Protein AF-0000000070402547 (afdb_homodimer)

Foldseek 3Di:
DDPQVVVLVCLVVPDDQLDADPQQAGPLLVCLLVLVQSNNLSSVVSPYDQLRAGPQRHGSLLNNLLVLNQNSNVSSVVSPYDLCGAGPQQAGSLLSNLLNLNQNNNVSSVVSPYDQLRAGNQNQGSLLSNLLNLNQNNNLVSLVSPYDLCRAGPQQAGSLLNNLLNLNQNNNLSSVVSPYDLLRAGNQQDGSLQNNLLNLNQNNNLVSVVSPYDLLRAGNQRHGSLLNNLLVLNLNNNLVSVVSPYDLLRAGPQSQGSLLSNLLNPNVNNNVSSVVSPYDQLRAGNVRHGSVNSNVVNPPPPPPPPPPPD/DDPLVVLLVCLVVPDDQLDADPQQAGPLLVCLLVLVLSSNLSSVVSPYDQLRAGPQRHGSLLNNLLVLNQNSNVSSVVSPHDLCRAGNQQHGSLLSNLLNLNQNNNVVSVVSPYDQLRAGNQSQGSLLNNLLNLNQNNNLVSLVSPYDLCRAGNQQQGSLLNNLLNLNQSNNLSSVVSPYDQLRATNQQDGSLLNNLLNLNQNNNLVSVVSPYDLLRAGPQRHGSLLNNLLVQNQNNNLVSVVSPYDLLGAGPQSQGSLLSNLLNVNQNNNVSSVVSPYDQLRATNVRHGSVNNNVVNDDPPDDPPSVVD

Secondary structure (DSSP, 8-state):
--HHHHHHHHHHTT--TT---TT---HHHHHHHHT-HHHHHHHHHTT--TT---TTS--HHHHHHHTT-HHHHHHHHHTT--TT---TT---HHHHHHHTT-HHHHHHHHHTT--TT---TT---HHHHHHHTT-HHHHHHHHHTT--TT---TT---HHHHHHHHT-HHHHHHHHHTT--TT---TTS--HHHHHHHTT-HHHHHHHHHTT--TT---TTS--HHHHHHHTT-HHHHHHHHHTT--TT---TT---HHHHHHHTT-HHHHHHHHHTT--TT---TT---HHHHHHHSTTGGGS------/--HHHHHHHHHHTT--TT---TT---HHHHHHHHT-HHHHHHHHHTT--TT---TTS--HHHHHHHTT-HHHHHHHHHTT--TT---TT---HHHHHHHTT-HHHHHHHHHTT--TT---TT---HHHHHHHTT-HHHHHHHHHTT--TT---TT---HHHHHHHHT-HHHHHHHHHTT--TT---TTS--HHHHHHHTT-HHHHHHHHHTT--TT---TTS--HHHHHHHTT-HHHHHHHHHTT--TT---TT---HHHHHHHTT-HHHHHHHHHTT--TT---TT---HHHHHHHHS-TT---GGG--

Radius of gyration: 40.58 Å; Cα contacts (8 Å, |Δi|>4): 1324; chains: 2; bounding box: 76×100×87 Å

Solvent-accessible surface area (backbone atoms only — not comparable to full-atom values): 30117 Å² total; per-residue (Å²): 129,55,79,51,50,56,51,50,56,46,51,77,67,70,52,70,62,68,57,50,51,96,61,30,45,24,56,50,29,53,23,18,48,71,47,39,45,71,48,33,50,51,41,47,76,70,64,36,65,51,72,56,36,24,79,62,35,50,25,20,47,34,32,3,21,47,64,45,24,44,68,36,30,49,55,33,48,76,65,67,32,64,58,72,45,50,25,77,60,33,47,30,26,51,34,35,4,22,49,63,45,23,42,69,33,32,50,54,41,46,75,64,67,31,65,57,68,59,38,26,77,62,35,47,27,25,51,35,40,6,26,52,63,51,24,46,69,33,32,51,53,40,48,76,64,68,32,64,57,72,49,46,26,77,61,32,48,29,26,51,34,42,7,25,49,67,50,27,41,68,41,33,50,54,40,48,75,65,66,31,63,58,67,56,43,27,76,57,39,42,28,24,53,35,41,8,26,48,66,49,27,48,68,38,36,50,52,41,47,75,68,64,32,65,56,68,60,35,24,80,62,34,51,27,23,55,35,34,6,20,45,66,45,26,46,71,40,36,50,54,40,47,77,66,66,32,62,56,71,46,48,24,78,59,35,49,30,26,51,36,34,4,26,54,61,22,22,40,67,34,34,49,55,42,49,78,65,66,33,64,61,69,59,39,27,78,61,29,48,29,27,51,33,39,8,39,58,57,48,65,55,82,73,56,67,77,75,71,84,117,123,46,18,53,59,30,35,50,54,43,52,77,65,67,33,67,60,68,57,39,27,75,64,31,44,28,25,49,30,42,10,18,49,70,46,36,46,70,50,34,50,53,40,48,76,70,65,34,63,49,71,56,37,23,76,61,36,49,25,20,45,35,33,4,20,46,64,45,24,44,68,37,29,50,55,32,47,77,66,66,30,64,57,71,45,50,24,75,62,33,48,30,25,50,37,36,5,23,50,64,45,23,42,70,32,33,49,54,39,48,77,64,67,32,61,57,67,59,38,25,76,61,34,48,27,24,51,36,39,6,26,53,63,52,24,48,69,35,34,51,54,38,48,77,65,67,30,63,57,72,49,45,25,75,62,32,49,29,26,50,33,40,7,25,49,66,49,29,43,71,42,32,49,53,40,48,77,64,67,30,61,59,64,55,43,26,76,59,37,42,28,24,51,34,40,8,24,48,64,49,28,48,70,41,36,51,52,40,48,77,68,64,32,63,55,67,58,37,24,78,63,34,51,26,22,53,35,32,6,20,44,66,44,25,46,71,40,37,50,53,40,49,76,64,66,30,61,56,69,45,50,23,76,59,34,48,29,26,50,34,35,4,26,49,61,66,20,59,68,35,32,48,55,40,48,76,64,67,31,62,74,75,58,37,25,77,87,62,51,29,25,63,54,38,24,58,70,66,46,64,94,86,70,83,68,68,72,75,75,108

Organism: Crassostrea virginica (NCBI:txid6565)

Nearest PDB structures (foldseek):
  6mol-assembly1_A  TM=9.614E-01  e=6.276E-23  synthetic construct
  8csl-assembly1_A  TM=9.834E-01  e=1.592E-21  Homo sapiens
  7uzu-assembly1_A  TM=6.373E-01  e=1.419E-20  Homo sapiens
  5y4d-assembly1_A  TM=5.945E-01  e=4.121E-21  Mus musculus
  4rlv-assembly1_A  TM=5.929E-01  e=1.800E-20  Mus musculus

Sequence (620 aa):
MGHESTARLLLDNGTNVNLCTNDGSSPLWTACFDGHDSTAQLLLNKGADVNLCDNDGDGPLHMACQNGHESTAQHSLKNGAGVNSVNKDGVSPLYRACRNGHESTAKLLLDNGADVNLCDDDGISPLWTACFNGHDSTAQLLLKNGAGVNSVNKDGVSPLYTACRKGHENTAKLLLDNGADVNLCDDEGRIPLWTACFNGHDSTSQLLLNKGADVNLCDKDGDGPLHMACQNGHESTAQLLLKNGAGVNSVNKDEVSPLYRACCNGHENTAKILLDNGADVNLCTNDGISPLWTACFNGHERDMPILYRFMGHESTARLLLDNGTNVNLCTNDGSSPLWTACFDGHDSTAQLLLNKGADVNLCDNDGDGPLHMACQNGHESTAQHSLKNGAGVNSVNKDGVSPLYRACRNGHESTAKLLLDNGADVNLCDDDGISPLWTACFNGHDSTAQLLLKNGAGVNSVNKDGVSPLYTACRKGHENTAKLLLDNGADVNLCDDEGRIPLWTACFNGHDSTSQLLLNKGADVNLCDKDGDGPLHMACQNGHESTAQLLLKNGAGVNSVNKDEVSPLYRACCNGHENTAKILLDNGADVNLCTNDGISPLWTACFNGHERDMPILYRF

Structure (mmCIF, N/CA/C/O backbone):
data_AF-0000000070402547-model_v1
#
loop_
_entity.id
_entity.type
_entity.pdbx_description
1 polymer 'Ankyrin repeat, PH and SEC7 domain containing protein secG-like'
#
loop_
_atom_site.group_PDB
_atom_site.id
_atom_site.type_symbol
_atom_site.label_atom_id
_atom_site.label_alt_id
_atom_site.label_comp_id
_atom_site.label_asym_id
_atom_site.label_entity_id
_atom_site.label_seq_id
_atom_site.pdbx_PDB_ins_code
_atom_site.Cartn_x
_atom_site.Cartn_y
_atom_site.Cartn_z
_atom_site.occupancy
_atom_site.B_iso_or_equiv
_atom_site.auth_seq_id
_atom_site.auth_comp_id
_atom_site.auth_asym_id
_atom_site.auth_atom_id
_atom_site.pdbx_PDB_model_num
ATOM 1 N N . MET A 1 1 ? 31.291 40.276 43.192 1 42.56 1 MET A N 1
ATOM 2 C CA . MET A 1 1 ? 32.189 40.702 42.123 1 42.56 1 MET A CA 1
ATOM 3 C C . MET A 1 1 ? 32.143 39.725 40.952 1 42.56 1 MET A C 1
ATOM 5 O O . MET A 1 1 ? 32.839 38.709 40.958 1 42.56 1 MET A O 1
ATOM 9 N N . GLY A 1 2 ? 31.096 39.331 40.413 1 62.28 2 GLY A N 1
ATOM 10 C CA . GLY A 1 2 ? 30.607 38.21 39.625 1 62.28 2 GLY A CA 1
ATOM 11 C C . GLY A 1 2 ? 31.035 38.271 38.171 1 62.28 2 GLY A C 1
ATOM 12 O O . GLY A 1 2 ? 32.078 38.844 37.849 1 62.28 2 GLY A O 1
ATOM 13 N N . HIS A 1 3 ? 30.44 37.59 37.198 1 77.33 3 HIS A N 1
ATOM 14 C CA . HIS A 1 3 ? 30.739 37.468 35.776 1 77.33 3 HIS A CA 1
ATOM 15 C C . HIS A 1 3 ? 30.897 38.839 35.126 1 77.33 3 HIS A C 1
ATOM 17 O O . HIS A 1 3 ? 31.759 39.027 34.265 1 77.33 3 HIS A O 1
ATOM 23 N N . GLU A 1 4 ? 30.353 39.857 35.63 1 85.48 4 GLU A N 1
ATOM 24 C CA . GLU A 1 4 ? 30.473 41.207 35.086 1 85.48 4 GLU A CA 1
ATOM 25 C C . GLU A 1 4 ? 31.828 41.821 35.426 1 85.48 4 GLU A C 1
ATOM 27 O O . GLU A 1 4 ? 32.449 42.473 34.584 1 85.48 4 GLU A O 1
ATOM 32 N N . SER A 1 5 ? 32.232 41.655 36.645 1 87.35 5 SER A N 1
ATOM 33 C CA . SER A 1 5 ? 33.505 42.215 37.09 1 87.35 5 SER A CA 1
ATOM 34 C C . SER A 1 5 ? 34.671 41.63 36.301 1 87.35 5 SER A C 1
ATOM 36 O O . SER A 1 5 ? 35.612 42.346 35.952 1 87.35 5 SER A O 1
ATOM 38 N N . THR A 1 6 ? 34.603 40.415 36.057 1 88.13 6 THR A N 1
ATOM 39 C CA . THR A 1 6 ? 35.641 39.756 35.272 1 88.13 6 THR A CA 1
ATOM 40 C C . THR A 1 6 ? 35.652 40.284 33.84 1 88.13 6 THR A C 1
ATOM 42 O O . THR A 1 6 ? 36.718 40.529 33.272 1 88.13 6 THR A O 1
ATOM 45 N N . ALA A 1 7 ? 34.516 40.518 33.274 1 88.47 7 ALA A N 1
ATOM 46 C CA . ALA A 1 7 ? 34.416 41.081 31.93 1 88.47 7 ALA A CA 1
ATOM 47 C C . ALA A 1 7 ? 35.016 42.483 31.877 1 88.47 7 ALA A C 1
ATOM 49 O O . ALA A 1 7 ? 35.751 42.816 30.944 1 88.47 7 ALA A O 1
ATOM 50 N N . ARG A 1 8 ? 34.709 43.249 32.965 1 89.76 8 ARG A N 1
ATOM 51 C CA . ARG A 1 8 ? 35.232 44.61 33.029 1 89.76 8 ARG A CA 1
ATOM 52 C C . ARG A 1 8 ? 36.757 44.61 33.065 1 89.76 8 ARG A C 1
ATOM 54 O O . ARG A 1 8 ? 37.399 45.421 32.395 1 89.76 8 ARG A O 1
ATOM 61 N N . LEU A 1 9 ? 37.255 43.754 33.831 1 88.51 9 LEU A N 1
ATOM 62 C CA . LEU A 1 9 ? 38.705 43.629 33.939 1 88.51 9 LEU A CA 1
ATOM 63 C C . LEU A 1 9 ? 39.328 43.336 32.579 1 88.51 9 LEU A C 1
ATOM 65 O O . LEU A 1 9 ? 40.336 43.943 32.209 1 88.51 9 LEU A O 1
ATOM 69 N N . LEU A 1 10 ? 38.753 42.442 31.842 1 90.23 10 LEU A N 1
ATOM 70 C CA . LEU A 1 10 ? 39.26 42.053 30.531 1 90.23 10 LEU A CA 1
ATOM 71 C C . LEU A 1 10 ? 39.164 43.213 29.545 1 90.23 10 LEU A C 1
ATOM 73 O O . LEU A 1 10 ? 40.108 43.476 28.796 1 90.23 10 LEU A O 1
ATOM 77 N N . LEU A 1 11 ? 38.166 43.983 29.586 1 89.74 11 LEU A N 1
ATOM 78 C CA . LEU A 1 11 ? 37.936 45.092 28.666 1 89.74 11 LEU A CA 1
ATOM 79 C C . LEU A 1 11 ? 38.889 46.247 28.958 1 89.74 11 LEU A C 1
ATOM 81 O O . LEU A 1 11 ? 39.392 46.89 28.034 1 89.74 11 LEU A O 1
ATOM 85 N N . ASP A 1 12 ? 39.107 46.458 30.276 1 89.44 12 ASP A N 1
ATOM 86 C CA . ASP A 1 12 ? 40.02 47.527 30.669 1 89.44 12 ASP A CA 1
ATOM 87 C C . ASP A 1 12 ? 41.456 47.197 30.269 1 89.44 12 ASP A C 1
ATOM 89 O O . ASP A 1 12 ? 42.31 48.084 30.216 1 89.44 12 ASP A O 1
ATOM 93 N N . ASN A 1 13 ? 41.651 46.015 29.929 1 91.66 13 ASN A N 1
ATOM 94 C CA . ASN A 1 13 ? 42.997 45.6 29.547 1 91.66 13 ASN A CA 1
ATOM 95 C C . ASN A 1 13 ? 43.118 45.411 28.038 1 91.66 13 ASN A C 1
ATOM 97 O O . ASN A 1 13 ? 44.001 44.691 27.567 1 91.66 13 ASN A O 1
ATOM 101 N N . GLY A 1 14 ? 42.283 45.877 27.177 1 89.75 14 GLY A N 1
ATOM 102 C CA . GLY A 1 14 ? 42.443 46.044 25.742 1 89.75 14 GLY A CA 1
ATOM 103 C C . GLY A 1 14 ? 41.902 44.874 24.941 1 89.75 14 GLY A C 1
ATOM 104 O O . GLY A 1 14 ? 42.252 44.701 23.772 1 89.75 14 GLY A O 1
ATOM 105 N N . THR A 1 15 ? 41.079 44.006 25.615 1 91.88 15 THR A N 1
ATOM 106 C CA . THR A 1 15 ? 40.496 42.896 24.868 1 91.88 15 THR A CA 1
ATOM 107 C C . THR A 1 15 ? 39.608 43.412 23.739 1 91.88 15 THR A C 1
ATOM 109 O O . THR A 1 15 ? 38.951 44.445 23.882 1 91.88 15 THR A O 1
ATOM 112 N N . ASN A 1 16 ? 39.587 42.655 22.567 1 93.73 16 ASN A N 1
ATOM 113 C CA . ASN A 1 16 ? 38.674 42.955 21.469 1 93.73 16 ASN A CA 1
ATOM 114 C C . ASN A 1 16 ? 37.229 42.636 21.838 1 93.73 16 ASN A C 1
ATOM 116 O O . ASN A 1 16 ? 36.854 41.467 21.944 1 93.73 16 ASN A O 1
ATOM 120 N N . VAL A 1 17 ? 36.426 43.59 21.984 1 94.51 17 VAL A N 1
ATOM 121 C CA . VAL A 1 17 ? 35.063 43.48 22.494 1 94.51 17 VAL A CA 1
ATOM 122 C C . VAL A 1 17 ? 34.179 42.782 21.462 1 94.51 17 VAL A C 1
ATOM 124 O O . VAL A 1 17 ? 33.136 42.221 21.806 1 94.51 17 VAL A O 1
ATOM 127 N N . ASN A 1 18 ? 34.569 42.684 20.165 1 95.93 18 ASN A N 1
ATOM 128 C CA . ASN A 1 18 ? 33.755 42.143 19.081 1 95.93 18 ASN A CA 1
ATOM 129 C C . ASN A 1 18 ? 34.3 40.807 18.585 1 95.93 18 ASN A C 1
ATOM 131 O O . ASN A 1 18 ? 33.98 40.374 17.476 1 95.93 18 ASN A O 1
ATOM 135 N N . LEU A 1 19 ? 35.158 40.162 19.432 1 94.19 19 LEU A N 1
ATOM 136 C CA . LEU A 1 19 ? 35.7 38.869 19.029 1 94.19 19 LEU A CA 1
ATOM 137 C C . LEU A 1 19 ? 34.626 37.789 19.085 1 94.19 19 LEU A C 1
ATOM 139 O O . LEU A 1 19 ? 34.014 37.568 20.133 1 94.19 19 LEU A O 1
ATOM 143 N N . CYS A 1 20 ? 34.425 37.1 17.979 1 93.46 20 CYS A N 1
ATOM 144 C CA . CYS A 1 20 ? 33.32 36.153 17.875 1 93.46 20 CYS A CA 1
ATOM 145 C C . CYS A 1 20 ? 33.822 34.717 17.96 1 93.46 20 CYS A C 1
ATOM 147 O O . CYS A 1 20 ? 34.998 34.45 17.704 1 93.46 20 CYS A O 1
ATOM 149 N N . THR A 1 21 ? 32.912 33.853 18.344 1 95.02 21 THR A N 1
ATOM 150 C CA . THR A 1 21 ? 33.158 32.419 18.239 1 95.02 21 THR A CA 1
ATOM 151 C C . THR A 1 21 ? 33.149 31.975 16.779 1 95.02 21 THR A C 1
ATOM 153 O O . THR A 1 21 ? 32.952 32.792 15.877 1 95.02 21 THR A O 1
ATOM 156 N N . ASN A 1 22 ? 33.374 30.724 16.595 1 95.08 22 ASN A N 1
ATOM 157 C CA . ASN A 1 22 ? 33.372 30.172 15.245 1 95.08 22 ASN A CA 1
ATOM 158 C C . ASN A 1 22 ? 31.992 30.272 14.601 1 95.08 22 ASN A C 1
ATOM 160 O O . ASN A 1 22 ? 31.877 30.339 13.376 1 95.08 22 ASN A O 1
ATOM 164 N N . ASP A 1 23 ? 30.978 30.334 15.451 1 93.54 23 ASP A N 1
ATOM 165 C CA . ASP A 1 23 ? 29.624 30.419 14.911 1 93.54 23 ASP A CA 1
ATOM 166 C C . ASP A 1 23 ? 29.212 31.873 14.689 1 93.54 23 ASP A C 1
ATOM 168 O O . ASP A 1 23 ? 28.094 32.146 14.249 1 93.54 23 ASP A O 1
ATOM 172 N N . GLY A 1 24 ? 30.163 32.778 15.123 1 93.82 24 GLY A N 1
ATOM 173 C CA . GLY A 1 24 ? 29.951 34.19 14.849 1 93.82 24 GLY A CA 1
ATOM 174 C C . GLY A 1 24 ? 29.337 34.939 16.017 1 93.82 24 GLY A C 1
ATOM 175 O O . GLY A 1 24 ? 29.055 36.135 15.915 1 93.82 24 GLY A O 1
ATOM 176 N N . SER A 1 25 ? 29.169 34.286 17.083 1 95.83 25 SER A N 1
ATOM 177 C CA . SER A 1 25 ? 28.557 34.921 18.245 1 95.83 25 SER A CA 1
ATOM 178 C C . SER A 1 25 ? 29.551 35.821 18.971 1 95.83 25 SER A C 1
ATOM 180 O O . SER A 1 25 ? 30.683 35.412 19.242 1 95.83 25 SER A O 1
ATOM 182 N N . SER A 1 26 ? 29.158 37.01 19.175 1 96.62 26 SER A N 1
ATOM 183 C CA . SER A 1 26 ? 29.968 37.972 19.914 1 96.62 26 SER A CA 1
ATOM 184 C C . SER A 1 26 ? 29.63 37.953 21.401 1 96.62 26 SER A C 1
ATOM 186 O O . SER A 1 26 ? 28.613 37.384 21.804 1 96.62 26 SER A O 1
ATOM 188 N N . PRO A 1 27 ? 30.478 38.505 22.236 1 95.94 27 PRO A N 1
ATOM 189 C CA . PRO A 1 27 ? 30.152 38.608 23.661 1 95.94 27 PRO A CA 1
ATOM 190 C C . PRO A 1 27 ? 28.817 39.304 23.912 1 95.94 27 PRO A C 1
ATOM 192 O O . PRO A 1 27 ? 28.043 38.873 24.771 1 95.94 27 PRO A O 1
ATOM 195 N N . LEU A 1 28 ? 28.523 40.32 23.101 1 97.35 28 LEU A N 1
ATOM 196 C CA . LEU A 1 28 ? 27.245 41.009 23.25 1 97.35 28 LEU A CA 1
ATOM 197 C C . LEU A 1 28 ? 26.086 40.091 22.875 1 97.35 28 LEU A C 1
ATOM 199 O O . LEU A 1 28 ? 25.055 40.079 23.551 1 97.35 28 LEU A O 1
ATOM 203 N N . TRP A 1 29 ? 26.281 39.353 21.771 1 97.53 29 TRP A N 1
ATOM 204 C CA . TRP A 1 29 ? 25.299 38.359 21.349 1 97.53 29 TRP A CA 1
ATOM 205 C C . TRP A 1 29 ? 24.953 37.415 22.495 1 97.53 29 TRP A C 1
ATOM 207 O O . TRP A 1 29 ? 23.779 37.229 22.823 1 97.53 29 TRP A O 1
ATOM 217 N N . THR A 1 30 ? 25.921 36.853 23.189 1 96.95 30 THR A N 1
ATOM 218 C CA . THR A 1 30 ? 25.745 35.907 24.285 1 96.95 30 THR A CA 1
ATOM 219 C C . 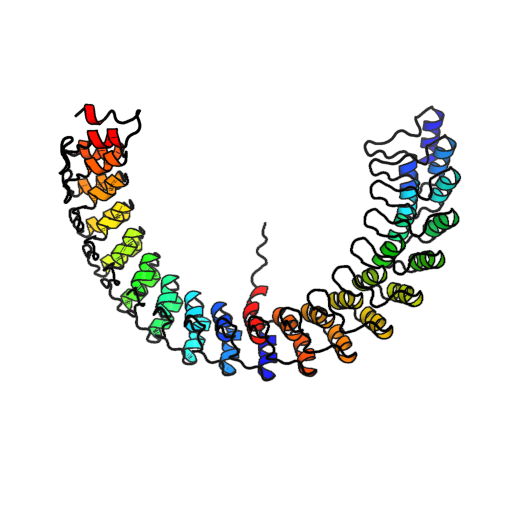THR A 1 30 ? 25.076 36.581 25.48 1 96.95 30 THR A C 1
ATOM 221 O O . THR A 1 30 ? 24.22 35.985 26.137 1 96.95 30 THR A O 1
ATOM 224 N N . ALA A 1 31 ? 25.477 37.74 25.76 1 96.64 31 ALA A N 1
ATOM 225 C CA . ALA A 1 31 ? 24.879 38.476 26.871 1 96.64 31 ALA A CA 1
ATOM 226 C C . ALA A 1 31 ? 23.39 38.712 26.634 1 96.64 31 ALA A C 1
ATOM 228 O O . ALA A 1 31 ? 22.581 38.586 27.556 1 96.64 31 ALA A O 1
ATOM 229 N N . CYS A 1 32 ? 23.058 39.076 25.447 1 97.34 32 CYS A N 1
ATOM 230 C CA . CYS A 1 32 ? 21.662 39.308 25.092 1 97.34 32 CYS A CA 1
ATOM 231 C C . CYS A 1 32 ? 20.873 38.004 25.102 1 97.34 32 CYS A C 1
ATOM 233 O O . CYS A 1 32 ? 19.715 37.978 25.522 1 97.34 32 CYS A O 1
ATOM 235 N N . PHE A 1 33 ? 21.477 36.916 24.658 1 96.78 33 PHE A N 1
ATOM 236 C CA . PHE A 1 33 ? 20.853 35.598 24.661 1 96.78 33 PHE A CA 1
ATOM 237 C C . PHE A 1 33 ? 20.485 35.177 26.078 1 96.78 33 PHE A C 1
ATOM 239 O O . PHE A 1 33 ? 19.395 34.65 26.311 1 96.78 33 PHE A O 1
ATOM 246 N N . ASP A 1 34 ? 21.373 35.506 26.984 1 96.68 34 ASP A N 1
ATOM 247 C CA . ASP A 1 34 ? 21.211 35.041 28.358 1 96.68 34 ASP A CA 1
ATOM 248 C C . ASP A 1 34 ? 20.491 36.084 29.209 1 96.68 34 ASP A C 1
ATOM 250 O O . ASP A 1 34 ? 20.113 35.809 30.35 1 96.68 34 ASP A O 1
ATOM 254 N N . GLY A 1 35 ? 20.318 37.235 28.731 1 96.73 35 GLY A N 1
ATOM 255 C CA . GLY A 1 35 ? 19.612 38.278 29.457 1 96.73 35 GLY A CA 1
ATOM 256 C C . GLY A 1 35 ? 20.456 38.932 30.535 1 96.73 35 GLY A C 1
ATOM 257 O O . GLY A 1 35 ? 19.944 39.301 31.593 1 96.73 35 GLY A O 1
ATOM 258 N N . HIS A 1 36 ? 21.733 38.97 30.347 1 95.75 36 HIS A N 1
ATOM 259 C CA . HIS A 1 36 ? 22.632 39.625 31.29 1 95.75 36 HIS A CA 1
ATOM 260 C C . HIS A 1 36 ? 22.7 41.127 31.034 1 95.75 36 HIS A C 1
ATOM 262 O O . HIS A 1 36 ? 23.609 41.605 30.352 1 95.75 36 HIS A O 1
ATOM 268 N N . ASP A 1 37 ? 21.891 41.797 31.636 1 95.51 37 ASP A N 1
ATOM 269 C CA . ASP A 1 37 ? 21.668 43.216 31.379 1 95.51 37 ASP A CA 1
ATOM 270 C C . ASP A 1 37 ? 22.929 44.03 31.664 1 95.51 37 ASP A C 1
ATOM 272 O O . ASP A 1 37 ? 23.368 44.818 30.823 1 95.51 37 ASP A O 1
ATOM 276 N N . SER A 1 38 ? 23.455 43.874 32.814 1 95.33 38 SER A N 1
ATOM 277 C CA . SER A 1 38 ? 24.619 44.653 33.223 1 95.33 38 SER A CA 1
ATOM 278 C C . SER A 1 38 ? 25.81 44.389 32.309 1 95.33 38 SER A C 1
ATOM 280 O O . SER A 1 38 ? 26.536 45.315 31.942 1 95.33 38 SER A O 1
ATOM 282 N N . THR A 1 39 ? 25.998 43.18 31.996 1 95.58 39 THR A N 1
ATOM 283 C CA . THR A 1 39 ? 27.088 42.807 31.102 1 95.58 39 THR A CA 1
ATOM 284 C C . THR A 1 39 ? 26.872 43.393 29.71 1 95.58 39 THR A C 1
ATOM 286 O O . THR A 1 39 ? 27.815 43.879 29.082 1 95.58 39 THR A O 1
ATOM 289 N N . ALA A 1 40 ? 25.692 43.329 29.225 1 96.84 40 ALA A N 1
ATOM 290 C CA . ALA A 1 40 ? 25.366 43.904 27.922 1 96.84 40 ALA A CA 1
ATOM 291 C C . ALA A 1 40 ? 25.664 45.4 27.892 1 96.84 40 ALA A C 1
ATOM 293 O O . ALA A 1 40 ? 26.285 45.897 26.951 1 96.84 40 ALA A O 1
ATOM 294 N N . GLN A 1 41 ? 25.215 46.051 28.97 1 95.72 41 GLN A N 1
ATOM 295 C CA . GLN A 1 41 ? 25.457 47.488 29.057 1 95.72 41 GLN A CA 1
ATOM 296 C C . GLN A 1 41 ? 26.952 47.794 29.074 1 95.72 41 GLN A C 1
ATOM 298 O O . GLN A 1 41 ? 27.404 48.74 28.426 1 95.72 41 GLN A O 1
ATOM 303 N N . LEU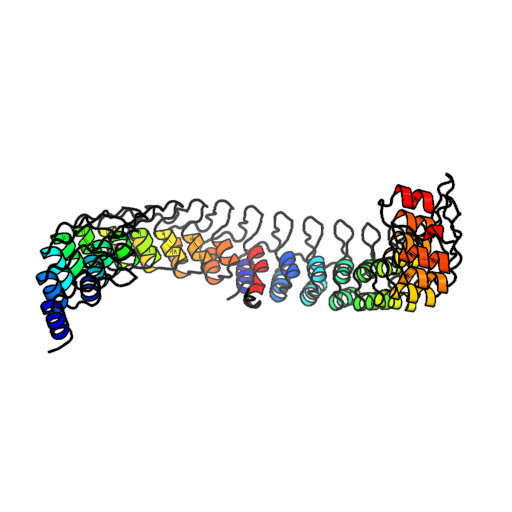 A 1 42 ? 27.668 47.069 29.832 1 94.82 42 LEU A N 1
ATOM 304 C CA . LEU A 1 42 ? 29.116 47.23 29.902 1 94.82 42 LEU A CA 1
ATOM 305 C C . LEU A 1 42 ? 29.747 47.088 28.521 1 94.82 42 LEU A C 1
ATOM 307 O O . LEU A 1 42 ? 30.574 47.912 28.123 1 94.82 42 LEU A O 1
ATOM 311 N N . LEU A 1 43 ? 29.418 46.07 27.814 1 96.96 43 LEU A N 1
ATOM 312 C CA . LEU A 1 43 ? 29.965 45.801 26.489 1 96.96 43 LEU A CA 1
ATOM 313 C C . LEU A 1 43 ? 29.634 46.935 25.524 1 96.96 43 LEU A C 1
ATOM 315 O O . LEU A 1 43 ? 30.497 47.382 24.765 1 96.96 43 LEU A O 1
ATOM 319 N N . LEU A 1 44 ? 28.435 47.431 25.574 1 97.08 44 LEU A N 1
ATOM 320 C CA . LEU A 1 44 ? 28.016 48.524 24.703 1 97.08 44 LEU A CA 1
ATOM 321 C C . LEU A 1 44 ? 28.786 49.801 25.023 1 97.08 44 LEU A C 1
ATOM 323 O O . LEU A 1 44 ? 29.222 50.513 24.116 1 97.08 44 LEU A O 1
ATOM 327 N N . ASN A 1 45 ? 28.927 50.081 26.336 1 94.97 45 ASN A N 1
ATOM 328 C CA . ASN A 1 45 ? 29.691 51.252 26.753 1 94.97 45 ASN A CA 1
ATOM 329 C C . ASN A 1 45 ? 31.137 51.178 26.271 1 94.97 45 ASN A C 1
ATOM 331 O O . ASN A 1 45 ? 31.779 52.209 26.064 1 94.97 45 ASN A O 1
ATOM 335 N N . LYS A 1 46 ? 31.617 49.981 26.071 1 95.22 46 LYS A N 1
ATOM 336 C CA . LYS A 1 46 ? 33.006 49.773 25.671 1 95.22 46 LYS A CA 1
ATOM 337 C C . LYS A 1 46 ? 33.132 49.67 24.153 1 95.22 46 LYS A C 1
ATOM 339 O O . LYS A 1 46 ? 34.181 49.279 23.637 1 95.22 46 LYS A O 1
ATOM 344 N N . GLY A 1 47 ? 32.053 49.911 23.399 1 95.06 47 GLY A N 1
ATOM 345 C CA . GLY A 1 47 ? 32.125 50.057 21.954 1 95.06 47 GLY A CA 1
ATOM 346 C C . GLY A 1 47 ? 31.755 48.789 21.207 1 95.06 47 GLY A C 1
ATOM 347 O O . GLY A 1 47 ? 32.109 48.625 20.037 1 95.06 47 GLY A O 1
ATOM 348 N N . ALA A 1 48 ? 31.082 47.91 21.885 1 97.28 48 ALA A N 1
ATOM 349 C CA . ALA A 1 48 ? 30.635 46.706 21.19 1 97.28 48 ALA A CA 1
ATOM 350 C C . ALA A 1 48 ? 29.714 47.056 20.024 1 97.28 48 ALA A C 1
ATOM 352 O O . ALA A 1 48 ? 28.873 47.95 20.137 1 97.28 48 ALA A O 1
ATOM 353 N N . ASP A 1 49 ? 29.874 46.33 18.916 1 97.46 49 ASP A N 1
ATOM 354 C CA . ASP A 1 49 ? 29.002 46.505 17.759 1 97.46 49 ASP A CA 1
ATOM 355 C C . ASP A 1 49 ? 27.646 45.84 17.987 1 97.46 49 ASP A C 1
ATOM 357 O O . ASP A 1 49 ? 27.546 44.612 18.002 1 97.46 49 ASP A O 1
ATOM 361 N N . VAL A 1 50 ? 26.604 46.596 18.093 1 97.77 50 VAL A N 1
ATOM 362 C CA . VAL A 1 50 ? 25.279 46.117 18.472 1 97.77 50 VAL A CA 1
ATOM 363 C C . VAL A 1 50 ? 24.637 45.386 17.295 1 97.77 50 VAL A C 1
ATOM 365 O O . VAL A 1 50 ? 23.669 44.642 17.471 1 97.77 50 VAL A O 1
ATOM 368 N N . ASN A 1 51 ? 25.172 45.502 16.074 1 97.5 51 ASN A N 1
ATOM 369 C CA . ASN A 1 51 ? 24.584 44.922 14.872 1 97.5 51 ASN A CA 1
ATOM 370 C C . ASN A 1 51 ? 25.403 43.74 14.361 1 97.5 51 ASN A C 1
ATOM 372 O O . ASN A 1 51 ? 25.162 43.241 13.261 1 97.5 51 ASN A O 1
ATOM 376 N N . LEU A 1 52 ? 26.373 43.315 15.179 1 96.96 52 LEU A N 1
ATOM 377 C CA . LEU A 1 52 ? 27.177 42.156 14.809 1 96.96 52 LEU A CA 1
ATOM 378 C C . LEU A 1 52 ? 26.367 40.87 14.932 1 96.96 52 LEU A C 1
ATOM 380 O O . LEU A 1 52 ? 25.917 40.518 16.025 1 96.96 52 LEU A O 1
ATOM 384 N N . CYS A 1 53 ? 26.169 40.148 13.802 1 97.28 53 CYS A N 1
ATOM 385 C CA . CYS A 1 53 ? 25.309 38.972 13.752 1 97.28 53 CYS A CA 1
ATOM 386 C C . CYS A 1 53 ? 26.136 37.693 13.696 1 97.28 53 CYS A C 1
ATOM 388 O O . CYS A 1 53 ? 27.304 37.721 13.305 1 97.28 53 CYS A O 1
ATOM 390 N N . ASP A 1 54 ? 25.586 36.652 14.101 1 97.11 54 ASP A N 1
ATOM 391 C CA . ASP A 1 54 ? 26.223 35.347 13.954 1 97.11 54 ASP A CA 1
ATOM 392 C C . ASP A 1 54 ? 26.117 34.844 12.516 1 97.11 54 ASP A C 1
ATOM 394 O O . ASP A 1 54 ? 25.704 35.585 11.622 1 97.11 54 ASP A O 1
ATOM 398 N N . ASN A 1 55 ? 26.524 33.625 12.289 1 96.81 55 ASN A N 1
ATOM 399 C CA . ASN A 1 55 ? 26.609 33.09 10.934 1 96.81 55 ASN A CA 1
ATOM 400 C C . ASN A 1 55 ? 25.228 32.947 10.301 1 96.81 55 ASN A C 1
ATOM 402 O O . ASN A 1 55 ? 25.108 32.848 9.079 1 96.81 55 ASN A O 1
ATOM 406 N N . ASP A 1 56 ? 24.166 32.931 11.09 1 96.62 56 ASP A N 1
ATOM 407 C CA . ASP A 1 56 ? 22.808 32.805 10.569 1 96.62 56 ASP A CA 1
ATOM 408 C C . ASP A 1 56 ? 22.169 34.177 10.364 1 96.62 56 ASP A C 1
ATOM 410 O O . ASP A 1 56 ? 21.038 34.275 9.883 1 96.62 56 ASP A O 1
ATOM 414 N N . GLY A 1 57 ? 22.91 35.173 10.796 1 97.42 57 GLY A N 1
ATOM 415 C CA . GLY A 1 57 ? 22.412 36.529 10.627 1 97.42 57 GLY A CA 1
ATOM 416 C C . GLY A 1 57 ? 21.651 37.041 11.835 1 97.42 57 GLY A C 1
ATOM 417 O O . GLY A 1 57 ? 21.019 38.098 11.775 1 97.42 57 GLY A O 1
ATOM 418 N N . ASP A 1 58 ? 21.698 36.288 12.865 1 97.81 58 ASP A N 1
ATOM 419 C CA . ASP A 1 58 ? 21.043 36.727 14.094 1 97.81 58 ASP A CA 1
ATOM 420 C C . ASP A 1 58 ? 21.935 37.685 14.88 1 97.81 58 ASP A C 1
ATOM 422 O O . ASP A 1 58 ? 23.064 37.341 15.235 1 97.81 58 ASP A O 1
ATOM 426 N N . GLY A 1 59 ? 21.378 38.84 15.195 1 97.72 59 GLY A N 1
ATOM 427 C CA . GLY A 1 59 ? 22.084 39.806 16.021 1 97.72 59 GLY A CA 1
ATOM 428 C C . GLY A 1 59 ? 21.676 39.755 17.481 1 97.72 59 GLY A C 1
ATOM 429 O O . GLY A 1 59 ? 20.797 38.977 17.858 1 97.72 59 GLY A O 1
ATOM 430 N N . PRO A 1 60 ? 22.319 40.528 18.289 1 97.89 60 PRO A N 1
ATOM 431 C CA . PRO A 1 60 ? 21.997 40.586 19.717 1 97.89 60 PRO A CA 1
ATOM 432 C C . PRO A 1 60 ? 20.522 40.881 19.977 1 97.89 60 PRO A C 1
ATOM 434 O O . PRO A 1 60 ? 19.916 40.278 20.867 1 97.89 60 PRO A O 1
ATOM 437 N N . LEU A 1 61 ? 19.96 41.73 19.156 1 98.56 61 LEU A N 1
ATOM 438 C CA . LEU A 1 61 ? 18.556 42.077 19.346 1 98.56 61 LEU A CA 1
ATOM 439 C C . LEU A 1 61 ? 17.659 40.869 19.096 1 98.56 61 LEU A C 1
ATOM 441 O O . LEU A 1 61 ? 16.706 40.633 19.843 1 98.56 61 LEU A O 1
ATOM 445 N N . HIS A 1 62 ? 17.933 40.077 18.075 1 98.34 62 HIS A N 1
ATOM 446 C CA . HIS A 1 62 ? 17.182 38.854 17.811 1 98.34 62 HIS A CA 1
ATOM 447 C C . HIS A 1 62 ? 17.153 37.949 19.037 1 98.34 62 HIS A C 1
ATOM 449 O O . HIS A 1 62 ? 16.099 37.423 19.401 1 98.34 62 HIS A O 1
ATOM 455 N N . MET A 1 63 ? 18.309 37.782 19.624 1 97.97 63 MET A N 1
ATOM 456 C CA . MET A 1 63 ? 18.455 36.839 20.73 1 97.97 63 MET A CA 1
ATOM 457 C C . MET A 1 63 ? 17.725 37.339 21.972 1 97.97 63 MET A C 1
ATOM 459 O O . MET A 1 63 ? 17.052 36.566 22.655 1 97.97 63 MET A O 1
ATOM 463 N N . ALA A 1 64 ? 17.886 38.567 22.207 1 98.48 64 ALA A N 1
ATOM 464 C CA . ALA A 1 64 ? 17.163 39.147 23.335 1 98.48 64 ALA A CA 1
ATOM 465 C C . ALA A 1 64 ? 15.657 38.951 23.181 1 98.48 64 ALA A C 1
ATOM 467 O O . ALA A 1 64 ? 14.97 38.592 24.14 1 98.48 64 ALA A O 1
ATOM 468 N N . CYS A 1 65 ? 15.163 39.186 22.018 1 98.44 65 CYS A N 1
ATOM 469 C CA . CYS A 1 65 ? 13.734 39.104 21.738 1 98.44 65 CYS A CA 1
ATOM 470 C C . CYS A 1 65 ? 13.251 37.659 21.782 1 98.44 65 CYS A C 1
ATOM 472 O O . CYS A 1 65 ? 12.156 37.38 22.273 1 98.44 65 CYS A O 1
ATOM 474 N N . GLN A 1 66 ? 14.046 36.724 21.233 1 98.17 66 GLN A N 1
ATOM 475 C CA . GLN A 1 66 ? 13.712 35.303 21.243 1 98.17 66 GLN A CA 1
ATOM 476 C C . GLN A 1 66 ? 13.474 34.804 22.666 1 98.17 66 GLN A C 1
ATOM 478 O O . GLN A 1 66 ? 12.576 33.993 22.902 1 98.17 66 GLN A O 1
ATOM 483 N N . ASN A 1 67 ? 14.266 35.394 23.574 1 98.33 67 ASN A N 1
ATOM 484 C CA . ASN A 1 67 ? 14.211 34.891 24.942 1 98.33 67 ASN A CA 1
ATOM 485 C C . ASN A 1 67 ? 13.454 35.847 25.86 1 98.33 67 ASN A C 1
ATOM 487 O O . ASN A 1 67 ? 13.446 35.668 27.079 1 98.33 67 ASN A O 1
ATOM 491 N N . GLY A 1 68 ? 12.904 36.841 25.336 1 98.29 68 GLY A N 1
ATOM 492 C CA . GLY A 1 68 ? 12.022 37.732 26.073 1 98.29 68 GLY A CA 1
ATOM 493 C C . GLY A 1 68 ? 12.764 38.654 27.023 1 98.29 68 GLY A C 1
ATOM 494 O O . GLY A 1 68 ? 12.238 39.024 28.074 1 98.29 68 GLY A O 1
ATOM 495 N N . HIS A 1 69 ? 14.005 38.947 26.791 1 98.28 69 HIS A N 1
ATOM 496 C CA . HIS A 1 69 ? 14.798 39.839 27.631 1 98.28 69 HIS A CA 1
ATOM 497 C C . HIS A 1 69 ? 14.586 41.297 27.24 1 98.28 69 HIS A C 1
ATOM 499 O O . HIS A 1 69 ? 15.365 41.856 26.465 1 98.28 69 HIS A O 1
ATOM 505 N N . GLU A 1 70 ? 13.648 41.842 27.778 1 98.11 70 GLU A N 1
ATOM 506 C CA . GLU A 1 70 ? 13.199 43.185 27.425 1 98.11 70 GLU A CA 1
ATOM 507 C C . GLU A 1 70 ? 14.281 44.223 27.712 1 98.11 70 GLU A C 1
ATOM 509 O O . GLU A 1 70 ? 14.528 45.112 26.894 1 98.11 70 GLU A O 1
ATOM 514 N N . SER A 1 71 ? 14.881 44.084 28.833 1 97.81 71 SER A N 1
ATOM 515 C CA . SER A 1 71 ? 15.878 45.066 29.246 1 97.81 71 SER A CA 1
ATOM 516 C C . SER A 1 71 ? 17.067 45.081 28.291 1 97.81 71 SER A C 1
ATOM 518 O O . SER A 1 71 ? 17.497 46.146 27.842 1 97.81 71 SER A O 1
ATOM 520 N N . THR A 1 72 ? 17.59 43.974 27.992 1 97.68 72 THR A N 1
ATOM 521 C CA . THR A 1 72 ? 18.721 43.9 27.073 1 97.68 72 THR A CA 1
ATOM 522 C C . THR A 1 72 ? 18.314 44.367 25.678 1 97.68 72 THR A C 1
ATOM 524 O O . THR A 1 72 ? 19.108 44.991 24.971 1 97.68 72 THR A O 1
ATOM 527 N N . ALA A 1 73 ? 17.101 44.068 25.283 1 98.53 73 ALA A N 1
ATOM 528 C CA . ALA A 1 73 ? 16.591 44.554 24.004 1 98.53 73 ALA A CA 1
ATOM 529 C C . ALA A 1 73 ? 16.556 46.079 23.972 1 98.53 73 ALA A C 1
ATOM 531 O O . ALA A 1 73 ? 16.949 46.695 22.978 1 98.53 73 ALA A O 1
ATOM 532 N N . GLN A 1 74 ? 16.073 46.585 25.07 1 98.02 74 GLN A N 1
ATOM 533 C CA . GLN A 1 74 ? 16.01 48.039 25.169 1 98.02 74 GLN A CA 1
ATOM 534 C C . GLN A 1 74 ? 17.397 48.66 25.029 1 98.02 74 GLN A C 1
ATOM 536 O O . GLN A 1 74 ? 17.565 49.668 24.339 1 98.02 74 GLN A O 1
ATOM 541 N N . HIS A 1 75 ? 18.411 48.138 25.689 1 97.51 75 HIS A N 1
ATOM 542 C CA . HIS A 1 75 ? 19.783 48.618 25.571 1 97.51 75 HIS A CA 1
ATOM 543 C C . HIS A 1 75 ? 20.263 48.562 24.125 1 97.51 75 HIS A C 1
ATOM 545 O O . HIS A 1 75 ? 20.913 49.494 23.645 1 97.51 75 HIS A O 1
ATOM 551 N N . SER A 1 76 ? 19.954 47.502 23.487 1 98.23 76 SER A N 1
ATOM 552 C CA . SER A 1 76 ? 20.359 47.335 22.095 1 98.23 76 SER A CA 1
ATOM 553 C C . SER A 1 76 ? 19.743 48.412 21.207 1 98.23 76 SER A C 1
ATOM 555 O O . SER A 1 76 ? 20.438 49.024 20.393 1 98.23 76 SER A O 1
ATOM 557 N N . LEU A 1 77 ? 18.492 48.662 21.389 1 98.36 77 LEU A N 1
ATOM 558 C CA . LEU A 1 77 ? 17.788 49.648 20.577 1 98.36 77 LEU A CA 1
ATOM 559 C C . LEU A 1 77 ? 18.339 51.048 20.822 1 98.36 77 LEU A C 1
ATOM 561 O O . LEU A 1 77 ? 18.553 51.811 19.877 1 98.36 77 LEU A O 1
ATOM 565 N N . LYS A 1 78 ? 18.576 51.357 22.092 1 97.24 78 LYS A N 1
ATOM 566 C CA . LYS A 1 78 ? 19.11 52.665 22.458 1 97.24 78 LYS A CA 1
ATOM 567 C C . LYS A 1 78 ? 20.486 52.89 21.839 1 97.24 78 LYS A C 1
ATOM 569 O O . LYS A 1 78 ? 20.899 54.032 21.628 1 97.24 78 LYS A O 1
ATOM 574 N N . ASN A 1 79 ? 21.185 51.842 21.547 1 97.72 79 ASN A N 1
ATOM 575 C CA . ASN A 1 79 ? 22.544 51.938 21.023 1 97.72 79 ASN A CA 1
ATOM 576 C C . ASN A 1 79 ? 22.58 51.703 19.515 1 97.72 79 ASN A C 1
ATOM 578 O O . ASN A 1 79 ? 23.63 51.374 18.959 1 97.72 79 ASN A O 1
ATOM 582 N N . GLY A 1 80 ? 21.454 51.73 18.834 1 97.11 80 GLY A N 1
ATOM 583 C CA . GLY A 1 80 ? 21.438 51.82 17.383 1 97.11 80 GLY A CA 1
ATOM 584 C C . GLY A 1 80 ? 21.137 50.496 16.706 1 97.11 80 GLY A C 1
ATOM 585 O O . GLY A 1 80 ? 21.341 50.348 15.5 1 97.11 80 GLY A O 1
ATOM 586 N N . ALA A 1 81 ? 20.652 49.534 17.456 1 98.1 81 ALA A N 1
ATOM 587 C CA . ALA A 1 81 ? 20.268 48.277 16.82 1 98.1 81 ALA A CA 1
ATOM 588 C C . ALA A 1 81 ? 19.136 48.491 15.82 1 98.1 81 ALA A C 1
ATOM 590 O O . ALA A 1 81 ? 18.202 49.252 16.085 1 98.1 81 ALA A O 1
ATOM 591 N N . GLY A 1 82 ? 19.205 47.771 14.624 1 97.33 82 GLY A N 1
ATOM 592 C CA . GLY A 1 82 ? 18.132 47.851 13.646 1 97.33 82 GLY A CA 1
ATOM 593 C C . GLY A 1 82 ? 16.88 47.108 14.072 1 97.33 82 GLY A C 1
ATOM 594 O O . GLY A 1 82 ? 16.873 45.877 14.131 1 97.33 82 GLY A O 1
ATOM 595 N N . VAL A 1 83 ? 15.907 47.836 14.27 1 98.2 83 VAL A N 1
ATOM 596 C CA . VAL A 1 83 ? 14.678 47.269 14.813 1 98.2 83 VAL A CA 1
ATOM 597 C C . VAL A 1 83 ? 14.052 46.318 13.794 1 98.2 83 VAL A C 1
ATOM 599 O O . VAL A 1 83 ? 13.397 45.342 14.167 1 98.2 83 VAL A O 1
ATOM 602 N N . ASN A 1 84 ? 14.28 46.514 12.431 1 98.52 84 ASN A N 1
ATOM 603 C CA . ASN A 1 84 ? 13.708 45.705 11.36 1 98.52 84 ASN A CA 1
ATOM 604 C C . ASN A 1 84 ? 14.776 44.873 10.655 1 98.52 84 ASN A C 1
ATOM 606 O O . ASN A 1 84 ? 14.593 44.467 9.506 1 98.52 84 ASN A O 1
ATOM 610 N N . SER A 1 85 ? 15.903 44.68 11.399 1 97.74 85 SER A N 1
ATOM 611 C CA . SER A 1 85 ? 16.923 43.798 10.84 1 97.74 85 SER A CA 1
ATOM 612 C C . SER A 1 85 ? 16.416 42.363 10.738 1 97.74 85 SER A C 1
ATOM 614 O O . SER A 1 85 ? 15.648 41.909 11.588 1 97.74 85 SER A O 1
ATOM 616 N N . VAL A 1 86 ? 16.844 41.683 9.641 1 98.12 86 VAL A N 1
ATOM 617 C CA . VAL A 1 86 ? 16.397 40.305 9.474 1 98.12 86 VAL A CA 1
ATOM 618 C C . VAL A 1 86 ? 17.605 39.381 9.344 1 98.12 86 VAL A C 1
ATOM 620 O O . VAL A 1 86 ? 18.676 39.807 8.903 1 98.12 86 VAL A O 1
ATOM 623 N N . ASN A 1 87 ? 17.477 38.199 9.76 1 97.57 87 ASN A N 1
ATOM 624 C CA . ASN A 1 87 ? 18.532 37.21 9.569 1 97.57 87 ASN A CA 1
ATOM 625 C C . ASN A 1 87 ? 18.495 36.613 8.165 1 97.57 87 ASN A C 1
ATOM 627 O O . ASN A 1 87 ? 17.829 37.148 7.277 1 97.57 87 ASN A O 1
ATOM 631 N N . LYS A 1 88 ? 19.169 35.518 7.893 1 97.25 88 LYS A N 1
ATOM 632 C CA . LYS A 1 88 ? 19.33 34.954 6.556 1 97.25 88 LYS A CA 1
ATOM 633 C C . LYS A 1 88 ? 18.014 34.382 6.038 1 97.25 88 LYS A C 1
ATOM 635 O O . LYS A 1 88 ? 17.824 34.245 4.827 1 97.25 88 LYS A O 1
ATOM 640 N N . ASP A 1 89 ? 17.095 34.078 6.976 1 97.63 89 ASP A N 1
ATOM 641 C CA . ASP A 1 89 ? 15.804 33.511 6.6 1 97.63 89 ASP A CA 1
ATOM 642 C C . ASP A 1 89 ? 14.717 34.584 6.583 1 97.63 89 ASP A C 1
ATOM 644 O O . ASP A 1 89 ? 13.528 34.269 6.506 1 97.63 89 ASP A O 1
ATOM 648 N N . GLY A 1 90 ? 15.143 35.801 6.828 1 98.13 90 GLY A N 1
ATOM 649 C CA . GLY A 1 90 ? 14.201 36.909 6.806 1 98.13 90 GLY A CA 1
ATOM 650 C C . GLY A 1 90 ? 13.489 37.113 8.13 1 98.13 90 GLY A C 1
ATOM 651 O O . GLY A 1 90 ? 12.488 37.83 8.198 1 98.13 90 GLY A O 1
ATOM 652 N N . VAL A 1 91 ? 13.96 36.524 9.15 1 98.3 91 VAL A N 1
ATOM 653 C CA . VAL A 1 91 ? 13.303 36.567 10.452 1 98.3 91 VAL A CA 1
ATOM 654 C C . VAL A 1 91 ? 13.683 37.854 11.181 1 98.3 91 VAL A C 1
ATOM 656 O O . VAL A 1 91 ? 14.868 38.155 11.346 1 98.3 91 VAL A O 1
ATOM 659 N N . SER A 1 92 ? 12.716 38.601 11.598 1 98.53 92 SER A N 1
ATOM 660 C CA . SER A 1 92 ? 12.923 39.847 12.329 1 98.53 92 SER A CA 1
ATOM 661 C C . SER A 1 92 ? 12.901 39.614 13.836 1 98.53 92 SER A C 1
ATOM 663 O O . SER A 1 92 ? 12.429 38.575 14.302 1 98.53 92 SER A O 1
ATOM 665 N N . PRO A 1 93 ? 13.402 40.544 14.619 1 98.61 93 PRO A N 1
ATOM 666 C CA . PRO A 1 93 ? 13.293 40.436 16.075 1 98.61 93 PRO A CA 1
ATOM 667 C C . PRO A 1 93 ? 11.845 40.355 16.553 1 98.61 93 PRO A C 1
ATOM 669 O O . PRO A 1 93 ? 11.542 39.619 17.496 1 98.61 93 PRO A O 1
ATOM 672 N N . LEU A 1 94 ? 10.968 41.079 15.837 1 98.85 94 LEU A N 1
ATOM 673 C CA . LEU A 1 94 ? 9.559 41.034 16.213 1 98.85 94 LEU A CA 1
ATOM 674 C C . LEU A 1 94 ? 8.992 39.631 16.029 1 98.85 94 LEU A C 1
ATOM 676 O O . LEU A 1 94 ? 8.282 39.124 16.901 1 98.85 94 LEU A O 1
ATOM 680 N N . TYR A 1 95 ? 9.321 39.004 14.918 1 98.52 95 TYR A N 1
ATOM 681 C CA . TYR A 1 95 ? 8.92 37.625 14.666 1 98.52 95 TYR A CA 1
ATOM 682 C C . TYR A 1 95 ? 9.354 36.713 15.807 1 98.52 95 TYR A C 1
ATOM 684 O O . TYR A 1 95 ? 8.556 35.921 16.315 1 98.52 95 TYR A O 1
ATOM 692 N N . ARG A 1 96 ? 10.601 36.799 16.29 1 98.27 96 ARG A N 1
ATOM 693 C CA . ARG A 1 96 ? 11.138 35.955 17.353 1 98.27 96 ARG A CA 1
ATOM 694 C C . ARG A 1 96 ? 10.369 36.157 18.654 1 98.27 96 ARG A C 1
ATOM 696 O O . ARG A 1 96 ? 10.02 35.189 19.332 1 98.27 96 ARG A O 1
ATOM 703 N N . ALA A 1 97 ? 10.155 37.377 18.915 1 98.72 97 ALA A N 1
ATOM 704 C CA . ALA A 1 97 ? 9.427 37.69 20.142 1 98.72 97 ALA A CA 1
ATOM 705 C C . ALA A 1 97 ? 8.022 37.094 20.113 1 98.72 97 ALA A C 1
ATOM 707 O O . ALA A 1 97 ? 7.572 36.502 21.097 1 98.72 97 ALA A O 1
ATOM 708 N N . CYS A 1 98 ? 7.367 37.232 19.025 1 98.63 98 CYS A N 1
ATOM 709 C CA . CYS A 1 98 ? 5.978 36.808 18.893 1 98.63 98 CYS A CA 1
ATOM 710 C C . CYS A 1 98 ? 5.873 35.289 18.848 1 98.63 98 CYS A C 1
ATOM 712 O O . CYS A 1 98 ? 4.928 34.711 19.388 1 98.63 98 CYS A O 1
ATOM 714 N N . ARG A 1 99 ? 6.843 34.63 18.153 1 98.3 99 ARG A N 1
ATOM 715 C CA . ARG A 1 99 ? 6.875 33.173 18.085 1 98.3 99 ARG A CA 1
ATOM 716 C C . ARG A 1 99 ? 6.902 32.559 19.481 1 98.3 99 ARG A C 1
ATOM 718 O O . ARG A 1 99 ? 6.292 31.515 19.717 1 98.3 99 ARG A O 1
ATOM 725 N N . ASN A 1 100 ? 7.55 33.292 20.396 1 98.15 100 ASN A N 1
ATOM 726 C CA . ASN A 1 100 ? 7.728 32.758 21.741 1 98.15 100 ASN A CA 1
ATOM 727 C C . ASN A 1 100 ? 6.785 33.424 22.739 1 98.15 100 ASN A C 1
ATOM 729 O O . ASN A 1 100 ? 6.883 33.189 23.944 1 98.15 100 ASN A O 1
ATOM 733 N N . GLY A 1 101 ? 5.947 34.267 22.279 1 98.44 101 GLY A N 1
ATOM 734 C CA . GLY A 1 101 ? 4.884 34.832 23.096 1 98.44 101 GLY A CA 1
ATOM 735 C C . GLY A 1 101 ? 5.372 35.906 24.05 1 98.44 101 GLY A C 1
ATOM 736 O O . GLY A 1 101 ? 4.803 36.09 25.128 1 98.44 101 GLY A O 1
ATOM 737 N N . HIS A 1 102 ? 6.442 36.573 23.805 1 98.57 102 HIS A N 1
ATOM 738 C CA . HIS A 1 102 ? 6.983 37.63 24.652 1 98.57 102 HIS A CA 1
ATOM 739 C C . HIS A 1 102 ? 6.334 38.974 24.338 1 98.57 102 HIS A C 1
ATOM 741 O O . HIS A 1 102 ? 6.883 39.769 23.572 1 98.57 102 HIS A O 1
ATOM 747 N N . GLU A 1 103 ? 5.29 39.202 24.936 1 98.5 103 GLU A N 1
ATOM 748 C CA . GLU A 1 103 ? 4.443 40.358 24.655 1 98.5 103 GLU A CA 1
ATOM 749 C C . GLU A 1 103 ? 5.176 41.664 24.953 1 98.5 103 GLU A C 1
ATOM 751 O O . GLU A 1 103 ? 5.127 42.604 24.157 1 98.5 103 GLU A O 1
ATOM 756 N N . SER A 1 104 ? 5.802 41.729 26.104 1 98.4 104 SER A N 1
ATOM 757 C CA . SER A 1 104 ? 6.481 42.955 26.512 1 98.4 104 SER A CA 1
ATOM 758 C C . SER A 1 104 ? 7.589 43.325 25.533 1 98.4 104 SER A C 1
ATOM 760 O O . SER A 1 104 ? 7.734 44.492 25.163 1 98.4 104 SER A O 1
ATOM 762 N N . THR A 1 105 ? 8.33 42.376 25.175 1 98.62 105 THR A N 1
ATOM 763 C CA . THR A 1 105 ? 9.397 42.597 24.206 1 98.62 105 THR A CA 1
ATOM 764 C C . THR A 1 105 ? 8.823 43.012 22.854 1 98.62 105 THR A C 1
ATOM 766 O O . THR A 1 105 ? 9.374 43.885 22.181 1 98.62 105 THR A O 1
ATOM 769 N N . ALA A 1 106 ? 7.754 42.429 22.437 1 98.87 106 ALA A N 1
ATOM 770 C CA . ALA A 1 106 ? 7.084 42.8 21.193 1 98.87 106 ALA A CA 1
ATOM 771 C C . ALA A 1 106 ? 6.604 44.248 21.238 1 98.87 106 ALA A C 1
ATOM 773 O O . ALA A 1 106 ? 6.785 44.998 20.277 1 98.87 106 ALA A O 1
ATOM 774 N N . LYS A 1 107 ? 6.001 44.568 22.363 1 98.71 107 LYS A N 1
ATOM 775 C CA . LYS A 1 107 ? 5.536 45.941 22.532 1 98.71 107 LYS A CA 1
ATOM 776 C C . LYS A 1 107 ? 6.692 46.931 22.419 1 98.71 107 LYS A C 1
ATOM 778 O O . LYS A 1 107 ? 6.571 47.962 21.754 1 98.71 107 LYS A O 1
ATOM 783 N N . LEU A 1 108 ? 7.799 46.657 23.08 1 98.71 108 LEU A N 1
ATOM 784 C CA . LEU A 1 108 ? 8.996 47.489 23.009 1 98.71 108 LEU A CA 1
ATOM 785 C C . LEU A 1 108 ? 9.421 47.707 21.561 1 98.71 108 LEU A C 1
ATOM 787 O O . LEU A 1 108 ? 9.728 48.833 21.163 1 98.71 108 LEU A O 1
ATOM 791 N N . LEU A 1 109 ? 9.453 46.661 20.801 1 98.86 109 LEU A N 1
ATOM 792 C CA . LEU A 1 109 ? 9.863 46.735 19.403 1 98.86 109 LEU A CA 1
ATOM 793 C C . LEU A 1 109 ? 8.894 47.594 18.598 1 98.86 109 LEU A C 1
ATOM 795 O O . LEU A 1 109 ? 9.318 48.434 17.8 1 98.86 109 LEU A O 1
ATOM 799 N N . LEU A 1 110 ? 7.615 47.409 18.785 1 98.81 110 LEU A N 1
ATOM 800 C CA . LEU A 1 110 ? 6.605 48.179 18.067 1 98.81 110 LEU A CA 1
ATOM 801 C C . LEU A 1 110 ? 6.707 49.662 18.41 1 98.81 110 LEU A C 1
ATOM 803 O O . LEU A 1 110 ? 6.603 50.516 17.526 1 98.81 110 LEU A O 1
ATOM 807 N N . ASP A 1 111 ? 6.908 49.944 19.686 1 98.29 111 ASP A N 1
ATOM 808 C CA . ASP A 1 111 ? 7.074 51.325 20.127 1 98.29 111 ASP A CA 1
ATOM 809 C C . ASP A 1 111 ? 8.307 51.961 19.488 1 98.29 111 ASP A C 1
ATOM 811 O O . ASP A 1 111 ? 8.429 53.188 19.448 1 98.29 111 ASP A O 1
ATOM 815 N N . ASN A 1 112 ? 9.218 51.208 19.011 1 98.43 112 ASN A N 1
ATOM 816 C CA . ASN A 1 112 ? 10.443 51.708 18.396 1 98.43 112 ASN A CA 1
ATOM 817 C C . ASN A 1 112 ? 10.406 51.565 16.877 1 98.43 112 ASN A C 1
ATOM 819 O O . ASN A 1 112 ? 11.453 51.505 16.229 1 98.43 112 ASN A O 1
ATOM 823 N N . GLY A 1 113 ? 9.227 51.363 16.312 1 98.11 113 GLY A N 1
ATOM 824 C CA . GLY A 1 113 ? 9.04 51.491 14.876 1 98.11 113 GLY A CA 1
ATOM 825 C C . GLY A 1 113 ? 9.161 50.171 14.139 1 98.11 113 GLY A C 1
ATOM 826 O O . GLY A 1 113 ? 9.35 50.149 12.921 1 98.11 113 GLY A O 1
ATOM 827 N N . ALA A 1 114 ? 9.057 49.071 14.843 1 98.74 114 ALA A N 1
ATOM 828 C CA . ALA A 1 114 ? 9.092 47.776 14.169 1 98.74 114 ALA A CA 1
ATOM 829 C C . ALA A 1 114 ? 7.943 47.644 13.174 1 98.74 114 ALA A C 1
ATOM 831 O O . ALA A 1 114 ? 6.818 48.061 13.457 1 98.74 114 ALA A O 1
ATOM 832 N N . ASP A 1 115 ? 8.242 47.09 11.982 1 98.56 115 ASP A N 1
ATOM 833 C CA . ASP A 1 115 ? 7.213 46.788 10.991 1 98.56 115 ASP A CA 1
ATOM 834 C C . ASP A 1 115 ? 6.388 45.573 11.409 1 98.56 115 ASP A C 1
ATOM 836 O O . ASP A 1 115 ? 6.89 44.447 11.415 1 98.56 115 ASP A O 1
ATOM 840 N N . VAL A 1 116 ? 5.187 45.779 11.661 1 98.71 116 VAL A N 1
ATOM 841 C CA . VAL A 1 116 ? 4.306 44.775 12.249 1 98.71 116 VAL A CA 1
ATOM 842 C C . VAL A 1 116 ? 3.999 43.69 11.219 1 98.71 116 VAL A C 1
ATOM 844 O O . VAL A 1 116 ? 3.646 42.565 11.581 1 98.71 116 VAL A O 1
ATOM 847 N N . ASN A 1 117 ? 4.15 43.925 9.914 1 98.62 117 ASN A N 1
ATOM 848 C CA . ASN A 1 117 ? 3.759 43.006 8.851 1 98.62 117 ASN A CA 1
ATOM 849 C C . ASN A 1 117 ? 4.975 42.443 8.121 1 98.62 117 ASN A C 1
ATOM 851 O O . ASN A 1 117 ? 4.846 41.884 7.03 1 98.62 117 ASN A O 1
ATOM 855 N N . LEU A 1 118 ? 6.197 42.627 8.714 1 98.4 118 LEU A N 1
ATOM 856 C CA . LEU A 1 118 ? 7.408 42.089 8.104 1 98.4 118 LEU A CA 1
ATOM 857 C C . LEU A 1 118 ? 7.427 40.566 8.186 1 98.4 118 LEU A C 1
ATOM 859 O O . LEU A 1 118 ? 7.44 39.999 9.281 1 98.4 118 LEU A O 1
ATOM 863 N N . CYS A 1 119 ? 7.429 39.872 7.036 1 98.26 119 CYS A N 1
ATOM 864 C CA . CYS A 1 119 ? 7.359 38.416 6.97 1 98.26 119 CYS A CA 1
ATOM 865 C C . CYS A 1 119 ? 8.737 37.814 6.724 1 98.26 119 CYS A C 1
ATOM 867 O O . CYS A 1 119 ? 9.638 38.496 6.231 1 98.26 119 CYS A O 1
ATOM 869 N N . ASP A 1 120 ? 8.903 36.613 7.097 1 98.17 120 ASP A N 1
ATOM 870 C CA . ASP A 1 120 ? 10.125 35.895 6.749 1 98.17 120 ASP A CA 1
ATOM 871 C C . ASP A 1 120 ? 10.085 35.414 5.3 1 98.17 120 ASP A C 1
ATOM 873 O O . ASP A 1 120 ? 9.189 35.788 4.541 1 98.17 120 ASP A O 1
ATOM 877 N N . ASP A 1 121 ? 11.005 34.631 4.89 1 97.95 121 ASP A N 1
ATOM 878 C CA . ASP A 1 121 ? 11.16 34.239 3.492 1 97.95 121 ASP A CA 1
ATOM 879 C C . ASP A 1 121 ? 10.021 33.323 3.05 1 97.95 121 ASP A C 1
ATOM 881 O O . ASP A 1 121 ? 9.79 33.144 1.852 1 97.95 121 ASP A O 1
ATOM 885 N N . ASP A 1 122 ? 9.282 32.708 3.949 1 97.66 122 ASP A N 1
ATOM 886 C CA . ASP A 1 122 ? 8.158 31.834 3.625 1 97.66 122 ASP A CA 1
ATOM 887 C C . ASP A 1 122 ? 6.837 32.598 3.673 1 97.66 122 ASP A C 1
ATOM 889 O O . ASP A 1 122 ? 5.768 32.011 3.494 1 97.66 122 ASP A O 1
ATOM 893 N N . GLY A 1 123 ? 6.985 33.841 3.992 1 98.13 123 GLY A N 1
ATOM 894 C CA . GLY A 1 123 ? 5.796 34.675 4.05 1 98.13 123 GLY A CA 1
ATOM 895 C C . GLY A 1 123 ? 5.103 34.633 5.399 1 98.13 123 GLY A C 1
ATOM 896 O O . GLY A 1 123 ? 3.944 35.036 5.52 1 98.13 123 GLY A O 1
ATOM 897 N N . ILE A 1 124 ? 5.765 34.145 6.36 1 98.31 124 ILE A N 1
ATOM 898 C CA . ILE A 1 124 ? 5.175 34.025 7.689 1 98.31 124 ILE A CA 1
ATOM 899 C C . ILE A 1 124 ? 5.318 35.347 8.439 1 98.31 124 ILE A C 1
ATOM 901 O O . ILE A 1 124 ? 6.43 35.854 8.609 1 98.31 124 ILE A O 1
ATOM 905 N N . SER A 1 125 ? 4.242 35.912 8.873 1 98.48 125 SER A N 1
ATOM 906 C CA . SER A 1 125 ? 4.217 37.167 9.616 1 98.48 125 SER A CA 1
ATOM 907 C C . SER A 1 125 ? 4.317 36.922 11.118 1 98.48 125 SER A C 1
ATOM 909 O O . SER A 1 125 ? 4.117 35.798 11.584 1 98.48 125 SER A O 1
ATOM 911 N N . PRO A 1 126 ? 4.626 37.937 11.884 1 98.76 126 PRO A N 1
ATOM 912 C CA . PRO A 1 126 ? 4.599 37.813 13.343 1 98.76 126 PRO A CA 1
ATOM 913 C C . PRO A 1 126 ? 3.237 37.372 13.873 1 98.76 126 PRO A C 1
ATOM 915 O O . PRO A 1 126 ? 3.164 36.554 14.794 1 98.76 126 PRO A O 1
ATOM 918 N N . LEU A 1 127 ? 2.178 37.845 13.207 1 98.9 127 LEU A N 1
ATOM 919 C CA . LEU A 1 127 ? 0.844 37.438 13.636 1 98.9 127 LEU A CA 1
ATOM 920 C C . LEU A 1 127 ? 0.629 35.947 13.399 1 98.9 127 LEU A C 1
ATOM 922 O O . LEU A 1 127 ? 0.131 35.24 14.278 1 98.9 127 LEU A O 1
ATOM 926 N N . TRP A 1 128 ? 0.992 35.495 12.226 1 98.71 128 TRP A N 1
ATOM 927 C CA . TRP A 1 128 ? 0.852 34.086 11.87 1 98.71 128 TRP A CA 1
ATOM 928 C C . TRP A 1 128 ? 1.53 33.193 12.904 1 98.71 128 TRP A C 1
ATOM 930 O O . TRP A 1 128 ? 0.919 32.252 13.415 1 98.71 128 TRP A O 1
ATOM 940 N N . THR A 1 129 ? 2.816 33.48 13.258 1 98.55 129 THR A N 1
ATOM 941 C CA . THR A 1 129 ? 3.574 32.634 14.173 1 98.55 129 THR A CA 1
ATOM 942 C C . THR A 1 129 ? 2.992 32.705 15.582 1 98.55 129 THR A C 1
ATOM 944 O O . THR A 1 129 ? 2.975 31.705 16.303 1 98.55 129 THR A O 1
ATOM 947 N N . ALA A 1 130 ? 2.574 33.856 15.996 1 98.77 130 ALA A N 1
ATOM 948 C CA . ALA A 1 130 ? 1.922 33.989 17.296 1 98.77 130 ALA A CA 1
ATOM 949 C C . ALA A 1 130 ? 0.678 33.109 17.378 1 98.77 130 ALA A C 1
ATOM 951 O O . ALA A 1 130 ? 0.457 32.428 18.382 1 98.77 130 ALA A O 1
ATOM 952 N N . CYS A 1 131 ? -0.138 33.106 16.351 1 98.7 131 CYS A N 1
ATOM 953 C CA . CYS A 1 131 ? -1.373 32.331 16.303 1 98.7 131 CYS A CA 1
ATOM 954 C C . CYS A 1 131 ? -1.077 30.837 16.251 1 98.7 131 CYS A C 1
ATOM 956 O O . CYS A 1 131 ? -1.758 30.042 16.901 1 98.7 131 CYS A O 1
ATOM 958 N N . PHE A 1 132 ? -0.108 30.458 15.452 1 98.28 132 PHE A N 1
ATOM 959 C CA . PHE A 1 132 ? 0.324 29.067 15.381 1 98.28 132 PHE A CA 1
ATOM 960 C C . PHE A 1 132 ? 0.64 28.526 16.77 1 98.28 132 PHE A C 1
ATOM 962 O O . PHE A 1 132 ? 0.329 27.373 17.079 1 98.28 132 PHE A O 1
ATOM 969 N N . ASN A 1 133 ? 1.251 29.372 17.591 1 98.49 133 ASN A N 1
ATOM 970 C CA . ASN A 1 133 ? 1.713 28.941 18.906 1 98.49 133 ASN A CA 1
ATOM 971 C C . ASN A 1 133 ? 0.701 29.284 19.996 1 98.49 133 ASN A C 1
ATOM 973 O O . ASN A 1 133 ? 0.953 29.05 21.179 1 98.49 133 ASN A O 1
ATOM 977 N N . GLY A 1 134 ? -0.419 29.883 19.68 1 98.43 134 GLY A N 1
ATOM 978 C CA . GLY A 1 134 ? -1.512 30.122 20.609 1 98.43 134 GLY A CA 1
ATOM 979 C C . GLY A 1 134 ? -1.238 31.262 21.572 1 98.43 134 GLY A C 1
ATOM 980 O O . GLY A 1 134 ? -1.664 31.221 22.728 1 98.43 134 GLY A O 1
ATOM 981 N N . HIS A 1 135 ? -0.455 32.258 21.221 1 98.55 135 HIS A N 1
ATOM 982 C CA . HIS A 1 135 ? -0.133 33.409 22.056 1 98.55 135 HIS A CA 1
ATOM 983 C C . HIS A 1 135 ? -1.148 34.531 21.863 1 98.55 135 HIS A C 1
ATOM 985 O O . HIS A 1 135 ? -0.907 35.466 21.096 1 98.55 135 HIS A O 1
ATOM 991 N N . ASP A 1 136 ? -2.172 34.533 22.606 1 98.54 136 ASP A N 1
ATOM 992 C CA . ASP A 1 136 ? -3.319 35.422 22.441 1 98.54 136 ASP A CA 1
ATOM 993 C C . ASP A 1 136 ? -2.927 36.876 22.695 1 98.54 136 ASP A C 1
ATOM 995 O O . ASP A 1 136 ? -3.311 37.769 21.937 1 98.54 136 ASP A O 1
ATOM 999 N N . SER A 1 137 ? -2.243 37.029 23.769 1 98.43 137 SER A N 1
ATOM 1000 C CA . SER A 1 137 ? -1.883 38.391 24.151 1 98.43 137 SER A CA 1
ATOM 1001 C C . SER A 1 137 ? -1.007 39.05 23.091 1 98.43 137 SER A C 1
ATOM 1003 O O . SER A 1 137 ? -1.226 40.207 22.729 1 98.43 137 SER A O 1
ATOM 1005 N N . THR A 1 138 ? -0.065 38.33 22.638 1 98.65 138 THR A N 1
ATOM 1006 C CA . THR A 1 138 ? 0.816 38.836 21.591 1 98.65 138 THR A CA 1
ATOM 1007 C C . THR A 1 138 ? 0.038 39.082 20.302 1 98.65 138 THR A C 1
ATOM 1009 O O . THR A 1 138 ? 0.26 40.084 19.619 1 98.65 138 THR A O 1
ATOM 1012 N N . ALA A 1 139 ? -0.853 38.206 19.955 1 98.86 139 ALA A N 1
ATOM 1013 C CA . ALA A 1 139 ? -1.694 38.373 18.773 1 98.86 139 ALA A CA 1
ATOM 1014 C C . ALA A 1 139 ? -2.547 39.634 18.88 1 98.86 139 ALA A C 1
ATOM 1016 O O . ALA A 1 139 ? -2.647 40.406 17.923 1 98.86 139 ALA A O 1
ATOM 1017 N N . GLN A 1 140 ? -3.127 39.79 20.023 1 98.74 140 GLN A N 1
ATOM 1018 C CA . GLN A 1 140 ? -3.94 40.979 20.253 1 98.74 140 GLN A CA 1
ATOM 1019 C C . GLN A 1 140 ? -3.119 42.252 20.069 1 98.74 140 GLN A C 1
ATOM 1021 O O . GLN A 1 140 ? -3.579 43.209 19.443 1 98.74 140 GLN A O 1
ATOM 1026 N N . LEU A 1 141 ? -1.928 42.292 20.653 1 98.8 141 LEU A N 1
ATOM 1027 C CA . LEU A 1 141 ? -1.018 43.425 20.521 1 98.8 141 LEU A CA 1
ATOM 1028 C C . LEU A 1 141 ? -0.737 43.728 19.053 1 98.8 141 LEU A C 1
ATOM 1030 O O . LEU A 1 141 ? -0.777 44.887 18.635 1 98.8 141 LEU A O 1
ATOM 1034 N N . LEU A 1 142 ? -0.446 42.731 18.311 1 98.9 142 LEU A N 1
ATOM 1035 C CA . LEU A 1 142 ? -0.128 42.895 16.897 1 98.9 142 LEU A CA 1
ATOM 1036 C C . LEU A 1 142 ? -1.326 43.445 16.13 1 98.9 142 LEU A C 1
ATOM 1038 O O . LEU A 1 142 ? -1.178 44.348 15.303 1 98.9 142 LEU A O 1
ATOM 1042 N N . LEU A 1 143 ? -2.514 42.936 16.392 1 98.85 143 LEU A N 1
ATOM 1043 C CA . LEU A 1 143 ? -3.723 43.391 15.714 1 98.85 143 LEU A CA 1
ATOM 1044 C C . LEU A 1 143 ? -3.995 44.861 16.015 1 98.85 143 LEU A C 1
ATOM 1046 O O . LEU A 1 143 ? -4.355 45.626 15.117 1 98.85 143 LEU A O 1
ATOM 1050 N N . LYS A 1 144 ? -3.801 45.23 17.265 1 98.42 144 LYS A N 1
ATOM 1051 C CA . LYS A 1 144 ? -3.99 46.62 17.671 1 98.42 144 LYS A CA 1
ATOM 1052 C C . LYS A 1 144 ? -3.016 47.542 16.943 1 98.42 144 LYS A C 1
ATOM 1054 O O . LYS A 1 144 ? -3.261 48.744 16.826 1 98.42 144 LYS A O 1
ATOM 1059 N N . ASN A 1 145 ? -1.941 47.021 16.469 1 98.59 145 ASN A N 1
ATOM 1060 C CA . ASN A 1 145 ? -0.908 47.819 15.818 1 98.59 145 ASN A CA 1
ATOM 1061 C C . ASN A 1 145 ? -0.931 47.639 14.303 1 98.59 145 ASN A C 1
ATOM 1063 O O . ASN A 1 145 ? 0.068 47.894 13.627 1 98.59 145 ASN A O 1
ATOM 1067 N N . GLY A 1 146 ? -2 47.105 13.766 1 98.26 146 GLY A N 1
ATOM 1068 C CA . GLY A 1 146 ? -2.231 47.157 12.332 1 98.26 146 GLY A CA 1
ATOM 1069 C C . GLY A 1 146 ? -1.793 45.896 11.611 1 98.26 146 GLY A C 1
ATOM 1070 O O . GLY A 1 146 ? -1.626 45.899 10.39 1 98.26 146 GLY A O 1
ATOM 1071 N N . ALA A 1 147 ? -1.582 44.807 12.322 1 98.7 147 ALA A N 1
ATOM 1072 C CA . ALA A 1 147 ? -1.251 43.545 11.666 1 98.7 147 ALA A CA 1
ATOM 1073 C C . ALA A 1 147 ? -2.372 43.102 10.73 1 98.7 147 ALA A C 1
ATOM 1075 O O . ALA A 1 147 ? -3.553 43.241 11.056 1 98.7 147 ALA A O 1
ATOM 1076 N N . GLY A 1 148 ? -2.001 42.532 9.508 1 98.32 148 GLY A N 1
ATOM 1077 C CA . GLY A 1 148 ? -2.991 42.025 8.57 1 98.32 148 GLY A CA 1
ATOM 1078 C C . GLY A 1 148 ? -3.635 40.729 9.025 1 98.32 148 GLY A C 1
ATOM 1079 O O . GLY A 1 148 ? -3.017 39.665 8.956 1 98.32 148 GLY A O 1
ATOM 1080 N N . VAL A 1 149 ? -4.817 40.841 9.385 1 98.62 149 VAL A N 1
ATOM 1081 C CA . VAL A 1 149 ? -5.514 39.716 9.999 1 98.62 149 VAL A CA 1
ATOM 1082 C C . VAL A 1 149 ? -5.719 38.609 8.968 1 98.62 149 VAL A C 1
ATOM 1084 O O . VAL A 1 149 ? -5.746 37.426 9.315 1 98.62 149 VAL A O 1
ATOM 1087 N N . ASN A 1 150 ? -5.804 38.895 7.603 1 98.71 150 ASN A N 1
ATOM 1088 C CA . ASN A 1 150 ? -6.055 37.93 6.538 1 98.71 150 ASN A CA 1
ATOM 1089 C C . ASN A 1 150 ? -4.819 37.722 5.667 1 98.71 150 ASN A C 1
ATOM 1091 O O . ASN A 1 150 ? -4.921 37.215 4.548 1 98.71 150 ASN A O 1
ATOM 1095 N N . SER A 1 151 ? -3.637 38.194 6.207 1 97.92 151 SER A N 1
ATOM 1096 C CA . SER A 1 151 ? -2.399 37.936 5.479 1 97.92 151 SER A CA 1
ATOM 1097 C C . SER A 1 151 ? -2.056 36.45 5.48 1 97.92 151 SER A C 1
ATOM 1099 O O . SER A 1 151 ? -2.219 35.77 6.495 1 97.92 151 SER A O 1
ATOM 1101 N N . VAL A 1 152 ? -1.565 35.96 4.3 1 98.28 152 VAL A N 1
ATOM 1102 C CA . VAL A 1 152 ? -1.301 34.53 4.175 1 98.28 152 VAL A CA 1
ATOM 1103 C C . VAL A 1 152 ? 0.177 34.303 3.863 1 98.28 152 VAL A C 1
ATOM 1105 O O . VAL A 1 152 ? 0.857 35.202 3.362 1 98.28 152 VAL A O 1
ATOM 1108 N N . ASN A 1 153 ? 0.665 33.202 4.199 1 97.99 153 ASN A N 1
ATOM 1109 C CA . ASN A 1 153 ? 2.022 32.828 3.815 1 97.99 153 ASN A CA 1
ATOM 1110 C C . ASN A 1 153 ? 2.081 32.336 2.372 1 97.99 153 ASN A C 1
ATOM 1112 O O . ASN A 1 153 ? 1.119 32.493 1.618 1 97.99 153 ASN A O 1
ATOM 1116 N N . LYS A 1 154 ? 3.13 31.776 1.949 1 97.73 154 LYS A N 1
ATOM 1117 C CA . LYS A 1 154 ? 3.36 31.404 0.556 1 97.73 154 LYS A CA 1
ATOM 1118 C C . LYS A 1 154 ? 2.425 30.277 0.126 1 97.73 154 LYS A C 1
ATOM 1120 O O . LYS A 1 154 ? 2.144 30.116 -1.063 1 97.73 154 LYS A O 1
ATOM 1125 N N . ASP A 1 155 ? 1.898 29.518 1.071 1 97.3 155 ASP A N 1
ATOM 1126 C CA . ASP A 1 155 ? 0.993 28.415 0.767 1 97.3 155 ASP A CA 1
ATOM 1127 C C . ASP A 1 155 ? -0.465 28.852 0.887 1 97.3 155 ASP A C 1
ATOM 1129 O O . ASP A 1 155 ? -1.373 28.018 0.863 1 97.3 155 ASP A O 1
ATOM 1133 N N . GLY A 1 156 ? -0.625 30.082 1.167 1 98.15 156 GLY A N 1
ATOM 1134 C CA . GLY A 1 156 ? -1.972 30.621 1.271 1 98.15 156 GLY A CA 1
ATOM 1135 C C . GLY A 1 156 ? -2.6 30.397 2.633 1 98.15 156 GLY A C 1
ATOM 1136 O O . GLY A 1 156 ? -3.813 30.546 2.796 1 98.15 156 GLY A O 1
ATOM 1137 N N . VAL A 1 157 ? -1.821 30.045 3.609 1 98.41 157 VAL A N 1
ATOM 1138 C CA . VAL A 1 157 ? -2.337 29.71 4.932 1 98.41 157 VAL A CA 1
ATOM 1139 C C . VAL A 1 157 ? -2.462 30.977 5.774 1 98.41 157 VAL A C 1
ATOM 1141 O O . VAL A 1 157 ? -1.492 31.721 5.936 1 98.41 157 VAL A O 1
ATOM 1144 N N . SER A 1 158 ? -3.582 31.228 6.275 1 98.64 158 SER A N 1
ATOM 1145 C CA . SER A 1 158 ? -3.865 32.408 7.084 1 98.64 158 SER A CA 1
ATOM 1146 C C . SER A 1 158 ? -3.601 32.141 8.562 1 98.64 158 SER A C 1
ATOM 1148 O O . SER A 1 158 ? -3.491 30.986 8.98 1 98.64 158 SER A O 1
ATOM 1150 N N . PRO A 1 159 ? -3.498 33.196 9.37 1 98.77 159 PRO A N 1
ATOM 1151 C CA . PRO A 1 159 ? -3.375 33.019 10.818 1 98.77 159 PRO A CA 1
ATOM 1152 C C . PRO A 1 159 ? -4.549 32.249 11.42 1 98.77 159 PRO A C 1
ATOM 1154 O O . PRO A 1 159 ? -4.353 31.407 12.301 1 98.77 159 PRO A O 1
ATOM 1157 N N . LEU A 1 160 ? -5.769 32.498 10.87 1 98.9 160 LEU A N 1
ATOM 1158 C CA . LEU A 1 160 ? -6.939 31.792 11.38 1 98.9 160 LEU A CA 1
ATOM 1159 C C . LEU A 1 160 ? -6.83 30.295 11.114 1 98.9 160 LEU A C 1
ATOM 1161 O O . LEU A 1 160 ? -7.087 29.481 12.004 1 98.9 160 LEU A O 1
ATOM 1165 N N . TYR A 1 161 ? -6.449 29.933 9.916 1 98.7 161 TYR A N 1
ATOM 1166 C CA . TYR A 1 161 ? -6.298 28.53 9.544 1 98.7 161 TYR A CA 1
ATOM 1167 C C . TYR A 1 161 ? -5.35 27.812 10.496 1 98.7 161 TYR A C 1
ATOM 1169 O O . TYR A 1 161 ? -5.671 26.737 11.008 1 98.7 161 TYR A O 1
ATOM 1177 N N . THR A 1 162 ? -4.186 28.408 10.746 1 98.39 162 THR A N 1
ATOM 1178 C CA . THR A 1 162 ? -3.182 27.751 11.576 1 98.39 162 THR A CA 1
ATOM 1179 C C . THR A 1 162 ? -3.654 27.656 13.024 1 98.39 162 THR A C 1
ATOM 1181 O O . THR A 1 162 ? -3.402 26.657 13.7 1 98.39 162 THR A O 1
ATOM 1184 N N . ALA A 1 163 ? -4.255 28.703 13.524 1 98.78 163 ALA A N 1
ATOM 1185 C CA . ALA A 1 163 ? -4.809 28.656 14.875 1 98.78 163 ALA A CA 1
ATOM 1186 C C . ALA A 1 163 ? -5.803 27.508 15.02 1 98.78 163 ALA A C 1
ATOM 1188 O O . ALA A 1 163 ? -5.786 26.787 16.021 1 98.78 163 ALA A O 1
ATOM 1189 N N . CYS A 1 164 ? -6.656 27.3 14.066 1 98.71 164 CYS A N 1
ATOM 1190 C CA . CYS A 1 164 ? -7.674 26.256 14.082 1 98.71 164 CYS A CA 1
ATOM 1191 C C . CYS A 1 164 ? -7.043 24.875 13.953 1 98.71 164 CYS A C 1
ATOM 1193 O O . CYS A 1 164 ? -7.48 23.924 14.603 1 98.71 164 CYS A O 1
ATOM 1195 N N . ARG A 1 165 ? -6.071 24.804 13.071 1 98.43 165 ARG A N 1
ATOM 1196 C CA . ARG A 1 165 ? -5.343 23.551 12.901 1 98.43 165 ARG A CA 1
ATOM 1197 C C . ARG A 1 165 ? -4.761 23.072 14.226 1 98.43 165 ARG A C 1
ATOM 1199 O O . ARG A 1 165 ? -4.758 21.872 14.512 1 98.43 165 ARG A O 1
ATOM 1206 N N . LYS A 1 166 ? -4.314 24.002 15.06 1 98.34 166 LYS A N 1
ATOM 1207 C CA . LYS A 1 166 ? -3.669 23.697 16.334 1 98.34 166 LYS A CA 1
ATOM 1208 C C . LYS A 1 166 ? -4.689 23.634 17.467 1 98.34 166 LYS A C 1
ATOM 1210 O O . LYS A 1 166 ? -4.351 23.274 18.596 1 98.34 166 LYS A O 1
ATOM 1215 N N . GLY A 1 167 ? -5.913 24.008 17.203 1 98.33 167 GLY A N 1
ATOM 1216 C CA . GLY A 1 167 ? -6.976 23.929 18.192 1 98.33 167 GLY A CA 1
ATOM 1217 C C . GLY A 1 167 ? -6.967 25.087 19.172 1 98.33 167 GLY A C 1
ATOM 1218 O O . GLY A 1 167 ? -7.449 24.958 20.299 1 98.33 167 GLY A O 1
ATOM 1219 N N . HIS A 1 168 ? -6.372 26.21 18.868 1 98.56 168 HIS A N 1
ATOM 1220 C CA . HIS A 1 168 ? -6.339 27.399 19.713 1 98.56 168 HIS A CA 1
ATOM 1221 C C . HIS A 1 168 ? -7.631 28.199 19.588 1 98.56 168 HIS A C 1
ATOM 1223 O O . HIS A 1 168 ? -7.684 29.189 18.855 1 98.56 168 HIS A O 1
ATOM 1229 N N . GLU A 1 169 ? -8.589 27.861 20.294 1 98.5 169 GLU A N 1
ATOM 1230 C CA . GLU A 1 169 ? -9.93 28.43 20.19 1 98.5 169 GLU A CA 1
ATOM 1231 C C . GLU A 1 169 ? -9.922 29.923 20.507 1 98.5 169 GLU A C 1
ATOM 1233 O O . GLU A 1 169 ? -10.539 30.717 19.794 1 98.5 169 GLU A O 1
ATOM 1238 N N . ASN A 1 170 ? -9.266 30.271 21.588 1 98.57 170 ASN A N 1
ATOM 1239 C CA . ASN A 1 170 ? -9.216 31.676 21.978 1 98.57 170 ASN A CA 1
ATOM 1240 C C . ASN A 1 170 ? -8.567 32.536 20.897 1 98.57 170 ASN A C 1
ATOM 1242 O O . ASN A 1 170 ? -9.054 33.625 20.588 1 98.57 170 ASN A O 1
ATOM 1246 N N . THR A 1 171 ? -7.494 32.069 20.41 1 98.78 171 THR A N 1
ATOM 1247 C CA . THR A 1 171 ? -6.809 32.783 19.338 1 98.78 171 THR A CA 1
ATOM 1248 C C . THR A 1 171 ? -7.711 32.918 18.115 1 98.78 171 THR A C 1
ATOM 1250 O O . THR A 1 171 ? -7.764 33.98 17.491 1 98.78 171 THR A O 1
ATOM 1253 N N . ALA A 1 172 ? -8.412 31.861 17.749 1 98.87 172 ALA A N 1
ATOM 1254 C CA . ALA A 1 172 ? -9.342 31.89 16.623 1 98.87 172 ALA A CA 1
ATOM 1255 C C . ALA A 1 172 ? -10.439 32.927 16.843 1 98.87 172 ALA A C 1
ATOM 1257 O O . ALA A 1 172 ? -10.754 33.708 15.942 1 98.87 172 ALA A O 1
ATOM 1258 N N . LYS A 1 173 ? -10.969 32.89 18.036 1 98.74 173 LYS A N 1
ATOM 1259 C CA . LYS A 1 173 ? -12.008 33.858 18.373 1 98.74 173 LYS A CA 1
ATOM 1260 C C . LYS A 1 173 ? -11.493 35.288 18.235 1 98.74 173 LYS A C 1
ATOM 1262 O O . LYS A 1 173 ? -12.173 36.146 17.667 1 98.74 173 LYS A O 1
ATOM 1267 N N . LEU A 1 174 ? -10.315 35.541 18.769 1 98.79 174 LEU A N 1
ATOM 1268 C CA . LEU A 1 174 ? -9.678 36.851 18.672 1 98.79 174 LEU A CA 1
ATOM 1269 C C . LEU A 1 174 ? -9.57 37.295 17.217 1 98.79 174 LEU A C 1
ATOM 1271 O O . LEU A 1 174 ? -9.908 38.434 16.885 1 98.79 174 LEU A O 1
ATOM 1275 N N . LEU A 1 175 ? -9.11 36.441 16.369 1 98.9 175 LEU A N 1
ATOM 1276 C CA . LEU A 1 175 ? -8.937 36.754 14.955 1 98.9 175 LEU A CA 1
ATOM 1277 C C . LEU A 1 175 ? -10.28 37.045 14.295 1 98.9 175 LEU A C 1
ATOM 1279 O O . LEU A 1 175 ? -10.41 38.013 13.541 1 98.9 175 LEU A O 1
ATOM 1283 N N . LEU A 1 176 ? -11.264 36.24 14.551 1 98.85 176 LEU A N 1
ATOM 1284 C CA . LEU A 1 176 ? -12.589 36.417 13.969 1 98.85 176 LEU A CA 1
ATOM 1285 C C . LEU A 1 176 ? -13.21 37.735 14.42 1 98.85 176 LEU A C 1
ATOM 1287 O O . LEU A 1 176 ? -13.842 38.433 13.623 1 98.85 176 LEU A O 1
ATOM 1291 N N . ASP A 1 177 ? -13.053 38.044 15.691 1 98.44 177 ASP A N 1
ATOM 1292 C CA . ASP A 1 177 ? -13.571 39.3 16.225 1 98.44 177 ASP A CA 1
ATOM 1293 C C . ASP A 1 177 ? -12.868 40.498 15.591 1 98.44 177 ASP A C 1
ATOM 1295 O O . ASP A 1 177 ? -13.357 41.627 15.674 1 98.44 177 ASP A O 1
ATOM 1299 N N . ASN A 1 178 ? -11.74 40.329 14.997 1 98.54 178 ASN A N 1
ATOM 1300 C CA . ASN A 1 178 ? -10.979 41.402 14.365 1 98.54 178 ASN A CA 1
ATOM 1301 C C . ASN A 1 178 ? -11.05 41.318 12.843 1 98.54 178 ASN A C 1
ATOM 1303 O O . ASN A 1 178 ? -10.155 41.802 12.148 1 98.54 178 ASN A O 1
ATOM 1307 N N . GLY A 1 179 ? -12.024 40.59 12.314 1 98.26 179 GLY A N 1
ATOM 1308 C CA . GLY A 1 179 ? -12.359 40.687 10.902 1 98.26 179 GLY A CA 1
ATOM 1309 C C . GLY A 1 179 ? -11.733 39.59 10.063 1 98.26 179 GLY A C 1
ATOM 1310 O O . GLY A 1 179 ? -11.697 39.685 8.834 1 98.26 179 GLY A O 1
ATOM 1311 N N . ALA A 1 180 ? -11.223 38.567 10.679 1 98.81 180 ALA A N 1
ATOM 1312 C CA . ALA A 1 180 ? -10.694 37.45 9.902 1 98.81 180 ALA A CA 1
ATOM 1313 C C . ALA A 1 180 ? -11.779 36.827 9.028 1 98.81 180 ALA A C 1
ATOM 1315 O O . ALA A 1 180 ? -12.923 36.675 9.463 1 98.81 180 ALA A O 1
ATOM 1316 N N . ASP A 1 181 ? -11.461 36.507 7.784 1 98.68 181 ASP A N 1
ATOM 1317 C CA . ASP A 1 181 ? -12.365 35.802 6.881 1 98.68 181 ASP A CA 1
ATOM 1318 C C . ASP A 1 181 ? -12.478 34.327 7.257 1 98.68 181 ASP A C 1
ATOM 1320 O O . ASP A 1 181 ? -11.518 33.568 7.111 1 98.68 181 ASP A O 1
ATOM 1324 N N . VAL A 1 182 ? -13.586 33.953 7.649 1 98.77 182 VAL A N 1
ATOM 1325 C CA . VAL A 1 182 ? -13.821 32.634 8.226 1 98.77 182 VAL A CA 1
ATOM 1326 C C . VAL A 1 182 ? -13.702 31.566 7.141 1 98.77 182 VAL A C 1
ATOM 1328 O O . VAL A 1 182 ? -13.424 30.401 7.435 1 98.77 182 VAL A O 1
ATOM 1331 N N . ASN A 1 183 ? -13.86 31.877 5.831 1 98.77 183 ASN A N 1
ATOM 1332 C CA . ASN A 1 183 ? -13.847 30.922 4.728 1 98.77 183 ASN A CA 1
ATOM 1333 C C . ASN A 1 183 ? -12.632 31.123 3.826 1 98.77 183 ASN A C 1
ATOM 1335 O O . ASN A 1 183 ? -12.646 30.723 2.661 1 98.77 183 ASN A O 1
ATOM 1339 N N . LEU A 1 184 ? -11.586 31.848 4.355 1 98.59 184 LEU A N 1
ATOM 1340 C CA . LEU A 1 184 ? -10.373 32.036 3.566 1 98.59 184 LEU A CA 1
ATOM 1341 C C . LEU A 1 184 ? -9.649 30.71 3.358 1 98.59 184 LEU A C 1
ATOM 1343 O O . LEU A 1 184 ? -9.247 30.059 4.325 1 98.59 184 LEU A O 1
ATOM 1347 N N . CYS A 1 185 ? -9.481 30.248 2.087 1 97.6 185 CYS A N 1
ATOM 1348 C CA . CYS A 1 185 ? -8.9 28.953 1.748 1 97.6 185 CYS A CA 1
ATOM 1349 C C . CYS A 1 185 ? -7.391 29.063 1.566 1 97.6 185 CYS A C 1
ATOM 1351 O O . CYS A 1 185 ? -6.883 30.119 1.187 1 97.6 185 CYS A O 1
ATOM 1353 N N . ASP A 1 186 ? -6.718 27.995 1.875 1 98 186 ASP A N 1
ATOM 1354 C CA . ASP A 1 186 ? -5.322 27.905 1.46 1 98 186 ASP A CA 1
ATOM 1355 C C . ASP A 1 186 ? -5.21 27.511 -0.011 1 98 186 ASP A C 1
ATOM 1357 O O . ASP A 1 186 ? -6.209 27.496 -0.732 1 98 186 ASP A O 1
ATOM 1361 N N . ASP A 1 187 ? -4.049 27.267 -0.524 1 98.05 187 ASP A N 1
ATOM 1362 C CA . ASP A 1 187 ? -3.811 27.011 -1.941 1 98.05 187 ASP A CA 1
ATOM 1363 C C . ASP A 1 187 ? -4.448 25.692 -2.376 1 98.05 187 ASP A C 1
ATOM 1365 O O . ASP A 1 187 ? -4.616 25.442 -3.571 1 98.05 187 ASP A O 1
ATOM 1369 N N . GLU A 1 188 ? -4.816 24.837 -1.424 1 97.85 188 GLU A N 1
ATOM 1370 C CA . GLU A 1 188 ? -5.437 23.556 -1.746 1 97.85 188 GLU A CA 1
ATOM 1371 C C . GLU A 1 188 ? -6.955 23.631 -1.617 1 97.85 188 GLU A C 1
ATOM 1373 O O . GLU A 1 188 ? -7.646 22.62 -1.76 1 97.85 188 GLU A O 1
ATOM 1378 N N . GLY A 1 189 ? -7.421 24.806 -1.295 1 97.88 189 GLY A N 1
ATOM 1379 C CA . GLY A 1 189 ? -8.858 25.011 -1.196 1 97.88 189 GLY A CA 1
ATOM 1380 C C . GLY A 1 189 ? -9.417 24.664 0.171 1 97.88 189 GLY A C 1
ATOM 1381 O O . GLY A 1 189 ? -10.632 24.546 0.339 1 97.88 189 GLY A O 1
ATOM 1382 N N . ARG A 1 190 ? -8.571 24.56 1.178 1 98.17 190 ARG A N 1
ATOM 1383 C CA . ARG A 1 190 ? -8.99 24.177 2.523 1 98.17 190 ARG A CA 1
ATOM 1384 C C . ARG A 1 190 ? -9.287 25.407 3.374 1 98.17 190 ARG A C 1
ATOM 1386 O O . ARG A 1 190 ? -8.478 26.335 3.439 1 98.17 190 ARG A O 1
ATOM 1393 N N . ILE A 1 191 ? -10.375 25.354 3.994 1 98.57 191 ILE A N 1
ATOM 1394 C CA . ILE A 1 191 ? -10.736 26.454 4.882 1 98.57 191 ILE A CA 1
ATOM 1395 C C . ILE A 1 191 ? -10.402 26.084 6.325 1 98.57 191 ILE A C 1
ATOM 1397 O O . ILE A 1 191 ? -10.106 24.924 6.622 1 98.57 191 ILE A O 1
ATOM 1401 N N . PRO A 1 192 ? -10.446 26.999 7.3 1 98.83 192 PRO A N 1
ATOM 1402 C CA . PRO A 1 192 ? -10.122 26.724 8.701 1 98.83 192 PRO A CA 1
ATOM 1403 C C . PRO A 1 192 ? -10.971 25.601 9.294 1 98.83 192 PRO A C 1
ATOM 1405 O O . PRO A 1 192 ? -10.463 24.775 10.057 1 98.83 192 PRO A O 1
ATOM 1408 N N . LEU A 1 193 ? -12.224 25.514 8.867 1 98.9 193 LEU A N 1
ATOM 1409 C CA . LEU A 1 193 ? -13.099 24.462 9.374 1 98.9 193 LEU A CA 1
ATOM 1410 C C . LEU A 1 193 ? -12.589 23.085 8.964 1 98.9 193 LEU A C 1
ATOM 1412 O O . LEU A 1 193 ? -12.642 22.139 9.752 1 98.9 193 LEU A O 1
ATOM 1416 N N . TRP A 1 194 ? -12.131 22.976 7.747 1 98.68 194 TRP A N 1
ATOM 1417 C CA . TRP A 1 194 ? -11.586 21.729 7.222 1 98.68 194 TRP A CA 1
ATOM 1418 C C . TRP A 1 194 ? -10.489 21.187 8.133 1 98.68 194 TRP A C 1
ATOM 1420 O O . TRP A 1 194 ? -10.54 20.03 8.556 1 98.68 194 TRP A O 1
ATOM 1430 N N . THR A 1 195 ? -9.486 22.022 8.512 1 98.6 195 THR A N 1
ATOM 1431 C CA . THR A 1 195 ? -8.346 21.586 9.311 1 98.6 195 THR A CA 1
ATOM 1432 C C . THR A 1 195 ? -8.763 21.341 10.759 1 98.6 195 THR A C 1
ATOM 1434 O O . THR A 1 195 ? -8.239 20.44 11.417 1 98.6 195 THR A O 1
ATOM 1437 N N . ALA A 1 196 ? -9.63 22.133 11.282 1 98.79 196 ALA A N 1
ATOM 1438 C CA . ALA A 1 196 ? -10.144 21.906 12.63 1 98.79 196 ALA A CA 1
ATOM 1439 C C . ALA A 1 196 ? -10.807 20.535 12.74 1 98.79 196 ALA A C 1
ATOM 1441 O O . ALA A 1 196 ? -10.603 19.818 13.722 1 98.79 196 ALA A O 1
ATOM 1442 N N . CYS A 1 197 ? -11.565 20.136 11.75 1 98.61 197 CYS A N 1
ATOM 1443 C CA . CYS A 1 197 ? -12.27 18.859 11.732 1 98.61 197 CYS A CA 1
ATOM 1444 C C . CYS A 1 197 ? -11.299 17.703 11.527 1 98.61 197 CYS A C 1
ATOM 1446 O O . CYS A 1 197 ? -11.452 16.643 12.136 1 98.61 197 CYS A O 1
ATOM 1448 N N . PHE A 1 198 ? -10.342 17.906 10.667 1 98.38 198 PHE A N 1
ATOM 1449 C CA . PHE A 1 198 ? -9.303 16.903 10.465 1 98.38 198 PHE A CA 1
ATOM 1450 C C . PHE A 1 198 ? -8.657 16.518 11.79 1 98.38 198 PHE A C 1
ATOM 1452 O O . PHE A 1 198 ? -8.366 15.344 12.027 1 98.38 198 PHE A O 1
ATOM 1459 N N . ASN A 1 199 ? -8.489 17.507 12.613 1 98.43 199 ASN A N 1
ATOM 1460 C CA . ASN A 1 199 ? -7.767 17.298 13.864 1 98.43 199 ASN A CA 1
ATOM 1461 C C . ASN A 1 199 ? -8.722 17.055 15.028 1 98.43 199 ASN A C 1
ATOM 1463 O O . ASN A 1 199 ? -8.287 16.875 16.167 1 98.43 199 ASN A O 1
ATOM 1467 N N . GLY A 1 200 ? -9.997 17.118 14.842 1 98.37 200 GLY A N 1
ATOM 1468 C CA . GLY A 1 200 ? -10.987 16.784 15.853 1 98.37 200 GLY A CA 1
ATOM 1469 C C . GLY A 1 200 ? -11.162 17.869 16.899 1 98.37 200 GLY A C 1
ATOM 1470 O O . GLY A 1 200 ? -11.416 17.575 18.069 1 98.37 200 GLY A O 1
ATOM 1471 N N . HIS A 1 201 ? -10.979 19.121 16.596 1 98.54 201 HIS A N 1
ATOM 1472 C CA . HIS A 1 201 ? -11.146 20.245 17.511 1 98.54 201 HIS A CA 1
ATOM 1473 C C . HIS A 1 201 ? -12.592 20.729 17.531 1 98.54 201 HIS A C 1
ATOM 1475 O O . HIS A 1 201 ? -12.949 21.662 16.808 1 98.54 201 HIS A O 1
ATOM 1481 N N . ASP A 1 202 ? -13.386 20.205 18.399 1 98.55 202 ASP A N 1
ATOM 1482 C CA . ASP A 1 202 ? -14.828 20.431 18.435 1 98.55 202 ASP A CA 1
ATOM 1483 C C . ASP A 1 202 ? -15.148 21.889 18.758 1 98.55 202 ASP A C 1
ATOM 1485 O O . ASP A 1 202 ? -15.985 22.507 18.098 1 98.55 202 ASP A O 1
ATOM 1489 N N . SER A 1 203 ? -14.486 22.352 19.784 1 98.54 203 SER A N 1
ATOM 1490 C CA . SER A 1 203 ? -14.78 23.711 20.227 1 98.54 203 SER A CA 1
ATOM 1491 C C . SER A 1 203 ? -14.449 24.73 19.142 1 98.54 203 SER A C 1
ATOM 1493 O O . SER A 1 203 ? -15.233 25.644 18.881 1 98.54 203 SER A O 1
ATOM 1495 N N . THR A 1 204 ? -13.35 24.563 18.555 1 98.74 204 THR A N 1
ATOM 1496 C CA . THR A 1 204 ? -12.942 25.443 17.465 1 98.74 204 THR A CA 1
ATOM 1497 C C . THR A 1 204 ? -13.895 25.312 16.28 1 98.74 204 THR A C 1
ATOM 1499 O O . THR A 1 204 ? -14.257 26.311 15.654 1 98.74 204 THR A O 1
ATOM 1502 N N . SER A 1 205 ? -14.319 24.113 15.95 1 98.86 205 SER A N 1
ATOM 1503 C CA . SER A 1 205 ? -15.27 23.879 14.868 1 98.86 205 SER A CA 1
ATOM 1504 C C . SER A 1 205 ? -16.593 24.59 15.132 1 98.86 205 SER A C 1
ATOM 1506 O O . SER A 1 205 ? -17.142 25.241 14.24 1 98.86 205 SER A O 1
ATOM 1508 N N . GLN A 1 206 ? -17.026 24.429 16.34 1 98.73 206 GLN A N 1
ATOM 1509 C CA . GLN A 1 206 ? -18.272 25.088 16.716 1 98.73 206 GLN A CA 1
ATOM 1510 C C . GLN A 1 206 ? -18.159 26.603 16.57 1 98.73 206 GLN A C 1
ATOM 1512 O O . GLN A 1 206 ? -19.075 27.253 16.062 1 98.73 206 GLN A O 1
ATOM 1517 N N . LEU A 1 207 ? -17.079 27.184 17.055 1 98.8 207 LEU A N 1
ATOM 1518 C CA . LEU A 1 207 ? -16.827 28.616 16.93 1 98.8 207 LEU A CA 1
ATOM 1519 C C . LEU A 1 207 ? -16.895 29.054 15.471 1 98.8 207 LEU A C 1
ATOM 1521 O O . LEU A 1 207 ? -17.552 30.046 15.146 1 98.8 207 LEU A O 1
ATOM 1525 N N . LEU A 1 208 ? -16.222 28.353 14.607 1 98.89 208 LEU A N 1
ATOM 1526 C CA . LEU A 1 208 ? -16.183 28.685 13.187 1 98.89 208 LEU A CA 1
ATOM 1527 C C . LEU A 1 208 ? -17.578 28.619 12.575 1 98.89 208 LEU A C 1
ATOM 1529 O O . LEU A 1 208 ? -17.963 29.5 11.802 1 98.89 208 LEU A O 1
ATOM 1533 N N . LEU A 1 209 ? -18.331 27.601 12.904 1 98.83 209 LEU A N 1
ATOM 1534 C CA . LEU A 1 209 ? -19.684 27.449 12.379 1 98.83 209 LEU A CA 1
ATOM 1535 C C . LEU A 1 209 ? -20.58 28.591 12.847 1 98.83 209 LEU A C 1
ATOM 1537 O O . LEU A 1 209 ? -21.353 29.142 12.06 1 98.83 209 LEU A O 1
ATOM 1541 N N . ASN A 1 210 ? -20.465 28.941 14.145 1 98.54 210 ASN A N 1
ATOM 1542 C CA . ASN A 1 210 ? -21.225 30.067 14.677 1 98.54 210 ASN A CA 1
ATOM 1543 C C . ASN A 1 210 ? -20.893 31.364 13.946 1 98.54 210 ASN A C 1
ATOM 1545 O O . ASN A 1 210 ? -21.726 32.269 13.869 1 98.54 210 ASN A O 1
ATOM 1549 N N . LYS A 1 211 ? -19.715 31.481 13.425 1 98.53 211 LYS A N 1
ATOM 1550 C CA . LYS A 1 211 ? -19.248 32.694 12.761 1 98.53 211 LYS A CA 1
ATOM 1551 C C . LYS A 1 211 ? -19.48 32.621 11.255 1 98.53 211 LYS A C 1
ATOM 1553 O O . LYS A 1 211 ? -18.993 33.469 10.504 1 98.53 211 LYS A O 1
ATOM 1558 N N . GLY A 1 212 ? -20.152 31.572 10.779 1 98.26 212 GLY A N 1
ATOM 1559 C CA . GLY A 1 212 ? -20.633 31.535 9.407 1 98.26 212 GLY A CA 1
ATOM 1560 C C . GLY A 1 212 ? -19.742 30.725 8.484 1 98.26 212 GLY A C 1
ATOM 1561 O O . GLY A 1 212 ? -19.78 30.899 7.265 1 98.26 212 GLY A O 1
ATOM 1562 N N . ALA A 1 213 ? -18.903 29.883 9.029 1 98.77 213 ALA A N 1
ATOM 1563 C CA . ALA A 1 213 ? -18.098 29.011 8.178 1 98.77 213 ALA A CA 1
ATOM 1564 C C . ALA A 1 213 ? -18.983 28.137 7.294 1 98.77 213 ALA A C 1
ATOM 1566 O O . ALA A 1 213 ? -20.013 27.63 7.745 1 98.77 213 ALA A O 1
ATOM 1567 N N . ASP A 1 214 ? -18.626 27.957 6.033 1 98.6 214 ASP A N 1
ATOM 1568 C CA . ASP A 1 214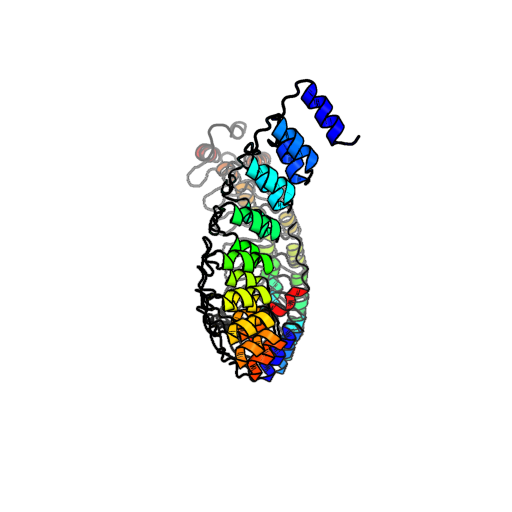 ? -19.344 27.077 5.115 1 98.6 214 ASP A CA 1
ATOM 1569 C C . ASP A 1 214 ? -19.066 25.61 5.432 1 98.6 214 ASP A C 1
ATOM 1571 O O . ASP A 1 214 ? -17.959 25.118 5.203 1 98.6 214 ASP A O 1
ATOM 1575 N N . VAL A 1 215 ? -20.012 24.943 5.865 1 98.65 215 VAL A N 1
ATOM 1576 C CA . VAL A 1 215 ? -19.88 23.59 6.394 1 98.65 215 VAL A CA 1
ATOM 1577 C C . VAL A 1 215 ? -19.618 22.612 5.251 1 98.65 215 VAL A C 1
ATOM 1579 O O . VAL A 1 215 ? -19.09 21.519 5.47 1 98.65 215 VAL A O 1
ATOM 1582 N N . ASN A 1 216 ? -19.923 22.975 3.983 1 98.57 216 ASN A N 1
ATOM 1583 C CA . ASN A 1 216 ? -19.851 22.052 2.856 1 98.57 216 ASN A CA 1
ATOM 1584 C C . ASN A 1 216 ? -18.743 22.442 1.882 1 98.57 216 ASN A C 1
ATOM 1586 O O . ASN A 1 216 ? -18.636 21.87 0.795 1 98.57 216 A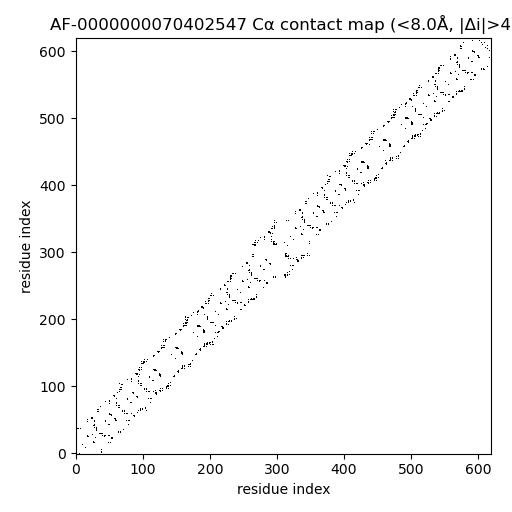SN A O 1
ATOM 1590 N N . LEU A 1 217 ? -17.939 23.48 2.215 1 98.38 217 LEU A N 1
ATOM 1591 C CA . LEU A 1 217 ? -16.834 23.854 1.34 1 98.38 217 LEU A CA 1
ATOM 1592 C C . LEU A 1 217 ? -15.749 22.782 1.345 1 98.38 217 LEU A C 1
ATOM 1594 O O . LEU A 1 217 ? -15.268 22.386 2.409 1 98.38 217 LEU A O 1
ATOM 1598 N N . CYS A 1 218 ? -15.386 22.259 0.152 1 97.99 218 CYS A N 1
ATOM 1599 C CA . CYS A 1 218 ? -14.441 21.158 0.004 1 97.99 218 CYS A CA 1
ATOM 1600 C C . CYS A 1 218 ? -13.109 21.652 -0.545 1 97.99 218 CYS A C 1
ATOM 1602 O O . CYS A 1 218 ? -13.035 22.738 -1.123 1 97.99 218 CYS A O 1
ATOM 1604 N N . ASP A 1 219 ? -12.075 20.896 -0.323 1 97.98 219 ASP A N 1
ATOM 1605 C CA . ASP A 1 219 ? -10.772 21.19 -0.911 1 97.98 219 ASP A CA 1
ATOM 1606 C C . ASP A 1 219 ? -10.746 20.834 -2.396 1 97.98 219 ASP A C 1
ATOM 1608 O O . ASP A 1 219 ? -11.783 20.514 -2.981 1 97.98 219 ASP A O 1
ATOM 1612 N N . LYS A 1 220 ? -9.659 20.98 -3.063 1 97.8 220 LYS A N 1
ATOM 1613 C CA . LYS A 1 220 ? -9.531 20.811 -4.507 1 97.8 220 LYS A CA 1
ATOM 1614 C C . LYS A 1 220 ? -9.891 19.389 -4.929 1 97.8 220 LYS A C 1
ATOM 1616 O O . LYS A 1 220 ? -10.3 19.159 -6.069 1 97.8 220 LYS A O 1
ATOM 1621 N N . ASP A 1 221 ? -9.778 18.396 -4.04 1 97.47 221 ASP A N 1
ATOM 1622 C CA . ASP A 1 221 ? -10.098 17.006 -4.348 1 97.47 221 ASP A CA 1
ATOM 1623 C C . ASP A 1 221 ? -11.566 16.703 -4.06 1 97.47 221 ASP A C 1
ATOM 1625 O O . ASP A 1 221 ? -12.046 15.603 -4.343 1 97.47 221 ASP A O 1
ATOM 1629 N N . GLY A 1 222 ? -12.192 17.628 -3.44 1 98.07 222 GLY A N 1
ATOM 1630 C CA . GLY A 1 222 ? -13.61 17.461 -3.166 1 98.07 222 GLY A CA 1
ATOM 1631 C C . GLY A 1 222 ? -13.891 16.959 -1.762 1 98.07 222 GLY A C 1
ATOM 1632 O O . GLY A 1 222 ? -15.03 16.619 -1.435 1 98.07 222 GLY A O 1
ATOM 1633 N N . ASP A 1 223 ? -12.867 16.9 -0.964 1 98.24 223 ASP A N 1
ATOM 1634 C CA . ASP A 1 223 ? -13.052 16.483 0.423 1 98.24 223 ASP A CA 1
ATOM 1635 C C . ASP A 1 223 ? -13.504 17.654 1.292 1 98.24 223 ASP A C 1
ATOM 1637 O O . ASP A 1 223 ? -12.839 18.691 1.342 1 98.24 223 ASP A O 1
ATOM 1641 N N . GLY A 1 224 ? -14.586 17.471 1.979 1 98.39 224 GLY A N 1
ATOM 1642 C CA . GLY A 1 224 ? -15.083 18.473 2.907 1 98.39 224 GLY A CA 1
ATOM 1643 C C . GLY A 1 224 ? -14.758 18.16 4.356 1 98.39 224 GLY A C 1
ATOM 1644 O O . GLY A 1 224 ? -14.132 17.139 4.65 1 98.39 224 GLY A O 1
ATOM 1645 N N . PRO A 1 225 ? -15.193 19.008 5.258 1 98.78 225 PRO A N 1
ATOM 1646 C CA . PRO A 1 225 ? -14.944 18.821 6.689 1 98.78 225 PRO A CA 1
ATOM 1647 C C . PRO A 1 225 ? -15.493 17.496 7.215 1 98.78 225 PRO A C 1
ATOM 1649 O O . PRO A 1 225 ? -14.846 16.836 8.032 1 98.78 225 PRO A O 1
ATOM 1652 N N . LEU A 1 226 ? -16.629 17.095 6.685 1 98.86 226 LEU A N 1
ATOM 1653 C CA . LEU A 1 226 ? -17.23 15.855 7.164 1 98.86 226 LEU A CA 1
ATOM 1654 C C . LEU A 1 226 ? -16.385 14.651 6.761 1 98.86 226 LEU A C 1
ATOM 1656 O O . LEU A 1 226 ? -16.225 13.711 7.542 1 98.86 226 LEU A O 1
ATOM 1660 N N . HIS A 1 227 ? -15.865 14.638 5.529 1 98.64 227 HIS A N 1
ATOM 1661 C CA . HIS A 1 227 ? -14.955 13.576 5.114 1 98.64 227 HIS A CA 1
ATOM 1662 C C . HIS A 1 227 ? -13.812 13.411 6.11 1 98.64 227 HIS A C 1
ATOM 1664 O O . HIS A 1 227 ? -13.481 12.29 6.501 1 98.64 227 HIS A O 1
ATOM 1670 N N . MET A 1 228 ? -13.217 14.51 6.491 1 98.39 228 MET A N 1
ATOM 1671 C CA . MET A 1 228 ? -12.028 14.489 7.337 1 98.39 228 MET A CA 1
ATOM 1672 C C . MET A 1 228 ? -12.371 14.02 8.747 1 98.39 228 MET A C 1
ATOM 1674 O O . MET A 1 228 ? -11.643 13.216 9.332 1 98.39 228 MET A O 1
ATOM 1678 N N . ALA A 1 229 ? -13.408 14.549 9.291 1 98.74 229 ALA A N 1
ATOM 1679 C CA . ALA A 1 229 ? -13.845 14.102 10.611 1 98.74 229 ALA A CA 1
ATOM 1680 C C . ALA A 1 229 ? -14.061 12.591 10.635 1 98.74 229 ALA A C 1
ATOM 1682 O O . ALA A 1 229 ? -13.665 11.916 11.588 1 98.74 229 ALA A O 1
ATOM 1683 N N . CYS A 1 230 ? -14.673 12.049 9.603 1 98.17 230 CYS A N 1
ATOM 1684 C CA . CYS A 1 230 ? -14.992 10.629 9.516 1 98.17 230 CYS A CA 1
ATOM 1685 C C . CYS A 1 230 ? 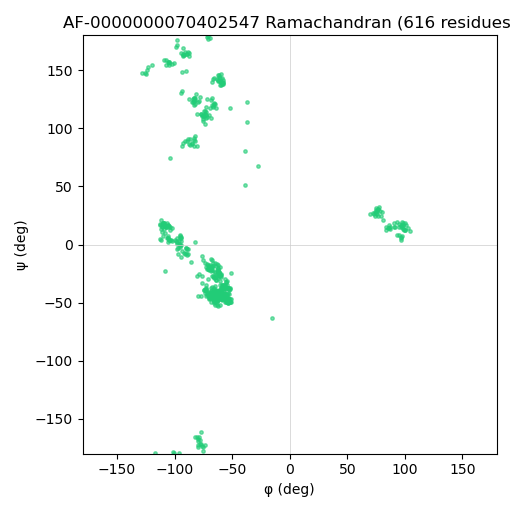-13.733 9.8 9.291 1 98.17 230 CYS A C 1
ATOM 1687 O O . CYS A 1 230 ? -13.586 8.719 9.864 1 98.17 230 CYS A O 1
ATOM 1689 N N . GLN A 1 231 ? -12.915 10.286 8.431 1 97.64 231 GLN A N 1
ATOM 1690 C CA . GLN A 1 231 ? -11.652 9.604 8.166 1 97.64 231 GLN A CA 1
ATOM 1691 C C . GLN A 1 231 ? -10.875 9.364 9.458 1 97.64 231 GLN A C 1
ATOM 1693 O O . GLN A 1 231 ? -10.276 8.303 9.639 1 97.64 231 GLN A O 1
ATOM 1698 N N . ASN A 1 232 ? -10.931 10.316 10.367 1 97.98 232 ASN A N 1
ATOM 1699 C CA . ASN A 1 232 ? -10.117 10.237 11.576 1 97.98 232 ASN A CA 1
ATOM 1700 C C . ASN A 1 232 ? -10.946 9.806 12.783 1 97.98 232 ASN A C 1
ATOM 1702 O O . ASN A 1 232 ? -10.461 9.831 13.915 1 97.98 232 ASN A O 1
ATOM 1706 N N . GLY A 1 233 ? -12.168 9.502 12.573 1 97.62 233 GLY A N 1
ATOM 1707 C CA . GLY A 1 233 ? -13.01 8.919 13.605 1 97.62 233 GLY A CA 1
ATOM 1708 C C . GLY A 1 233 ? -13.431 9.917 14.667 1 97.62 233 GLY A C 1
ATOM 1709 O O . GLY A 1 233 ? -13.562 9.564 15.841 1 97.62 233 GLY A O 1
ATOM 1710 N N . HIS A 1 234 ? -13.532 11.158 14.39 1 98.58 234 HIS A N 1
ATOM 1711 C CA . HIS A 1 234 ? -13.968 12.19 15.324 1 98.58 234 HIS A CA 1
ATOM 1712 C C . HIS A 1 234 ? -15.49 12.248 15.41 1 98.58 234 HIS A C 1
ATOM 1714 O O . HIS A 1 234 ? -16.127 13.027 14.696 1 98.58 234 HIS A O 1
ATOM 1720 N N . GLU A 1 235 ? -16.052 11.563 16.32 1 98.53 235 GLU A N 1
ATOM 1721 C CA . GLU A 1 235 ? -17.491 11.354 16.444 1 98.53 235 GLU A CA 1
ATOM 1722 C C . GLU A 1 235 ? -18.214 12.663 16.749 1 98.53 235 GLU A C 1
ATOM 1724 O O . GLU A 1 235 ? -19.191 13.008 16.081 1 98.53 235 GLU A O 1
ATOM 1729 N N . SER A 1 236 ? -17.669 13.322 17.757 1 98.71 236 SER A N 1
ATOM 1730 C CA . SER A 1 236 ? -18.314 14.563 18.177 1 98.71 236 SER A CA 1
ATOM 1731 C C . SER A 1 236 ? -18.29 15.602 17.061 1 98.71 236 SER A C 1
ATOM 1733 O O . SER A 1 236 ? -19.28 16.302 16.837 1 98.71 236 SER A O 1
ATOM 1735 N N . THR A 1 237 ? -17.22 15.69 16.405 1 98.77 237 THR A N 1
ATOM 1736 C CA . THR A 1 237 ? -17.081 16.633 15.301 1 98.77 237 THR A CA 1
ATOM 1737 C C . THR A 1 237 ? -18.033 16.277 14.163 1 98.77 237 THR A C 1
ATOM 1739 O O . THR A 1 237 ? -18.656 17.159 13.569 1 98.77 237 THR A O 1
ATOM 1742 N N . ALA A 1 238 ? -18.165 15.005 13.812 1 98.76 238 ALA A N 1
ATOM 1743 C CA . ALA A 1 238 ? -19.083 14.555 12.769 1 98.76 238 ALA A CA 1
ATOM 1744 C C . ALA A 1 238 ? -20.522 14.94 13.101 1 98.76 238 ALA A C 1
ATOM 1746 O O . ALA A 1 238 ? -21.245 15.459 12.248 1 98.76 238 ALA A O 1
ATOM 1747 N N . GLN A 1 239 ? -20.895 14.723 14.324 1 98.75 239 GLN A N 1
ATOM 1748 C CA . GLN A 1 239 ? -22.241 15.08 14.759 1 98.75 239 GLN A CA 1
ATOM 1749 C C . GLN A 1 239 ? -22.482 16.581 14.629 1 98.75 239 GLN A C 1
ATOM 1751 O O . GLN A 1 239 ? -23.535 17.007 14.15 1 98.75 239 GLN A O 1
ATOM 1756 N N . LEU A 1 240 ? -21.506 17.343 15.097 1 98.73 240 LEU A N 1
ATOM 1757 C CA . LEU A 1 240 ? -21.583 18.798 15.021 1 98.73 240 LEU A CA 1
ATOM 1758 C C . LEU A 1 240 ? -21.799 19.255 13.582 1 98.73 240 LEU A C 1
ATOM 1760 O O . LEU A 1 240 ? -22.648 20.11 13.319 1 98.73 240 LEU A O 1
ATOM 1764 N N . LEU A 1 241 ? -21.076 18.705 12.686 1 98.87 241 LEU A N 1
ATOM 1765 C CA . LEU A 1 241 ? -21.17 19.084 11.28 1 98.87 241 LEU A CA 1
ATOM 1766 C C . LEU A 1 241 ? -22.537 18.722 10.71 1 98.87 241 LEU A C 1
ATOM 1768 O O . LEU A 1 241 ? -23.151 19.524 10.002 1 98.87 241 LEU A O 1
ATOM 1772 N N . LEU A 1 242 ? -23.024 17.541 10.98 1 98.83 242 LEU A N 1
ATOM 1773 C CA . LEU A 1 242 ? -24.312 17.089 10.466 1 98.83 242 LEU A CA 1
ATOM 1774 C C . LEU A 1 242 ? -25.445 17.96 10.997 1 98.83 242 L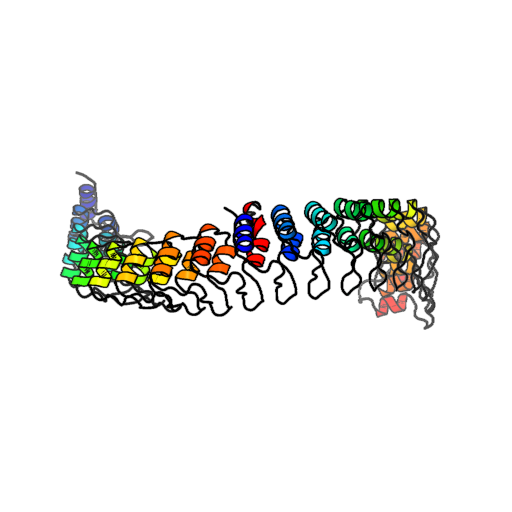EU A C 1
ATOM 1776 O O . LEU A 1 242 ? -26.367 18.308 10.255 1 98.83 242 LEU A O 1
ATOM 1780 N N . LYS A 1 243 ? -25.359 18.306 12.291 1 98.38 243 LYS A N 1
ATOM 1781 C CA . LYS A 1 243 ? -26.351 19.187 12.898 1 98.38 243 LYS A CA 1
ATOM 1782 C C . LYS A 1 243 ? -26.364 20.553 12.217 1 98.38 243 LYS A C 1
ATOM 1784 O O . LYS A 1 243 ? -27.374 21.26 12.252 1 98.38 243 LYS A O 1
ATOM 1789 N N . ASN A 1 244 ? -25.299 20.933 11.602 1 98.63 244 ASN A N 1
ATOM 1790 C CA . ASN A 1 244 ? -25.18 22.239 10.961 1 98.63 244 ASN A CA 1
ATOM 1791 C C . ASN A 1 244 ? -25.308 22.133 9.444 1 98.63 244 ASN A C 1
ATOM 1793 O O . ASN A 1 244 ? -24.84 23.009 8.715 1 98.63 244 ASN A O 1
ATOM 1797 N N . GLY A 1 245 ? -25.793 21.038 8.965 1 98.24 245 GLY A N 1
ATOM 1798 C CA . GLY A 1 245 ? -26.234 20.96 7.581 1 98.24 245 GLY A CA 1
ATOM 1799 C C . GLY A 1 245 ? -25.205 20.33 6.662 1 98.24 245 GLY A C 1
ATOM 1800 O O . GLY A 1 245 ? -25.306 20.444 5.438 1 98.24 245 GLY A O 1
ATOM 1801 N N . ALA A 1 246 ? -24.164 19.707 7.185 1 98.65 246 ALA A N 1
ATOM 1802 C CA . ALA A 1 246 ? -23.216 19.005 6.325 1 98.65 246 ALA A CA 1
ATOM 1803 C C . ALA A 1 246 ? -23.916 17.927 5.502 1 98.65 246 ALA A C 1
ATOM 1805 O O . ALA A 1 246 ? -24.791 17.221 6.009 1 98.65 246 ALA A O 1
ATOM 1806 N N . GLY A 1 247 ? -23.541 17.748 4.168 1 98.29 247 GLY A N 1
ATOM 1807 C CA . GLY A 1 247 ? -24.108 16.709 3.323 1 98.29 247 GLY A CA 1
ATOM 1808 C C . GLY A 1 247 ? -23.624 15.317 3.684 1 98.29 247 GLY A C 1
ATOM 1809 O O . GLY A 1 247 ? -22.473 14.966 3.419 1 98.29 247 GLY A O 1
ATOM 1810 N N . VAL A 1 248 ? -24.492 14.595 4.209 1 98.51 248 VAL A N 1
ATOM 1811 C CA . VAL A 1 248 ? -24.141 13.277 4.726 1 98.51 248 VAL A CA 1
ATOM 1812 C C . VAL A 1 248 ? -23.687 12.376 3.58 1 98.51 248 VAL A C 1
ATOM 1814 O O . VAL A 1 248 ? -22.849 11.492 3.772 1 98.51 248 VAL A O 1
ATOM 1817 N N . ASN A 1 249 ? -24.2 12.541 2.296 1 98.61 249 ASN A N 1
ATOM 1818 C CA . ASN A 1 249 ? -23.877 11.711 1.14 1 98.61 249 ASN A CA 1
ATOM 1819 C C . ASN A 1 249 ? -23.033 12.471 0.122 1 98.61 249 ASN A C 1
ATOM 1821 O O . ASN A 1 249 ? -23.02 12.126 -1.061 1 98.61 249 ASN A O 1
ATOM 1825 N N . SER A 1 250 ? -22.39 13.599 0.604 1 98.12 250 SER A N 1
ATOM 1826 C CA . SER A 1 250 ? -21.467 14.303 -0.281 1 98.12 250 SER A CA 1
ATOM 1827 C C . SER A 1 250 ? -20.304 13.406 -0.693 1 98.12 250 SER A C 1
ATOM 1829 O O . SER A 1 250 ? -19.812 12.61 0.11 1 98.12 250 SER A O 1
ATOM 1831 N N . VAL A 1 251 ? -19.871 13.507 -1.971 1 97.86 251 VAL A N 1
ATOM 1832 C CA . VAL A 1 251 ? -18.769 12.676 -2.444 1 97.86 251 VAL A CA 1
ATOM 1833 C C . VAL A 1 251 ? -17.67 13.56 -3.031 1 97.86 251 VAL A C 1
ATOM 1835 O O . VAL A 1 251 ? -17.942 14.664 -3.508 1 97.86 251 VAL A O 1
ATOM 1838 N N . ASN A 1 252 ? -16.439 13.162 -2.89 1 97.54 252 ASN A N 1
ATOM 1839 C CA . ASN A 1 252 ? -15.332 13.882 -3.51 1 97.54 252 ASN A CA 1
ATOM 1840 C C . ASN A 1 252 ? -15.192 13.527 -4.988 1 97.54 252 ASN A C 1
ATOM 1842 O O . ASN A 1 252 ? -16.111 12.965 -5.586 1 97.54 252 ASN A O 1
ATOM 1846 N N . LYS A 1 253 ? -14.158 13.848 -5.673 1 97.24 253 LYS A N 1
ATOM 1847 C CA . LYS A 1 253 ? -13.974 13.683 -7.112 1 97.24 253 LYS A CA 1
ATOM 1848 C C . LYS A 1 253 ? -13.95 12.206 -7.496 1 97.24 253 LYS A C 1
ATOM 1850 O O . LYS A 1 253 ? -14.317 11.845 -8.617 1 97.24 253 LYS A O 1
ATOM 1855 N N . ASP A 1 254 ? -13.545 11.327 -6.617 1 96.75 254 ASP A N 1
ATOM 1856 C CA . ASP A 1 254 ? -13.502 9.888 -6.861 1 96.75 254 ASP A CA 1
ATOM 1857 C C . ASP A 1 254 ? -14.769 9.207 -6.348 1 96.75 254 ASP A C 1
ATOM 1859 O O . ASP A 1 254 ? -14.799 7.985 -6.183 1 96.75 254 ASP A O 1
ATOM 1863 N N . GLU A 1 255 ? -15.727 10.065 -5.886 1 97.77 255 GLU A N 1
ATOM 1864 C CA . GLU A 1 255 ? -17.029 9.618 -5.401 1 97.77 255 GLU A CA 1
ATOM 1865 C C . GLU A 1 255 ? -16.905 8.923 -4.048 1 97.77 255 GLU A C 1
ATOM 1867 O O . GLU A 1 255 ? -17.638 7.975 -3.761 1 97.77 255 GLU A O 1
ATOM 1872 N N . VAL A 1 256 ? -15.906 9.297 -3.325 1 97.89 256 VAL A N 1
ATOM 1873 C CA . VAL A 1 256 ? -15.722 8.794 -1.968 1 97.89 256 VAL A CA 1
ATOM 1874 C C . VAL A 1 256 ? -16.642 9.547 -1.009 1 97.89 256 VAL A C 1
ATOM 1876 O O . VAL A 1 256 ? -16.609 10.779 -0.946 1 97.89 256 VAL A O 1
ATOM 1879 N N . SER A 1 257 ? -17.449 8.827 -0.337 1 98.27 257 SER A N 1
ATOM 1880 C CA . SER A 1 257 ? -18.369 9.412 0.634 1 98.27 257 SER A CA 1
ATOM 1881 C C . SER A 1 257 ? -17.762 9.423 2.033 1 98.27 257 SER A C 1
ATOM 1883 O O . SER A 1 257 ? -16.777 8.73 2.293 1 98.27 257 SER A O 1
ATOM 1885 N N . PRO A 1 258 ? -18.318 10.218 2.996 1 98.64 258 PRO A N 1
ATOM 1886 C CA . PRO A 1 258 ? -17.866 10.165 4.388 1 98.64 258 PRO A CA 1
ATOM 1887 C C . PRO A 1 258 ? -18.01 8.775 5.003 1 98.64 258 PRO A C 1
ATOM 1889 O O . PRO A 1 258 ? -17.158 8.353 5.79 1 98.64 258 PRO A O 1
ATOM 1892 N N . LEU A 1 259 ? -19.071 8.064 4.598 1 98.64 259 LEU A N 1
ATOM 1893 C CA . LEU A 1 259 ? -19.272 6.717 5.12 1 98.64 259 LEU A CA 1
ATOM 1894 C C . LEU A 1 259 ? -18.143 5.79 4.682 1 98.64 259 LEU A C 1
ATOM 1896 O O . LEU A 1 259 ? -17.62 5.018 5.488 1 98.64 259 LEU A O 1
ATOM 1900 N N . TYR A 1 260 ? -17.8 5.845 3.402 1 97.54 260 TYR A N 1
ATOM 1901 C CA . TYR A 1 260 ? -16.663 5.071 2.915 1 97.54 260 TYR A CA 1
ATOM 1902 C C . TYR A 1 260 ? -15.416 5.355 3.743 1 97.54 260 TYR A C 1
ATOM 1904 O O . TYR A 1 260 ? -14.71 4.43 4.151 1 97.54 260 TYR A O 1
ATOM 1912 N N . ARG A 1 261 ? -15.092 6.665 4.02 1 97.37 261 ARG A N 1
ATOM 1913 C CA . ARG A 1 261 ? -13.905 7.05 4.777 1 97.37 261 ARG A CA 1
ATOM 1914 C C . ARG A 1 261 ? -13.931 6.45 6.179 1 97.37 261 ARG A C 1
ATOM 1916 O O . ARG A 1 261 ? -12.916 5.943 6.661 1 97.37 261 ARG A O 1
ATOM 1923 N N . ALA A 1 262 ? -15.012 6.564 6.789 1 97.67 262 ALA A N 1
ATOM 1924 C CA . ALA A 1 262 ? -15.151 5.998 8.127 1 97.67 262 ALA A CA 1
ATOM 1925 C C . ALA A 1 262 ? -14.895 4.493 8.116 1 97.67 262 ALA A C 1
ATOM 1927 O O . ALA A 1 262 ? -14.158 3.976 8.959 1 97.67 262 ALA A O 1
ATOM 1928 N N . CYS A 1 263 ? -15.468 3.777 7.159 1 96.09 263 CYS A N 1
ATOM 1929 C CA . CYS A 1 263 ? -15.387 2.323 7.079 1 96.09 263 CYS A CA 1
ATOM 1930 C C . CYS A 1 263 ? -13.982 1.875 6.697 1 96.09 263 CYS A C 1
ATOM 1932 O O . CYS A 1 263 ? -13.474 0.886 7.229 1 96.09 263 CYS A O 1
ATOM 1934 N N . CYS A 1 264 ? -13.44 2.558 5.751 1 94.66 264 CYS A N 1
ATOM 1935 C CA . CYS A 1 264 ? -12.085 2.252 5.307 1 94.66 264 CYS A CA 1
ATOM 1936 C C . CYS A 1 264 ? -11.104 2.305 6.472 1 94.66 264 CYS A C 1
ATOM 1938 O O . CYS A 1 264 ? -10.134 1.546 6.507 1 94.66 264 CYS A O 1
ATOM 1940 N N . ASN A 1 265 ? -11.402 3.126 7.43 1 94.13 265 ASN A N 1
ATOM 1941 C CA . ASN A 1 265 ? -10.488 3.333 8.548 1 94.13 265 ASN A CA 1
ATOM 1942 C C . ASN A 1 265 ? -10.994 2.654 9.818 1 94.13 265 ASN A C 1
ATOM 1944 O O . ASN A 1 265 ? -10.445 2.866 10.901 1 94.13 265 ASN A O 1
ATOM 1948 N N . GLY A 1 266 ? -12.069 1.925 9.696 1 93.06 266 GLY A N 1
ATOM 1949 C CA . GLY A 1 266 ? -12.554 1.084 10.779 1 93.06 266 GLY A CA 1
ATOM 1950 C C . GLY A 1 266 ? -13.216 1.87 11.895 1 93.06 266 GLY A C 1
ATOM 1951 O O . GLY A 1 266 ? -13.135 1.487 13.064 1 93.06 266 GLY A O 1
ATOM 1952 N N . HIS A 1 267 ? -13.769 3.001 11.655 1 96.22 267 HIS A N 1
ATOM 1953 C CA . HIS A 1 267 ? -14.429 3.84 12.649 1 96.22 267 HIS A CA 1
ATOM 1954 C C . HIS A 1 267 ? -15.923 3.542 12.717 1 96.22 267 HIS A C 1
ATOM 1956 O O . HIS A 1 267 ? -16.73 4.254 12.114 1 96.22 267 HIS A O 1
ATOM 1962 N N . GLU A 1 268 ? -16.292 2.617 13.485 1 96.18 268 GLU A N 1
ATOM 1963 C CA . GLU A 1 268 ? -17.654 2.101 13.583 1 96.18 268 GLU A CA 1
ATOM 1964 C C . GLU A 1 268 ? -18.613 3.168 14.102 1 96.18 268 GLU A C 1
ATOM 1966 O O . GLU A 1 268 ? -19.708 3.341 13.563 1 96.18 268 GLU A O 1
ATOM 1971 N N . ASN A 1 269 ? -18.175 3.874 15.145 1 97.53 269 ASN A N 1
ATOM 1972 C CA . ASN A 1 269 ? -19.057 4.863 15.756 1 97.53 269 ASN A CA 1
ATOM 1973 C C . ASN A 1 269 ? -19.377 6 14.791 1 97.53 269 ASN A C 1
ATOM 1975 O O . ASN A 1 269 ? -20.523 6.446 14.709 1 97.53 269 ASN A O 1
ATOM 1979 N N . THR A 1 270 ? -18.373 6.44 14.129 1 97.95 270 THR A N 1
ATOM 1980 C CA . THR A 1 270 ? -18.61 7.488 13.143 1 97.95 270 THR A CA 1
ATOM 1981 C C . THR A 1 270 ? -19.505 6.979 12.017 1 97.95 270 THR A C 1
ATOM 1983 O O . THR A 1 270 ? -20.374 7.706 11.531 1 97.95 270 THR A O 1
ATOM 1986 N N . ALA A 1 271 ? -19.321 5.751 11.582 1 97.92 271 ALA A N 1
ATOM 1987 C CA . ALA A 1 271 ? -20.189 5.145 10.575 1 97.92 271 ALA A CA 1
ATOM 1988 C C . ALA A 1 271 ? -21.637 5.1 11.054 1 97.92 271 ALA A C 1
ATOM 1990 O O . ALA A 1 271 ? -22.557 5.42 10.299 1 97.92 271 ALA A O 1
ATOM 1991 N N . LYS A 1 272 ? -21.826 4.719 12.285 1 97.99 272 LYS A N 1
ATOM 1992 C CA . LYS A 1 272 ? -23.166 4.662 12.862 1 97.99 272 LYS A CA 1
ATOM 1993 C C . LYS A 1 272 ? -23.834 6.034 12.839 1 97.99 272 LYS A C 1
ATOM 1995 O O . LYS A 1 272 ? -25.009 6.152 12.489 1 97.99 272 LYS A O 1
ATOM 2000 N N . ILE A 1 273 ? -23.101 7.061 13.249 1 98.62 273 ILE A N 1
ATOM 2001 C CA . ILE A 1 273 ? -23.604 8.43 13.239 1 98.62 273 ILE A CA 1
ATOM 2002 C C . ILE A 1 273 ? -24.074 8.797 11.833 1 98.62 273 ILE A C 1
ATOM 2004 O O . ILE A 1 273 ? -25.149 9.379 11.664 1 98.62 273 ILE A O 1
ATOM 2008 N N . LEU A 1 274 ? -23.276 8.49 10.837 1 98.69 274 LEU A N 1
ATOM 2009 C CA . LEU A 1 274 ? -23.628 8.798 9.456 1 98.69 274 LEU A CA 1
ATOM 2010 C C . LEU A 1 274 ? -24.894 8.056 9.039 1 98.69 274 LEU A C 1
ATOM 2012 O O . LEU A 1 274 ? -25.791 8.644 8.43 1 98.69 274 LEU A O 1
ATOM 2016 N N . LEU A 1 275 ? -25.013 6.797 9.347 1 98.48 275 LEU A N 1
ATOM 2017 C CA . LEU A 1 275 ? -26.174 5.991 8.985 1 98.48 275 LEU A CA 1
ATOM 2018 C C . LEU A 1 275 ? -27.435 6.518 9.662 1 98.48 275 LEU A C 1
ATOM 2020 O O . LEU A 1 275 ? -28.495 6.593 9.037 1 98.48 275 LEU A O 1
ATOM 2024 N N . ASP A 1 276 ? -27.294 6.868 10.978 1 98.13 276 ASP A N 1
ATOM 2025 C CA . ASP A 1 276 ? -28.413 7.443 11.719 1 98.13 276 ASP A CA 1
ATOM 2026 C C . ASP A 1 276 ? -28.876 8.752 11.084 1 98.13 276 ASP A C 1
ATOM 2028 O O . ASP A 1 276 ? -29.988 9.216 11.347 1 98.13 276 ASP A O 1
ATOM 2032 N N . ASN A 1 277 ? -28.057 9.353 10.292 1 98.5 277 ASN A N 1
ATOM 2033 C CA . ASN A 1 277 ? -28.398 10.621 9.656 1 98.5 277 ASN A CA 1
ATOM 2034 C C . ASN A 1 277 ? -28.665 10.446 8.164 1 98.5 277 ASN A C 1
ATOM 2036 O O . ASN A 1 277 ? -28.563 11.402 7.394 1 98.5 277 ASN A O 1
ATOM 2040 N N . GLY A 1 278 ? -28.85 9.24 7.731 1 97.72 278 GLY A N 1
ATOM 2041 C CA . GLY A 1 278 ? -29.396 8.99 6.406 1 97.72 278 GLY A CA 1
ATOM 2042 C C . GLY A 1 278 ? -28.33 8.691 5.369 1 97.72 278 GLY A C 1
ATOM 2043 O O . GLY A 1 278 ? -28.581 8.793 4.166 1 97.72 278 GLY A O 1
ATOM 2044 N N . ALA A 1 279 ? -27.137 8.372 5.79 1 98.32 279 ALA A N 1
ATOM 2045 C CA . ALA A 1 279 ? -26.102 8.011 4.825 1 98.32 279 ALA A CA 1
ATOM 2046 C C . ALA A 1 279 ? -26.542 6.829 3.965 1 98.32 279 ALA A C 1
ATOM 2048 O O . ALA A 1 279 ? -27.15 5.881 4.467 1 98.32 279 ALA A O 1
ATOM 2049 N N . ASP A 1 280 ? -26.266 6.867 2.656 1 97.97 280 ASP A N 1
ATOM 2050 C CA . ASP A 1 280 ? -26.512 5.757 1.74 1 97.97 280 ASP A CA 1
ATOM 2051 C C . ASP A 1 280 ? -25.469 4.657 1.918 1 97.97 280 ASP A C 1
ATOM 2053 O O . ASP A 1 280 ? -24.299 4.842 1.577 1 97.97 280 ASP A O 1
ATOM 2057 N N . VAL A 1 281 ? -25.862 3.562 2.41 1 97.25 281 VAL A N 1
ATOM 2058 C CA . VAL A 1 281 ? -24.975 2.475 2.81 1 97.25 281 VAL A CA 1
ATOM 2059 C C . VAL A 1 281 ? -24.399 1.795 1.57 1 97.25 281 VAL A C 1
ATOM 2061 O O . VAL A 1 281 ? -23.395 1.083 1.654 1 97.25 281 VAL A O 1
ATOM 2064 N N . ASN A 1 282 ? -24.954 1.975 0.338 1 97.2 282 ASN A N 1
ATOM 2065 C CA . ASN A 1 282 ? -24.538 1.29 -0.881 1 97.2 282 ASN A CA 1
ATOM 2066 C C . ASN A 1 282 ? -23.849 2.244 -1.852 1 97.2 282 ASN A C 1
ATOM 2068 O O . ASN A 1 282 ? -23.641 1.906 -3.019 1 97.2 282 ASN A O 1
ATOM 2072 N N . LEU A 1 283 ? -23.599 3.484 -1.389 1 97.04 283 LEU A N 1
ATOM 2073 C CA . LEU A 1 283 ? -22.915 4.442 -2.252 1 97.04 283 LEU A CA 1
ATOM 2074 C C . LEU A 1 283 ? -21.483 3.998 -2.528 1 97.04 283 LEU A C 1
ATOM 2076 O O . LEU A 1 283 ? -20.693 3.82 -1.598 1 97.04 283 LEU A O 1
ATOM 2080 N N . CYS A 1 284 ? -21.066 3.774 -3.808 1 96.71 284 CYS A N 1
ATOM 2081 C CA . CYS A 1 284 ? -19.761 3.245 -4.188 1 96.71 284 CYS A CA 1
ATOM 2082 C C . CYS A 1 284 ? -18.876 4.341 -4.77 1 96.71 284 CYS A C 1
ATOM 2084 O O . CYS A 1 284 ? -19.377 5.362 -5.244 1 96.71 284 CYS A O 1
ATOM 2086 N N . THR A 1 285 ? -17.615 4.081 -4.685 1 97.37 285 THR A N 1
ATOM 2087 C CA . THR A 1 285 ? -16.65 4.94 -5.364 1 97.37 285 THR A CA 1
ATOM 2088 C C . THR A 1 285 ? -16.717 4.738 -6.875 1 97.37 285 THR A C 1
ATOM 2090 O O . THR A 1 285 ? -17.478 3.899 -7.362 1 97.37 285 THR A O 1
ATOM 2093 N N . ASN A 1 286 ? -15.901 5.487 -7.63 1 96.44 286 ASN A N 1
ATOM 2094 C CA . ASN A 1 286 ? -15.857 5.38 -9.084 1 96.44 286 ASN A CA 1
ATOM 2095 C C . ASN A 1 286 ? -15.432 3.984 -9.531 1 96.44 286 ASN A C 1
ATOM 2097 O O . ASN A 1 286 ? -15.804 3.535 -10.617 1 96.44 286 ASN A O 1
ATOM 2101 N N . ASP A 1 287 ? -14.722 3.271 -8.747 1 94.2 287 ASP A N 1
ATOM 2102 C CA . ASP A 1 287 ? -14.246 1.929 -9.067 1 94.2 287 ASP A CA 1
ATOM 2103 C C . ASP A 1 287 ? -15.248 0.868 -8.617 1 94.2 287 ASP A C 1
ATOM 2105 O O . ASP A 1 287 ? -14.967 -0.33 -8.693 1 94.2 287 ASP A O 1
ATOM 2109 N N . GLY A 1 288 ? -16.266 1.353 -8.01 1 96.29 288 GLY A N 1
ATOM 2110 C CA . GLY A 1 288 ? -17.324 0.446 -7.594 1 96.29 288 GLY A CA 1
ATOM 2111 C C . GLY A 1 288 ? -17.121 -0.107 -6.196 1 96.29 288 GLY A C 1
ATOM 2112 O O . GLY A 1 288 ? -17.745 -1.1 -5.819 1 96.29 288 GLY A O 1
ATOM 2113 N N . ILE A 1 289 ? -16.286 0.462 -5.47 1 96.5 289 ILE A N 1
ATOM 2114 C CA . ILE A 1 289 ? -15.991 -0.031 -4.128 1 96.5 289 ILE A CA 1
ATOM 2115 C C . ILE A 1 289 ? -17.032 0.497 -3.144 1 96.5 289 ILE A C 1
ATOM 2117 O O . ILE A 1 289 ? -17.22 1.71 -3.02 1 96.5 289 ILE A O 1
ATOM 2121 N N . SER A 1 290 ? -17.719 -0.382 -2.526 1 96.78 290 SER A N 1
ATOM 2122 C CA . SER A 1 290 ? -18.721 -0.026 -1.526 1 96.78 290 SER A CA 1
ATOM 2123 C C . SER A 1 290 ? -18.098 0.097 -0.14 1 96.78 290 SER A C 1
ATOM 2125 O O . SER A 1 290 ? -16.996 -0.4 0.098 1 96.78 290 SER A O 1
ATOM 2127 N N . PRO A 1 291 ? -18.786 0.77 0.831 1 97 291 PRO A N 1
ATOM 2128 C CA . PRO A 1 291 ? -18.31 0.816 2.215 1 97 291 PRO A CA 1
ATOM 2129 C C . PRO A 1 291 ? -18.121 -0.573 2.821 1 97 291 PRO A C 1
ATOM 2131 O O . PRO A 1 291 ? -17.154 -0.806 3.55 1 97 291 PRO A O 1
ATOM 2134 N N . LEU A 1 292 ? -18.998 -1.508 2.474 1 97.19 292 LEU A N 1
ATOM 2135 C CA . LEU A 1 292 ? -18.871 -2.867 2.99 1 97.19 292 LEU A CA 1
ATOM 2136 C C . LEU A 1 292 ? -17.608 -3.535 2.455 1 97.19 292 LEU A C 1
ATOM 2138 O O . LEU A 1 292 ? -16.867 -4.166 3.212 1 97.19 292 LEU A O 1
ATOM 2142 N N . TRP A 1 293 ? -17.404 -3.443 1.16 1 96.48 293 TRP A N 1
ATOM 2143 C CA . TRP A 1 293 ? -16.229 -4.055 0.548 1 96.48 293 TRP A CA 1
ATOM 2144 C C . TRP A 1 293 ? -14.95 -3.58 1.229 1 96.48 293 TRP A C 1
ATOM 2146 O O . TRP A 1 293 ? -14.093 -4.39 1.59 1 96.48 293 TRP A O 1
ATOM 2156 N N . THR A 1 294 ? -14.813 -2.238 1.388 1 95.6 294 THR A N 1
ATOM 2157 C CA . THR A 1 294 ? -13.591 -1.697 1.973 1 95.6 294 THR A CA 1
ATOM 2158 C C . THR A 1 294 ? -13.453 -2.126 3.431 1 95.6 294 THR A C 1
ATOM 2160 O O . THR A 1 294 ? -12.342 -2.351 3.914 1 95.6 294 THR A O 1
ATOM 2163 N N . ALA A 1 295 ? -14.494 -2.143 4.16 1 95 295 ALA A N 1
ATOM 2164 C CA . ALA A 1 295 ? -14.464 -2.624 5.538 1 95 295 ALA A CA 1
ATOM 2165 C C . ALA A 1 295 ? -13.949 -4.059 5.607 1 95 295 ALA A C 1
ATOM 2167 O O . ALA A 1 295 ? -13.212 -4.417 6.529 1 95 295 ALA A O 1
ATOM 2168 N N . CYS A 1 296 ? -14.34 -4.91 4.688 1 93.78 296 CYS A N 1
ATOM 2169 C CA . CYS A 1 296 ? -13.929 -6.309 4.635 1 93.78 296 CYS A CA 1
ATOM 2170 C C . CYS A 1 296 ? -12.477 -6.435 4.189 1 93.78 296 CYS A C 1
ATOM 2172 O O . CYS A 1 296 ? -11.757 -7.323 4.649 1 93.78 296 CYS A O 1
ATOM 2174 N N . PHE A 1 297 ? -12.01 -5.642 3.359 1 92.19 297 PHE A N 1
ATOM 2175 C CA . PHE A 1 297 ? -10.651 -5.658 2.832 1 92.19 297 PHE A CA 1
ATOM 2176 C C . PHE A 1 297 ? -9.645 -5.294 3.917 1 92.19 297 PHE A C 1
ATOM 2178 O O . PHE A 1 297 ? -8.607 -5.945 4.053 1 92.19 297 PHE A O 1
ATOM 2185 N N . ASN A 1 298 ? -9.837 -4.227 4.665 1 86.14 298 ASN A N 1
ATOM 2186 C CA . ASN A 1 298 ? -8.909 -3.677 5.647 1 86.14 298 ASN A CA 1
ATOM 2187 C C . ASN A 1 298 ? -9.005 -4.411 6.982 1 86.14 298 ASN A C 1
ATOM 2189 O O . ASN A 1 298 ? -8.303 -4.068 7.935 1 86.14 298 ASN A O 1
ATOM 2193 N N . GLY A 1 299 ? -9.638 -5.309 7.303 1 65.45 299 GLY A N 1
ATOM 2194 C CA . GLY A 1 299 ? -9.852 -6.027 8.55 1 65.45 299 GLY A CA 1
ATOM 2195 C C . GLY A 1 299 ? -8.563 -6.483 9.205 1 65.45 299 GLY A C 1
ATOM 2196 O O . GLY A 1 299 ? -8.511 -6.67 10.423 1 65.45 299 GLY A O 1
ATOM 2197 N N . HIS A 1 300 ? -7.463 -7.051 8.575 1 56.93 300 HIS A N 1
ATOM 2198 C CA . HIS A 1 300 ? -6.392 -7.722 9.303 1 56.93 300 HIS A CA 1
ATOM 2199 C C . HIS A 1 300 ? -5.427 -6.713 9.917 1 56.93 300 HIS A C 1
ATOM 2201 O O . HIS A 1 300 ? -4.549 -7.084 10.699 1 56.93 300 HIS A O 1
ATOM 2207 N N . GLU A 1 301 ? -5.229 -5.464 9.44 1 47.16 301 GLU A N 1
ATOM 2208 C CA . GLU A 1 301 ? -3.886 -4.907 9.569 1 47.16 301 GLU A CA 1
ATOM 2209 C C . GLU A 1 301 ? -3.481 -4.775 11.034 1 47.16 301 GLU A C 1
ATOM 2211 O O . GLU A 1 301 ? -2.291 -4.719 11.352 1 47.16 301 GLU A O 1
ATOM 2216 N N . ARG A 1 302 ? -4.284 -4.612 11.89 1 42.37 302 ARG A N 1
ATOM 2217 C CA . ARG A 1 302 ? -3.607 -4.202 13.116 1 42.37 302 ARG A CA 1
ATOM 2218 C C . ARG A 1 302 ? -2.648 -5.284 13.599 1 42.37 302 ARG A C 1
ATOM 2220 O O . ARG A 1 302 ? -1.838 -5.047 14.497 1 42.37 302 ARG A O 1
ATOM 2227 N N . ASP A 1 303 ? -2.922 -6.585 13.274 1 38.32 303 ASP A N 1
ATOM 2228 C CA . ASP A 1 303 ? -1.949 -7.437 13.952 1 38.32 303 ASP A CA 1
ATOM 2229 C C . ASP A 1 303 ? -0.672 -7.577 13.127 1 38.32 303 ASP A C 1
ATOM 2231 O O . ASP A 1 303 ? 0.173 -8.425 13.42 1 38.32 303 ASP A O 1
ATOM 2235 N N . MET A 1 304 ? -0.691 -7.208 11.851 1 37.1 304 MET A N 1
ATOM 2236 C CA . MET A 1 304 ? 0.689 -7.276 11.377 1 37.1 304 MET A CA 1
ATOM 2237 C C . MET A 1 304 ? 1.514 -6.122 11.937 1 37.1 304 MET A C 1
ATOM 2239 O O . MET A 1 304 ? 1.125 -4.959 11.816 1 37.1 304 MET A O 1
ATOM 2243 N N . PRO A 1 305 ? 2.371 -6.419 12.967 1 32.97 305 PRO A N 1
ATOM 2244 C CA . PRO A 1 305 ? 3.305 -5.374 13.392 1 32.97 305 PRO A CA 1
ATOM 2245 C C . PRO A 1 305 ? 3.837 -4.548 12.224 1 32.97 305 PRO A C 1
ATOM 2247 O O . PRO A 1 305 ? 3.958 -5.058 11.107 1 32.97 305 PRO A O 1
ATOM 2250 N N . ILE A 1 306 ? 3.707 -3.272 12.16 1 34.34 306 ILE A N 1
ATOM 2251 C CA . ILE A 1 306 ? 4.541 -2.4 11.339 1 34.34 306 ILE A CA 1
ATOM 2252 C C . ILE A 1 306 ? 5.913 -3.039 11.136 1 34.34 306 ILE A C 1
ATOM 2254 O O . ILE A 1 306 ? 6.682 -3.187 12.089 1 34.34 306 ILE A O 1
ATOM 2258 N N . LEU A 1 307 ? 6.083 -4.115 10.447 1 31.02 307 LEU A N 1
ATOM 2259 C CA . LEU A 1 307 ? 7.487 -4.386 10.159 1 31.02 307 LEU A CA 1
ATOM 2260 C C . LEU A 1 307 ? 8.245 -3.09 9.889 1 31.02 307 LEU A C 1
ATOM 2262 O O . LEU A 1 307 ? 7.769 -2.23 9.145 1 31.02 307 LEU A O 1
ATOM 2266 N N . TYR A 1 308 ? 9.131 -2.65 10.985 1 24.83 308 TYR A N 1
ATOM 2267 C CA . TYR A 1 308 ? 10.204 -1.662 10.99 1 24.83 308 TYR A CA 1
ATOM 2268 C C . TYR A 1 308 ? 11.012 -1.727 9.7 1 24.83 308 TYR A C 1
ATOM 2270 O O . TYR A 1 308 ? 11.532 -2.785 9.338 1 24.83 308 TYR A O 1
ATOM 2278 N N . ARG A 1 309 ? 10.67 -1.2 8.622 1 24.06 309 ARG A N 1
ATOM 2279 C CA . ARG A 1 309 ? 11.753 -0.828 7.717 1 24.06 309 ARG A CA 1
ATOM 2280 C C . ARG A 1 309 ? 12.944 -0.271 8.489 1 24.06 309 ARG A C 1
ATOM 2282 O O . ARG A 1 309 ? 12.902 0.862 8.973 1 24.06 309 ARG A O 1
ATOM 2289 N N . PHE A 1 310 ? 13.539 -0.991 9.637 1 19.19 310 PHE A N 1
ATOM 2290 C CA . PHE A 1 310 ? 14.974 -0.731 9.604 1 19.19 310 PHE A CA 1
ATOM 2291 C C . PHE A 1 310 ? 15.604 -1.331 8.353 1 19.19 310 PHE A C 1
ATOM 2293 O O . PHE A 1 310 ? 15.187 -2.396 7.892 1 19.19 310 PHE A O 1
ATOM 2300 N N . MET B 1 1 ? -12.733 -0.998 18.428 1 51.24 1 MET B N 1
ATOM 2301 C CA . MET B 1 1 ? -13.805 -1.444 17.542 1 51.24 1 MET B CA 1
ATOM 2302 C C . MET B 1 1 ? -13.304 -1.581 16.108 1 51.24 1 MET B C 1
ATOM 2304 O O . MET B 1 1 ? -12.585 -0.713 15.612 1 51.24 1 MET B O 1
ATOM 2308 N N . GLY B 1 2 ? -13.232 -2.532 15.409 1 73.75 2 GLY B N 1
ATOM 2309 C CA . GLY B 1 2 ? -12.393 -2.891 14.277 1 73.75 2 GLY B CA 1
ATOM 2310 C C . GLY B 1 2 ? -13.177 -3.095 12.994 1 73.75 2 GLY B C 1
ATOM 2311 O O . GLY B 1 2 ? -14.354 -2.735 12.916 1 73.75 2 GLY B O 1
ATOM 2312 N N . HIS B 1 3 ? -12.828 -3.384 11.945 1 86.46 3 HIS B N 1
ATOM 2313 C CA . HIS B 1 3 ? -13.359 -3.51 10.592 1 86.46 3 HIS B CA 1
ATOM 2314 C C . HIS B 1 3 ? -14.492 -4.53 10.537 1 86.46 3 HIS B C 1
ATOM 2316 O O . HIS B 1 3 ? -15.481 -4.328 9.83 1 86.46 3 HIS B O 1
ATOM 2322 N N . GLU B 1 4 ? -14.429 -5.522 11.359 1 90.01 4 GLU B N 1
ATOM 2323 C CA . GLU B 1 4 ? -15.52 -6.492 11.377 1 90.01 4 GLU B CA 1
ATOM 2324 C C . GLU B 1 4 ? -16.792 -5.881 11.958 1 90.01 4 GLU B C 1
ATOM 2326 O O . GLU B 1 4 ? -17.889 -6.121 11.451 1 90.01 4 GLU B O 1
ATOM 2331 N N . SER B 1 5 ? -16.644 -5.183 13.069 1 92.48 5 SER B N 1
ATOM 2332 C CA . SER B 1 5 ? -17.793 -4.521 13.679 1 92.48 5 SER B CA 1
ATOM 2333 C C . SER B 1 5 ? -18.42 -3.51 12.725 1 92.48 5 SER B C 1
ATOM 2335 O O . SER B 1 5 ? -19.643 -3.365 12.683 1 92.48 5 SER B O 1
ATOM 2337 N N . THR B 1 6 ? -17.653 -2.854 11.991 1 94.44 6 THR B N 1
ATOM 2338 C CA . THR B 1 6 ? -18.145 -1.908 10.996 1 94.44 6 THR B CA 1
ATOM 2339 C C . THR B 1 6 ? -18.918 -2.631 9.897 1 94.44 6 THR B C 1
ATOM 2341 O O . THR B 1 6 ? -19.983 -2.173 9.476 1 94.44 6 THR B O 1
ATOM 2344 N N . ALA B 1 7 ? -18.398 -3.755 9.429 1 94.52 7 ALA B N 1
ATOM 2345 C CA . ALA B 1 7 ? -19.098 -4.559 8.431 1 94.52 7 ALA B CA 1
ATOM 2346 C C . ALA B 1 7 ? -20.462 -5.008 8.947 1 94.52 7 ALA B C 1
ATOM 2348 O O . ALA B 1 7 ? -21.462 -4.928 8.229 1 94.52 7 ALA B O 1
ATOM 2349 N N . ARG B 1 8 ? -20.493 -5.443 10.208 1 95.71 8 ARG B N 1
ATOM 2350 C CA . ARG B 1 8 ? -21.75 -5.865 10.816 1 95.71 8 ARG B CA 1
ATOM 2351 C C . ARG B 1 8 ? -22.752 -4.716 10.855 1 95.71 8 ARG B C 1
ATOM 2353 O O . ARG B 1 8 ? -23.929 -4.901 10.54 1 95.71 8 ARG B O 1
ATOM 2360 N N . LEU B 1 9 ? -22.295 -3.547 11.271 1 95.87 9 LEU B N 1
ATOM 2361 C CA . LEU B 1 9 ? -23.131 -2.352 11.312 1 95.87 9 LEU B CA 1
ATOM 2362 C C . LEU B 1 9 ? -23.743 -2.068 9.944 1 95.87 9 LEU B C 1
ATOM 2364 O O . LEU B 1 9 ? -24.943 -1.805 9.838 1 95.87 9 LEU B O 1
ATOM 2368 N N . LEU B 1 10 ? -22.947 -2.12 8.915 1 97.07 10 LEU B N 1
ATOM 2369 C CA . LEU B 1 10 ? -23.422 -1.857 7.561 1 97.07 10 LEU B CA 1
ATOM 2370 C C . LEU B 1 10 ? -24.469 -2.885 7.144 1 97.07 10 LEU B C 1
ATOM 2372 O O . LEU B 1 10 ? -25.506 -2.527 6.58 1 97.07 10 LEU B O 1
ATOM 2376 N N . LEU B 1 11 ? -24.217 -4.133 7.394 1 96.9 11 LEU B N 1
ATOM 2377 C CA . LEU B 1 11 ? -25.122 -5.218 7.031 1 96.9 11 LEU B CA 1
ATOM 2378 C C . LEU B 1 11 ? -26.452 -5.084 7.765 1 96.9 11 LEU B C 1
ATOM 2380 O O . LEU B 1 11 ? -27.511 -5.349 7.192 1 96.9 11 LEU B O 1
ATOM 2384 N N . ASP B 1 12 ? -26.367 -4.7 9.024 1 95.96 12 ASP B N 1
ATOM 2385 C CA . ASP B 1 12 ? -27.576 -4.514 9.822 1 95.96 12 ASP B CA 1
ATOM 2386 C C . ASP B 1 12 ? -28.378 -3.31 9.332 1 95.96 12 ASP B C 1
ATOM 2388 O O . ASP B 1 12 ? -29.543 -3.143 9.698 1 95.96 12 ASP B O 1
ATOM 2392 N N . ASN B 1 13 ? -27.84 -2.504 8.515 1 95.85 13 ASN B N 1
ATOM 2393 C CA . ASN B 1 13 ? -28.52 -1.319 8.002 1 95.85 13 ASN B CA 1
ATOM 2394 C C . ASN B 1 13 ? -28.884 -1.476 6.529 1 95.85 13 ASN B C 1
ATOM 2396 O O . ASN B 1 13 ? -29.001 -0.486 5.805 1 95.85 13 ASN B O 1
ATOM 2400 N N . GLY B 1 14 ? -28.917 -2.617 6.012 1 93.22 14 GLY B N 1
ATOM 2401 C CA . GLY B 1 14 ? -29.559 -2.93 4.745 1 93.22 14 GLY B CA 1
ATOM 2402 C C . GLY B 1 14 ? -28.612 -2.859 3.563 1 93.22 14 GLY B C 1
ATOM 2403 O O . GLY B 1 14 ? -29.047 -2.709 2.419 1 93.22 14 GLY B O 1
ATOM 2404 N N . THR B 1 15 ? -27.359 -2.919 3.826 1 95.84 15 THR B N 1
ATOM 2405 C CA . THR B 1 15 ? -26.406 -2.918 2.721 1 95.84 15 THR B CA 1
ATOM 2406 C C . THR B 1 15 ? -26.591 -4.154 1.846 1 95.84 15 THR B C 1
ATOM 2408 O O . THR B 1 15 ? -26.858 -5.246 2.354 1 95.84 15 THR B O 1
ATOM 2411 N N . ASN B 1 16 ? -26.444 -3.999 0.469 1 96.7 16 ASN B N 1
ATOM 2412 C CA . ASN B 1 16 ? -26.372 -5.138 -0.439 1 96.7 16 ASN B CA 1
ATOM 2413 C C . ASN B 1 16 ? -25.077 -5.923 -0.252 1 96.7 16 ASN B C 1
ATOM 2415 O O . ASN B 1 16 ? -24.004 -5.463 -0.647 1 96.7 16 ASN B O 1
ATOM 2419 N N . VAL B 1 17 ? -25.148 -7.057 0.291 1 97.41 17 VAL B N 1
ATOM 2420 C CA . VAL B 1 17 ? -24.01 -7.869 0.709 1 97.41 17 VAL B CA 1
ATOM 2421 C C . VAL B 1 17 ? -23.245 -8.358 -0.519 1 97.41 17 VAL B C 1
ATOM 2423 O O . VAL B 1 17 ? -22.066 -8.707 -0.425 1 97.41 17 VAL B O 1
ATOM 2426 N N . ASN B 1 18 ? -23.86 -8.367 -1.724 1 97.86 18 ASN B N 1
ATOM 2427 C CA . ASN B 1 18 ? -23.261 -8.918 -2.934 1 97.86 18 ASN B CA 1
ATOM 2428 C C . ASN B 1 18 ? -22.864 -7.818 -3.914 1 97.86 18 ASN B C 1
ATOM 2430 O O . ASN B 1 18 ? -22.741 -8.065 -5.115 1 97.86 18 ASN B O 1
ATOM 2434 N N . LEU B 1 19 ? -22.797 -6.545 -3.395 1 96.67 19 LEU B N 1
ATOM 2435 C CA . LEU B 1 19 ? -22.349 -5.46 -4.261 1 96.67 19 LEU B CA 1
ATOM 2436 C C . LEU B 1 19 ? -20.886 -5.643 -4.65 1 96.67 19 LEU B C 1
ATOM 2438 O O . LEU B 1 19 ? -20.014 -5.724 -3.782 1 96.67 19 LEU B O 1
ATOM 2442 N N . CYS B 1 20 ? -20.56 -5.719 -5.972 1 96.57 20 CYS B N 1
ATOM 2443 C CA . CYS B 1 20 ? -19.216 -6.018 -6.456 1 96.57 20 CYS B CA 1
ATOM 2444 C C . CYS B 1 20 ? -18.532 -4.76 -6.979 1 96.57 20 CYS B C 1
ATOM 2446 O O . CYS B 1 20 ? -19.201 -3.802 -7.371 1 96.57 20 CYS B O 1
ATOM 2448 N N . THR B 1 21 ? -17.238 -4.793 -6.932 1 97.03 21 THR B N 1
ATOM 2449 C CA . THR B 1 21 ? -16.441 -3.761 -7.585 1 97.03 21 THR B CA 1
ATOM 2450 C C . THR B 1 21 ? -16.549 -3.873 -9.103 1 97.03 21 THR B C 1
ATOM 2452 O O . THR B 1 21 ? -17.225 -4.765 -9.618 1 97.03 21 THR B O 1
ATOM 2455 N N . ASN B 1 22 ? -15.908 -2.959 -9.804 1 96.83 22 ASN B N 1
ATOM 2456 C CA . ASN B 1 22 ? -15.936 -2.985 -11.262 1 96.83 22 ASN B CA 1
ATOM 2457 C C . ASN B 1 22 ? -15.248 -4.23 -11.814 1 96.83 22 ASN B C 1
ATOM 2459 O O . ASN B 1 22 ? -15.555 -4.675 -12.921 1 96.83 22 ASN B O 1
ATOM 2463 N N . ASP B 1 23 ? -14.358 -4.815 -11.033 1 95.5 23 ASP B N 1
ATOM 2464 C CA . ASP B 1 23 ? -13.679 -6.031 -11.471 1 95.5 23 ASP B CA 1
ATOM 2465 C C . ASP B 1 23 ? -14.474 -7.275 -11.082 1 95.5 23 ASP B C 1
ATOM 2467 O O . ASP B 1 23 ? -14.044 -8.4 -11.342 1 95.5 23 ASP B O 1
ATOM 2471 N N . GLY B 1 24 ? -15.534 -7.062 -10.378 1 96.83 24 GLY B N 1
ATOM 2472 C CA . GLY B 1 24 ? -16.46 -8.139 -10.068 1 96.83 24 GLY B CA 1
ATOM 2473 C C . GLY B 1 24 ? -16.222 -8.755 -8.702 1 96.83 24 GLY B C 1
ATOM 2474 O O . GLY B 1 24 ? -16.887 -9.724 -8.329 1 96.83 24 GLY B O 1
ATOM 2475 N N . SER B 1 25 ? -15.346 -8.18 -7.944 1 96.91 25 SER B N 1
ATOM 2476 C CA . SER B 1 25 ? -15.058 -8.74 -6.628 1 96.91 25 SER B CA 1
ATOM 2477 C C . SER B 1 25 ? -16.106 -8.315 -5.604 1 96.91 25 SER B C 1
ATOM 2479 O O . SER B 1 25 ? -16.476 -7.141 -5.538 1 96.91 25 SER B O 1
ATOM 2481 N N . SER B 1 26 ? -16.628 -9.255 -4.904 1 97.88 26 SER B N 1
ATOM 2482 C CA . SER B 1 26 ? -17.593 -9.01 -3.838 1 97.88 26 SER B CA 1
ATOM 2483 C C . SER B 1 26 ? -16.901 -8.883 -2.485 1 97.88 26 SER B C 1
ATOM 2485 O O . SER B 1 26 ? -15.722 -9.215 -2.351 1 97.88 26 SER B O 1
ATOM 2487 N N . PRO B 1 27 ? -17.621 -8.43 -1.419 1 97.29 27 PRO B N 1
ATOM 2488 C CA . PRO B 1 27 ? -17.047 -8.385 -0.072 1 97.29 27 PRO B CA 1
ATOM 2489 C C . PRO B 1 27 ? -16.581 -9.755 0.417 1 97.29 27 PRO B C 1
ATOM 2491 O O . PRO B 1 27 ? -15.517 -9.866 1.032 1 97.29 27 PRO B O 1
ATOM 2494 N N . LEU B 1 28 ? -17.321 -10.806 0.075 1 98.23 28 LEU B N 1
ATOM 2495 C CA . LEU B 1 28 ? -16.912 -12.149 0.469 1 98.23 28 LEU B CA 1
ATOM 2496 C C . LEU B 1 28 ? -15.636 -12.564 -0.256 1 98.23 28 LEU B C 1
ATOM 2498 O O . LEU B 1 28 ? -14.745 -13.169 0.344 1 98.23 28 LEU B O 1
ATOM 2502 N N . TRP B 1 29 ? -15.598 -12.262 -1.572 1 97.92 29 TRP B N 1
ATOM 2503 C CA . TRP B 1 29 ? -14.403 -12.525 -2.367 1 97.92 29 TRP B CA 1
ATOM 2504 C C . TRP B 1 29 ? -13.163 -11.947 -1.693 1 97.92 29 TRP B C 1
ATOM 2506 O O . TRP B 1 29 ? -12.169 -12.652 -1.499 1 97.92 29 TRP B O 1
ATOM 2516 N N . THR B 1 30 ? -13.242 -10.684 -1.302 1 96.73 30 THR B N 1
ATOM 2517 C CA . THR B 1 30 ? -12.098 -10.003 -0.706 1 96.73 30 THR B CA 1
ATOM 2518 C C . THR B 1 30 ? -11.782 -10.581 0.671 1 96.73 30 THR B C 1
ATOM 2520 O O . THR B 1 30 ? -10.613 -10.719 1.038 1 96.73 30 THR B O 1
ATOM 2523 N N . ALA B 1 31 ? -12.757 -10.841 1.487 1 96.45 31 ALA B N 1
ATOM 2524 C CA . ALA B 1 31 ? -12.554 -11.451 2.799 1 96.45 31 ALA B CA 1
ATOM 2525 C C . ALA B 1 31 ? -11.825 -12.786 2.676 1 96.45 31 ALA B C 1
ATOM 2527 O O . ALA B 1 31 ? -10.942 -13.094 3.48 1 96.45 31 ALA B O 1
ATOM 2528 N N . CYS B 1 32 ? -12.129 -13.549 1.689 1 97.39 32 CYS B N 1
ATOM 2529 C CA . CYS B 1 32 ? -11.496 -14.842 1.453 1 97.39 32 CYS B CA 1
ATOM 2530 C C . CYS B 1 32 ? -10.072 -14.666 0.937 1 97.39 32 CYS B C 1
ATOM 2532 O O . CYS B 1 32 ? -9.173 -15.42 1.314 1 97.39 32 CYS B O 1
ATOM 2534 N N . PHE B 1 33 ? -9.919 -13.694 0.126 1 96.85 33 PHE B N 1
ATOM 2535 C CA . PHE B 1 33 ? -8.587 -13.399 -0.39 1 96.85 33 PHE B CA 1
ATOM 2536 C C . PHE B 1 33 ? -7.624 -13.083 0.748 1 96.85 33 PHE B C 1
ATOM 2538 O O . PHE B 1 33 ? -6.491 -13.569 0.761 1 96.85 33 PHE B O 1
ATOM 2545 N N . ASP B 1 34 ? -8.15 -12.413 1.703 1 94.8 34 ASP B N 1
ATOM 2546 C CA . ASP B 1 34 ? -7.295 -11.93 2.783 1 94.8 34 ASP B CA 1
ATOM 2547 C C . ASP B 1 34 ? -7.335 -12.878 3.98 1 94.8 34 ASP B C 1
ATOM 2549 O O . ASP B 1 34 ? -6.578 -12.71 4.938 1 94.8 34 ASP B O 1
ATOM 2553 N N . GLY B 1 35 ? -8.174 -13.808 3.951 1 95.52 35 GLY B N 1
ATOM 2554 C CA . GLY B 1 35 ? -8.248 -14.8 5.012 1 95.52 35 GLY B CA 1
ATOM 2555 C C . GLY B 1 35 ? -8.922 -14.28 6.268 1 95.52 35 GLY B C 1
ATOM 2556 O O . GLY B 1 35 ? -8.536 -14.642 7.381 1 95.52 35 GLY B O 1
ATOM 2557 N N . HIS B 1 36 ? -9.848 -13.369 6.177 1 94.23 36 HIS B N 1
ATOM 2558 C CA . HIS B 1 36 ? -10.604 -12.848 7.311 1 94.23 36 HIS B CA 1
ATOM 2559 C C . HIS B 1 36 ? -11.765 -13.769 7.669 1 94.23 36 HIS B C 1
ATOM 2561 O O . HIS B 1 36 ? -12.892 -13.559 7.216 1 94.23 36 HIS B O 1
ATOM 2567 N N . ASP B 1 37 ? -11.464 -14.665 8.497 1 94.78 37 ASP B N 1
ATOM 2568 C CA . ASP B 1 37 ? -12.379 -15.758 8.809 1 94.78 37 ASP B CA 1
ATOM 2569 C C . ASP B 1 37 ? -13.685 -15.23 9.4 1 94.78 37 ASP B C 1
ATOM 2571 O O . ASP B 1 37 ? -14.77 -15.585 8.936 1 94.78 37 ASP B O 1
ATOM 2575 N N . SER B 1 38 ? -13.563 -14.403 10.439 1 94.71 38 SER B N 1
ATOM 2576 C CA . SER B 1 38 ? -14.745 -13.896 11.128 1 94.71 38 SER B CA 1
ATOM 2577 C C . SER B 1 38 ? -15.615 -13.061 10.193 1 94.71 38 SER B C 1
ATOM 2579 O O . SER B 1 38 ? -16.842 -13.171 10.216 1 94.71 38 SER B O 1
ATOM 2581 N N . THR B 1 39 ? -15.015 -12.29 9.4 1 95.72 39 THR B N 1
ATOM 2582 C CA . THR B 1 39 ? -15.736 -11.46 8.441 1 95.72 39 THR B CA 1
ATOM 2583 C C . THR B 1 39 ? -16.414 -12.323 7.381 1 95.72 39 THR B C 1
ATOM 2585 O O . THR B 1 39 ? -17.566 -12.079 7.018 1 95.72 39 THR B O 1
ATOM 2588 N N . ALA B 1 40 ? -15.699 -13.307 6.852 1 96.46 40 ALA B N 1
ATOM 2589 C CA . ALA B 1 40 ? -16.279 -14.225 5.875 1 96.46 40 ALA B CA 1
ATOM 2590 C C . ALA B 1 40 ? -17.522 -14.909 6.435 1 96.46 40 ALA B C 1
ATOM 2592 O O . ALA B 1 40 ? -18.556 -14.977 5.766 1 96.46 40 ALA B O 1
ATOM 2593 N N . GLN B 1 41 ? -17.414 -15.352 7.635 1 96.82 41 GLN B N 1
ATOM 2594 C CA . GLN B 1 41 ? -18.549 -16.004 8.279 1 96.82 41 GLN B CA 1
ATOM 2595 C C . GLN B 1 41 ? -19.726 -15.044 8.423 1 96.82 41 GLN B C 1
ATOM 2597 O O . GLN B 1 41 ? -20.874 -15.42 8.177 1 96.82 41 GLN B O 1
ATOM 2602 N N . LEU B 1 42 ? -19.466 -13.857 8.904 1 96.42 42 LEU B N 1
ATOM 2603 C CA . LEU B 1 42 ? -20.492 -12.828 9.039 1 96.42 42 LEU B CA 1
ATOM 2604 C C . LEU B 1 42 ? -21.212 -12.602 7.714 1 96.42 42 LEU B C 1
ATOM 2606 O O . LEU B 1 42 ? -22.444 -12.576 7.669 1 96.42 42 LEU B O 1
ATOM 2610 N N . LEU B 1 43 ? -20.479 -12.45 6.648 1 97.96 43 LEU B N 1
ATOM 2611 C CA . LEU B 1 43 ? -21.048 -12.201 5.328 1 97.96 43 LEU B CA 1
ATOM 2612 C C . LEU B 1 43 ? -21.911 -13.375 4.879 1 97.96 43 LEU B C 1
ATOM 2614 O O . LEU B 1 43 ? -23.014 -13.179 4.363 1 97.96 43 LEU B O 1
ATOM 2618 N N . LEU B 1 44 ? -21.446 -14.586 5.059 1 98.29 44 LEU B N 1
ATOM 2619 C CA . LEU B 1 44 ? -22.193 -15.78 4.678 1 98.29 44 LEU B CA 1
ATOM 2620 C C . LEU B 1 44 ? -23.489 -15.887 5.475 1 98.29 44 LEU B C 1
ATOM 2622 O O . LEU B 1 44 ? -24.543 -16.201 4.916 1 98.29 44 LEU B O 1
ATOM 2626 N N . ASN B 1 45 ? -23.371 -15.614 6.802 1 97.21 45 ASN B N 1
ATOM 2627 C CA . ASN B 1 45 ? -24.561 -15.628 7.646 1 97.21 45 ASN B CA 1
ATOM 2628 C C . ASN B 1 45 ? -25.586 -14.595 7.188 1 97.21 45 ASN B C 1
ATOM 2630 O O . ASN B 1 45 ? -26.786 -14.762 7.413 1 97.21 45 ASN B O 1
ATOM 2634 N N . LYS B 1 46 ? -25.164 -13.522 6.543 1 97.16 46 LYS B N 1
ATOM 2635 C CA . LYS B 1 46 ? -26.035 -12.434 6.106 1 97.16 46 LYS B CA 1
ATOM 2636 C C . LYS B 1 46 ? -26.47 -12.627 4.656 1 97.16 46 LYS B C 1
ATOM 2638 O O . LYS B 1 46 ? -27.003 -11.706 4.035 1 97.16 46 LYS B O 1
ATOM 2643 N N . GLY B 1 47 ? -26.138 -13.812 4.079 1 97.21 47 GLY B N 1
ATOM 2644 C CA . GLY B 1 47 ? -26.721 -14.194 2.803 1 97.21 47 GLY B CA 1
ATOM 2645 C C . GLY B 1 47 ? -25.809 -13.914 1.623 1 97.21 47 GLY B C 1
ATOM 2646 O O . GLY B 1 47 ? -26.268 -13.832 0.482 1 97.21 47 GLY B O 1
ATOM 2647 N N . ALA B 1 48 ? -24.518 -13.695 1.889 1 98.36 48 ALA B N 1
ATOM 2648 C CA . ALA B 1 48 ? -23.593 -13.509 0.774 1 98.36 48 ALA B CA 1
ATOM 2649 C C . ALA B 1 48 ? -23.608 -14.717 -0.158 1 98.36 48 ALA B C 1
ATOM 2651 O O . ALA B 1 48 ? -23.666 -15.861 0.299 1 98.36 48 ALA B O 1
ATOM 2652 N N . ASP B 1 49 ? -23.576 -14.489 -1.447 1 98.42 49 ASP B N 1
ATOM 2653 C CA . ASP B 1 49 ? -23.481 -15.549 -2.447 1 98.42 49 ASP B CA 1
ATOM 2654 C C . ASP B 1 49 ? -22.066 -16.119 -2.509 1 98.42 49 ASP B C 1
ATOM 2656 O O . ASP B 1 49 ? -21.147 -15.46 -3 1 98.42 49 ASP B O 1
ATOM 2660 N N . VAL B 1 50 ? -21.876 -17.307 -2.091 1 98.31 50 VAL B N 1
ATOM 2661 C CA . VAL B 1 50 ? -20.564 -17.925 -1.937 1 98.31 50 VAL B CA 1
ATOM 2662 C C . VAL B 1 50 ? -19.991 -18.272 -3.309 1 98.31 50 VAL B C 1
ATOM 2664 O O . VAL B 1 50 ? -18.79 -18.517 -3.444 1 98.31 50 VAL B O 1
ATOM 2667 N N . ASN B 1 51 ? -20.821 -18.291 -4.367 1 98.26 51 ASN B N 1
ATOM 2668 C CA . ASN B 1 51 ? -20.381 -18.691 -5.7 1 98.26 51 ASN B CA 1
ATOM 2669 C C . ASN B 1 51 ? -20.253 -17.49 -6.632 1 98.26 51 ASN B C 1
ATOM 2671 O O . ASN B 1 51 ? -20.083 -17.653 -7.842 1 98.26 51 ASN B O 1
ATOM 2675 N N . LEU B 1 52 ? -20.445 -16.251 -6.073 1 97.82 52 LEU B N 1
ATOM 2676 C CA . LEU B 1 52 ? -20.269 -15.045 -6.874 1 97.82 52 LEU B CA 1
ATOM 2677 C C . LEU B 1 52 ? -18.807 -14.863 -7.268 1 97.82 52 LEU B C 1
ATOM 2679 O O . LEU B 1 52 ? -17.935 -14.761 -6.402 1 97.82 52 LEU B O 1
ATOM 2683 N N . CYS B 1 53 ? -18.471 -14.837 -8.585 1 98.06 53 CYS B N 1
ATOM 2684 C CA . CYS B 1 53 ? -17.102 -14.797 -9.088 1 98.06 53 CYS B CA 1
ATOM 2685 C C . CYS B 1 53 ? -16.77 -13.423 -9.657 1 98.06 53 CYS B C 1
ATOM 2687 O O . CYS B 1 53 ? -17.67 -12.661 -10.016 1 98.06 53 CYS B O 1
ATOM 2689 N N . ASP B 1 54 ? -15.543 -13.087 -9.654 1 97.8 54 ASP B N 1
ATOM 2690 C CA . ASP B 1 54 ? -15.099 -11.861 -10.309 1 97.8 54 ASP B CA 1
ATOM 2691 C C . ASP B 1 54 ? -15.111 -12.013 -11.828 1 97.8 54 ASP B C 1
ATOM 2693 O O . ASP B 1 54 ? -15.616 -13.008 -12.353 1 97.8 54 ASP B O 1
ATOM 2697 N N . ASN B 1 55 ? -14.614 -11.066 -12.555 1 97.98 55 ASN B N 1
ATOM 2698 C CA . ASN B 1 55 ? -14.709 -11.036 -14.011 1 97.98 55 ASN B CA 1
ATOM 2699 C C . ASN B 1 55 ? -13.888 -12.153 -14.649 1 97.98 55 ASN B C 1
ATOM 2701 O O . ASN B 1 55 ? -14.1 -12.497 -15.813 1 97.98 55 ASN B O 1
ATOM 2705 N N . ASP B 1 56 ? -12.944 -12.739 -13.989 1 97.61 56 ASP B N 1
ATOM 2706 C CA . ASP B 1 56 ? -12.133 -13.838 -14.505 1 97.61 56 ASP B CA 1
ATOM 2707 C C . ASP B 1 56 ? -12.742 -15.189 -14.136 1 97.61 56 ASP B C 1
ATOM 2709 O O . ASP B 1 56 ? -12.223 -16.237 -14.527 1 97.61 56 ASP B O 1
ATOM 2713 N N . GLY B 1 57 ? -13.744 -15.142 -13.337 1 98.16 57 GLY B N 1
ATOM 2714 C CA . GLY B 1 57 ? -14.427 -16.365 -12.946 1 98.16 57 GLY B CA 1
ATOM 2715 C C . GLY B 1 57 ? -13.923 -16.937 -11.635 1 98.16 57 GLY B C 1
ATOM 2716 O O . GLY B 1 57 ? -14.272 -18.061 -11.267 1 98.16 57 GLY B O 1
ATOM 2717 N N . ASP B 1 58 ? -13.092 -16.172 -10.976 1 98.14 58 ASP B N 1
ATOM 2718 C CA . ASP B 1 58 ? -12.604 -16.616 -9.674 1 98.14 58 ASP B CA 1
ATOM 2719 C C . ASP B 1 58 ? -13.606 -16.284 -8.57 1 98.14 58 ASP B C 1
ATOM 2721 O O . ASP B 1 58 ? -13.985 -15.123 -8.397 1 98.14 58 ASP B O 1
ATOM 2725 N N . GLY B 1 59 ? -14.016 -17.316 -7.838 1 98.25 59 GLY B N 1
ATOM 2726 C CA . GLY B 1 59 ? -14.894 -17.115 -6.695 1 98.25 59 GLY B CA 1
ATOM 2727 C C . GLY B 1 59 ? -14.148 -17.044 -5.376 1 98.25 59 GLY B C 1
ATOM 2728 O O . GLY B 1 59 ? -12.922 -17.162 -5.343 1 98.25 59 GLY B O 1
ATOM 2729 N N . PRO B 1 60 ? -14.875 -16.876 -4.255 1 98.42 60 PRO B N 1
ATOM 2730 C CA . PRO B 1 60 ? -14.277 -16.801 -2.92 1 98.42 60 PRO B CA 1
ATOM 2731 C C . PRO B 1 60 ? -13.438 -18.03 -2.58 1 98.42 60 PRO B C 1
ATOM 2733 O O . PRO B 1 60 ? -12.349 -17.901 -2.015 1 98.42 60 PRO B O 1
ATOM 2736 N N . LEU B 1 61 ? -13.877 -19.188 -2.991 1 98.79 61 LEU B N 1
ATOM 2737 C CA . LEU B 1 61 ? -13.142 -20.412 -2.692 1 98.79 61 LEU B CA 1
ATOM 2738 C C . LEU B 1 61 ? -11.802 -20.433 -3.42 1 98.79 61 LEU B C 1
ATOM 2740 O O . LEU B 1 61 ? -10.785 -20.828 -2.845 1 98.79 61 LEU B O 1
ATOM 2744 N N . HIS B 1 62 ? -11.794 -20.004 -4.7 1 98.6 62 HIS B N 1
ATOM 2745 C CA . HIS B 1 62 ? -10.535 -19.908 -5.429 1 98.6 62 HIS B CA 1
ATOM 2746 C C . HIS B 1 62 ? -9.514 -19.077 -4.66 1 98.6 62 HIS B C 1
ATOM 2748 O O . HIS B 1 62 ? -8.35 -19.468 -4.542 1 98.6 62 HIS B O 1
ATOM 2754 N N . MET B 1 63 ? -10 -17.948 -4.169 1 98 63 MET B N 1
ATOM 2755 C CA . MET B 1 63 ? -9.106 -16.99 -3.525 1 98 63 MET B CA 1
ATOM 2756 C C . MET B 1 63 ? -8.597 -17.53 -2.193 1 98 63 MET B C 1
ATOM 2758 O O . MET B 1 63 ? -7.41 -17.416 -1.885 1 98 63 MET B O 1
ATOM 2762 N N . ALA B 1 64 ? -9.442 -18.074 -1.425 1 98.49 64 ALA B N 1
ATOM 2763 C CA . ALA B 1 64 ? -9.033 -18.69 -0.165 1 98.49 64 ALA B CA 1
ATOM 2764 C C . ALA B 1 64 ? -7.962 -19.752 -0.396 1 98.49 64 ALA B C 1
ATOM 2766 O O . ALA B 1 64 ? -6.972 -19.815 0.336 1 98.49 64 ALA B O 1
ATOM 2767 N N . CYS B 1 65 ? -8.122 -20.538 -1.407 1 98.64 65 CYS B N 1
ATOM 2768 C CA . CYS B 1 65 ? -7.222 -21.648 -1.701 1 98.64 65 CYS B CA 1
ATOM 2769 C C . CYS B 1 65 ? -5.893 -21.141 -2.249 1 98.64 65 CYS B C 1
ATOM 2771 O O . CYS B 1 65 ? -4.835 -21.681 -1.92 1 98.64 65 CYS B O 1
ATOM 2773 N N . GLN B 1 66 ? -5.999 -20.165 -3.119 1 98.27 66 GLN B N 1
ATOM 2774 C CA . GLN B 1 66 ? -4.785 -19.572 -3.671 1 98.27 66 GLN B CA 1
ATOM 2775 C C . GLN B 1 66 ? -3.852 -19.095 -2.561 1 98.27 66 GLN B C 1
ATOM 2777 O O . GLN B 1 66 ? -2.633 -19.244 -2.662 1 98.27 66 GLN B O 1
ATOM 2782 N N . ASN B 1 67 ? -4.461 -18.609 -1.491 1 97.95 67 ASN B N 1
ATOM 2783 C CA . ASN B 1 67 ? -3.652 -18.008 -0.436 1 97.95 67 ASN B CA 1
ATOM 2784 C C . ASN B 1 67 ? -3.555 -18.92 0.784 1 97.95 67 ASN B C 1
ATOM 2786 O O . ASN B 1 67 ? -3.048 -18.512 1.831 1 97.95 67 ASN B O 1
ATOM 2790 N N . GLY B 1 68 ? -4.029 -20.043 0.679 1 98.22 68 GLY B N 1
ATOM 2791 C CA . GLY B 1 68 ? -3.86 -21.057 1.707 1 98.22 68 GLY B CA 1
ATOM 2792 C C . GLY B 1 68 ? -4.695 -20.795 2.946 1 98.22 68 GLY B C 1
ATOM 2793 O O . GLY B 1 68 ? -4.285 -21.13 4.06 1 98.22 68 GLY B O 1
ATOM 2794 N N . HIS B 1 69 ? -5.771 -20.124 2.861 1 97.91 69 HIS B N 1
ATOM 2795 C CA . HIS B 1 69 ? -6.651 -19.835 3.987 1 97.91 69 HIS B CA 1
ATOM 2796 C C . HIS B 1 69 ? -7.654 -20.963 4.207 1 97.91 69 HIS B C 1
ATOM 2798 O O . HIS B 1 69 ? -8.787 -20.895 3.724 1 97.91 69 HIS B O 1
ATOM 2804 N N . GLU B 1 70 ? -7.257 -21.902 4.915 1 98.31 70 GLU B N 1
ATOM 2805 C CA . GLU B 1 70 ? -8.011 -23.136 5.117 1 98.31 70 GLU B CA 1
ATOM 2806 C C . GLU B 1 70 ? -9.346 -22.861 5.803 1 98.31 70 GLU B C 1
ATOM 2808 O O . GLU B 1 70 ? -10.377 -23.41 5.408 1 98.31 70 GLU B O 1
ATOM 2813 N N . SER B 1 71 ? -9.304 -22.002 6.804 1 97.79 71 SER B N 1
ATOM 2814 C CA . SER B 1 71 ? -10.511 -21.729 7.578 1 97.79 71 SER B CA 1
ATOM 2815 C C . SER B 1 71 ? -11.582 -21.067 6.717 1 97.79 71 SER B C 1
ATOM 2817 O O . SER B 1 71 ? -12.738 -21.495 6.717 1 97.79 71 SER B O 1
ATOM 2819 N N . THR B 1 72 ? -11.246 -20.103 5.977 1 97.31 72 THR B N 1
ATOM 2820 C CA . THR B 1 72 ? -12.213 -19.431 5.116 1 97.31 72 THR B CA 1
ATOM 2821 C C . THR B 1 72 ? -12.684 -20.363 4.002 1 97.31 72 THR B C 1
ATOM 2823 O O . THR B 1 72 ? -13.848 -20.316 3.597 1 97.31 72 THR B O 1
ATOM 2826 N N . ALA B 1 73 ? -11.776 -21.202 3.485 1 98.52 73 ALA B N 1
ATOM 2827 C CA . ALA B 1 73 ? -12.169 -22.203 2.496 1 98.52 73 ALA B CA 1
ATOM 2828 C C . ALA B 1 73 ? -13.221 -23.151 3.064 1 98.52 73 ALA B C 1
ATOM 2830 O O . ALA B 1 73 ? -14.202 -23.475 2.39 1 98.52 73 ALA B O 1
ATOM 2831 N N . GLN B 1 74 ? -13 -23.553 4.287 1 98.36 74 GLN B N 1
ATOM 2832 C CA . GLN B 1 74 ? -13.949 -24.441 4.948 1 98.36 74 GLN B CA 1
ATOM 2833 C C . GLN B 1 74 ? -15.325 -23.791 5.062 1 98.36 74 GLN B C 1
ATOM 2835 O O . GLN B 1 74 ? -16.345 -24.436 4.812 1 98.36 74 GLN B O 1
ATOM 2840 N N . HIS B 1 75 ? -15.405 -22.541 5.485 1 97.93 75 HIS B N 1
ATOM 2841 C CA . HIS B 1 75 ? -16.663 -21.809 5.561 1 97.93 75 HIS B CA 1
ATOM 2842 C C . HIS B 1 75 ? -17.361 -21.769 4.206 1 97.93 75 HIS B C 1
ATOM 2844 O O . HIS B 1 75 ? -18.578 -21.95 4.124 1 97.93 75 HIS B O 1
ATOM 2850 N N . SER B 1 76 ? -16.582 -21.539 3.168 1 98.49 76 SER B N 1
ATOM 2851 C CA . SER B 1 76 ? -17.147 -21.486 1.823 1 98.49 76 SER B CA 1
ATOM 2852 C C . SER B 1 76 ? -17.766 -22.824 1.431 1 98.49 76 SER B C 1
ATOM 2854 O O . SER B 1 76 ? -18.891 -22.87 0.929 1 98.49 76 SER B O 1
ATOM 2856 N N . LEU B 1 77 ? -17.073 -23.893 1.692 1 98.64 77 LEU B N 1
ATOM 2857 C CA . LEU B 1 77 ? -17.548 -25.225 1.332 1 98.64 77 LEU B CA 1
ATOM 2858 C C . LEU B 1 77 ? -18.809 -25.582 2.112 1 98.64 77 LEU B C 1
ATOM 2860 O O . LEU B 1 77 ? -19.768 -26.107 1.542 1 98.64 77 LEU B O 1
ATOM 2864 N N . LYS B 1 78 ? -18.779 -25.256 3.405 1 97.94 78 LYS B N 1
ATOM 2865 C CA . LYS B 1 78 ? -19.929 -25.536 4.26 1 97.94 78 LYS B CA 1
ATOM 2866 C C . LYS B 1 78 ? -21.166 -24.782 3.782 1 97.94 78 LYS B C 1
ATOM 2868 O O . LYS B 1 78 ? -22.295 -25.204 4.042 1 97.94 78 LYS B O 1
ATOM 2873 N N . ASN B 1 79 ? -20.999 -23.728 3.094 1 98.32 79 ASN B N 1
ATOM 2874 C CA . ASN B 1 79 ? -22.11 -22.892 2.651 1 98.32 79 ASN B CA 1
ATOM 2875 C C . ASN B 1 79 ? -22.412 -23.1 1.17 1 98.32 79 ASN B C 1
ATOM 2877 O O . ASN B 1 79 ? -23.033 -22.247 0.533 1 98.32 79 ASN B O 1
ATOM 2881 N N . GLY B 1 80 ? -21.862 -24.131 0.572 1 97.94 80 GLY B N 1
ATOM 2882 C CA . GLY B 1 80 ? -22.351 -24.571 -0.725 1 97.94 80 GLY B CA 1
ATOM 2883 C C . GLY B 1 80 ? -21.435 -24.186 -1.871 1 97.94 80 GLY B C 1
ATOM 2884 O O . GLY B 1 80 ? -21.834 -24.24 -3.036 1 97.94 80 GLY B O 1
ATOM 2885 N N . ALA B 1 81 ? -20.208 -23.714 -1.567 1 98.45 81 ALA B N 1
ATOM 2886 C CA . ALA B 1 81 ? -19.276 -23.426 -2.653 1 98.45 81 ALA B CA 1
ATOM 2887 C C . ALA B 1 81 ? -18.999 -24.676 -3.484 1 98.45 81 ALA B C 1
ATOM 2889 O O . ALA B 1 81 ? -18.847 -25.771 -2.937 1 98.45 81 ALA B O 1
ATOM 2890 N N . GLY B 1 82 ? -18.914 -24.533 -4.834 1 98.08 82 GLY B N 1
ATOM 2891 C CA . GLY B 1 82 ? -18.571 -25.649 -5.701 1 98.08 82 GLY B CA 1
ATOM 2892 C C . GLY B 1 82 ? -17.112 -26.052 -5.606 1 98.08 82 GLY B C 1
ATOM 2893 O O . GLY B 1 82 ? -16.229 -25.319 -6.056 1 98.08 82 GLY B O 1
ATOM 2894 N N . VAL B 1 83 ? -16.913 -27.156 -5.08 1 98.44 83 VAL B N 1
ATOM 2895 C CA . VAL B 1 83 ? -15.555 -27.618 -4.812 1 98.44 83 VAL B CA 1
ATOM 2896 C C . VAL B 1 83 ? -14.802 -27.801 -6.127 1 98.44 83 VAL B C 1
ATOM 2898 O O . VAL B 1 83 ? -13.582 -27.626 -6.181 1 98.44 83 VAL B O 1
ATOM 2901 N N . ASN B 1 84 ? -15.529 -28.114 -7.27 1 98.68 84 ASN B N 1
ATOM 2902 C CA . ASN B 1 84 ? -14.915 -28.346 -8.573 1 98.68 84 ASN B CA 1
ATOM 2903 C C . ASN B 1 84 ? -15.243 -27.225 -9.555 1 98.68 84 ASN B C 1
ATOM 2905 O O . ASN B 1 84 ? -15.181 -27.42 -10.77 1 98.68 84 ASN B O 1
ATOM 2909 N N . SER B 1 85 ? -15.692 -26.07 -8.966 1 98.13 85 SER B N 1
ATOM 2910 C CA . SER B 1 85 ? -15.907 -24.922 -9.842 1 98.13 85 SER B CA 1
ATOM 2911 C C . SER B 1 85 ? -14.605 -24.476 -10.498 1 98.13 85 SER B C 1
ATOM 2913 O O . SER B 1 85 ? -13.536 -24.56 -9.89 1 98.13 85 SER B O 1
ATOM 2915 N N . VAL B 1 86 ? -14.701 -23.982 -11.784 1 98.38 86 VAL B N 1
ATOM 2916 C CA . VAL B 1 86 ? -13.495 -23.542 -12.478 1 98.38 86 VAL B CA 1
ATOM 2917 C C . VAL B 1 86 ? -13.676 -22.108 -12.971 1 98.38 86 VAL B C 1
ATOM 2919 O O . VAL B 1 86 ? -14.802 -21.665 -13.212 1 98.38 86 VAL B O 1
ATOM 2922 N N . ASN B 1 87 ? -12.659 -21.35 -13.016 1 97.89 87 ASN B N 1
ATOM 2923 C CA . ASN B 1 87 ? -12.715 -20.004 -13.575 1 97.89 87 ASN B CA 1
ATOM 2924 C C . ASN B 1 87 ? -12.682 -20.028 -15.1 1 97.89 87 ASN B C 1
ATOM 2926 O O . ASN B 1 87 ? -12.878 -21.079 -15.713 1 97.89 87 ASN B O 1
ATOM 2930 N N . LYS B 1 88 ? -12.446 -18.955 -15.78 1 97.94 88 LYS B N 1
ATOM 2931 C CA . LYS B 1 88 ? -12.548 -18.838 -17.232 1 97.94 88 LYS B CA 1
ATOM 2932 C C . LYS B 1 88 ? -11.438 -19.622 -17.926 1 97.94 88 LYS B C 1
ATOM 2934 O O . LYS B 1 88 ? -11.571 -19.996 -19.093 1 97.94 88 LYS B O 1
ATOM 2939 N N . ASP B 1 89 ? -10.356 -19.912 -17.264 1 97.99 89 ASP B N 1
ATOM 2940 C CA . ASP B 1 89 ? -9.232 -20.656 -17.825 1 97.99 89 ASP B CA 1
ATOM 2941 C C . ASP B 1 89 ? -9.287 -22.125 -17.415 1 97.99 89 ASP B C 1
ATOM 2943 O O . ASP B 1 89 ? -8.32 -22.866 -17.608 1 97.99 89 ASP B O 1
ATOM 2947 N N . GLY B 1 90 ? -10.328 -22.491 -16.713 1 98.43 90 GLY B N 1
ATOM 2948 C CA . GLY B 1 90 ? -10.506 -23.871 -16.29 1 98.43 90 GLY B CA 1
ATOM 2949 C C . GLY B 1 90 ? -9.793 -24.193 -14.99 1 98.43 90 GLY B C 1
ATOM 2950 O O . GLY B 1 90 ? -9.641 -25.364 -14.633 1 98.43 90 GLY B O 1
ATOM 2951 N N . VAL B 1 91 ? -9.371 -23.195 -14.29 1 98.39 91 VAL B N 1
ATOM 2952 C CA . VAL B 1 91 ? -8.587 -23.386 -13.074 1 98.39 91 VAL B CA 1
ATOM 2953 C C . VAL B 1 91 ? -9.518 -23.657 -11.895 1 98.39 91 VAL B C 1
ATOM 2955 O O . VAL B 1 91 ? -10.442 -22.882 -11.635 1 98.39 91 VAL B O 1
ATOM 2958 N N . SER B 1 92 ? -9.297 -24.786 -11.248 1 98.64 92 SER B N 1
ATOM 2959 C CA . SER B 1 92 ? -10.09 -25.164 -10.082 1 98.64 92 SER B CA 1
ATOM 2960 C C . SER B 1 92 ? -9.452 -24.66 -8.792 1 98.64 92 SER B C 1
ATOM 2962 O O . SER B 1 92 ? -8.278 -24.284 -8.78 1 98.64 92 SER B O 1
ATOM 2964 N N . PRO B 1 93 ? -10.204 -24.667 -7.642 1 98.78 93 PRO B N 1
ATOM 2965 C CA . PRO B 1 93 ? -9.61 -24.312 -6.351 1 98.78 93 PRO B CA 1
ATOM 2966 C C . PRO B 1 93 ? -8.465 -25.24 -5.953 1 98.78 93 PRO B C 1
ATOM 2968 O O . PRO B 1 93 ? -7.465 -24.787 -5.39 1 98.78 93 PRO B O 1
ATOM 2971 N N . LEU B 1 94 ? -8.577 -26.514 -6.296 1 98.91 94 LEU B N 1
ATOM 2972 C CA . LEU B 1 94 ? -7.515 -27.462 -5.975 1 98.91 94 LEU B CA 1
ATOM 2973 C C . LEU B 1 94 ? -6.231 -27.112 -6.719 1 98.91 94 LEU B C 1
ATOM 2975 O O . LEU B 1 94 ? -5.146 -27.128 -6.133 1 98.91 94 LEU B O 1
ATOM 2979 N N . TYR B 1 95 ? -6.399 -26.794 -8.011 1 98.61 95 TYR B N 1
ATOM 2980 C CA . TYR B 1 95 ? -5.249 -26.346 -8.788 1 98.61 95 TYR B CA 1
ATOM 2981 C C . TYR B 1 95 ? -4.546 -25.181 -8.101 1 98.61 95 TYR B C 1
ATOM 2983 O O . TYR B 1 95 ? -3.322 -25.186 -7.955 1 98.61 95 TYR B O 1
ATOM 2991 N N . ARG B 1 96 ? -5.289 -24.142 -7.62 1 98.46 96 ARG B N 1
ATOM 2992 C CA . ARG B 1 96 ? -4.725 -22.955 -6.987 1 98.46 96 ARG B CA 1
ATOM 2993 C C . ARG B 1 96 ? -3.969 -23.32 -5.714 1 98.46 96 ARG B C 1
ATOM 2995 O O . ARG B 1 96 ? -2.858 -22.836 -5.484 1 98.46 96 ARG B O 1
ATOM 3002 N N . ALA B 1 97 ? -4.546 -24.1 -4.923 1 98.79 97 ALA B N 1
ATOM 3003 C CA . ALA B 1 97 ? -3.916 -24.528 -3.677 1 98.79 97 ALA B CA 1
ATOM 3004 C C . ALA B 1 97 ? -2.599 -25.25 -3.948 1 98.79 97 ALA B C 1
ATOM 3006 O O . ALA B 1 97 ? -1.59 -24.982 -3.292 1 98.79 97 ALA B O 1
ATOM 3007 N N . CYS B 1 98 ? -2.587 -26.099 -4.92 1 98.72 98 CYS B N 1
ATOM 3008 C CA . CYS B 1 98 ? -1.434 -26.941 -5.214 1 98.72 98 CYS B CA 1
ATOM 3009 C C . CYS B 1 98 ? -0.32 -26.132 -5.867 1 98.72 98 CYS B C 1
ATOM 3011 O O . CYS B 1 98 ? 0.861 -26.368 -5.604 1 98.72 98 CYS B O 1
ATOM 3013 N N . ARG B 1 99 ? -0.749 -25.242 -6.737 1 98.38 99 ARG B N 1
ATOM 3014 C CA . ARG B 1 99 ? 0.234 -24.372 -7.375 1 98.38 99 ARG B CA 1
ATOM 3015 C C . ARG B 1 99 ? 1.063 -23.626 -6.335 1 98.38 99 ARG B C 1
ATOM 3017 O O . ARG B 1 99 ? 2.261 -23.41 -6.526 1 98.38 99 ARG B O 1
ATOM 3024 N N . ASN B 1 100 ? 0.437 -23.335 -5.217 1 98.1 100 ASN B N 1
ATOM 3025 C CA . ASN B 1 100 ? 1.099 -22.533 -4.194 1 98.1 100 ASN B CA 1
ATOM 3026 C C . ASN B 1 100 ? 1.552 -23.39 -3.015 1 98.1 100 ASN B C 1
ATOM 3028 O O . ASN B 1 100 ? 2.021 -22.865 -2.004 1 98.1 100 ASN B O 1
ATOM 3032 N N . GLY B 1 101 ? 1.375 -24.618 -3.131 1 98.5 101 GLY B N 1
ATOM 3033 C CA . GLY B 1 101 ? 1.917 -25.554 -2.159 1 98.5 101 GLY B CA 1
ATOM 3034 C C . GLY B 1 101 ? 1.142 -25.576 -0.855 1 98.5 101 GLY B C 1
ATOM 3035 O O . GLY B 1 101 ? 1.711 -25.836 0.207 1 98.5 101 GLY B O 1
ATOM 3036 N N . HIS B 1 102 ? -0.09 -25.255 -0.829 1 98.63 102 HIS B N 1
ATOM 3037 C CA . HIS B 1 102 ? -0.922 -25.251 0.369 1 98.63 102 HIS B CA 1
ATOM 3038 C C . HIS B 1 102 ? -1.538 -26.624 0.617 1 98.63 102 HIS B C 1
ATOM 3040 O O . HIS B 1 102 ? -2.681 -26.875 0.229 1 98.63 102 HIS B O 1
ATOM 3046 N N . GLU B 1 103 ? -0.816 -27.401 1.276 1 98.62 103 GLU B N 1
ATOM 3047 C CA . GLU B 1 103 ? -1.159 -28.806 1.475 1 98.62 103 GLU B CA 1
ATOM 3048 C C . GLU B 1 103 ? -2.45 -28.952 2.275 1 98.62 103 GLU B C 1
ATOM 3050 O O . GLU B 1 103 ? -3.319 -29.751 1.92 1 98.62 103 GLU B O 1
ATOM 3055 N N . SER B 1 104 ? -2.56 -28.204 3.373 1 98.56 104 SER B N 1
ATOM 3056 C CA . SER B 1 104 ? -3.73 -28.318 4.238 1 98.56 104 SER B CA 1
ATOM 3057 C C . SER B 1 104 ? -5.006 -27.941 3.493 1 98.56 104 SER B C 1
ATOM 3059 O O . SER B 1 104 ? -6.028 -28.62 3.619 1 98.56 104 SER B O 1
ATOM 3061 N N . THR B 1 105 ? -4.949 -26.953 2.743 1 98.67 105 THR B N 1
ATOM 3062 C CA . THR B 1 105 ? -6.095 -26.517 1.952 1 98.67 105 THR B CA 1
ATOM 3063 C C . THR B 1 105 ? -6.419 -27.535 0.863 1 98.67 105 THR B C 1
ATOM 3065 O O . THR B 1 105 ? -7.59 -27.809 0.591 1 98.67 105 THR B O 1
ATOM 3068 N N . ALA B 1 106 ? -5.421 -28.064 0.22 1 98.84 106 ALA B N 1
ATOM 3069 C CA . ALA B 1 106 ? -5.625 -29.112 -0.777 1 98.84 106 ALA B CA 1
ATOM 3070 C C . ALA B 1 106 ? -6.312 -30.328 -0.162 1 98.84 106 ALA B C 1
ATOM 3072 O O . ALA B 1 106 ? -7.242 -30.886 -0.749 1 98.84 106 ALA B O 1
ATOM 3073 N N . LYS B 1 107 ? -5.842 -30.707 1.005 1 98.81 107 LYS B N 1
ATOM 3074 C CA . LYS B 1 107 ? -6.448 -31.836 1.706 1 98.81 107 LYS B CA 1
ATOM 3075 C C . LYS B 1 107 ? -7.923 -31.574 1.997 1 98.81 107 LYS B C 1
ATOM 3077 O O . LYS B 1 107 ? -8.766 -32.45 1.794 1 98.81 107 LYS B O 1
ATOM 3082 N N . LEU B 1 108 ? -8.234 -30.404 2.492 1 98.8 108 LEU B N 1
ATOM 3083 C CA . LEU B 1 108 ? -9.612 -30.005 2.756 1 98.8 108 LEU B CA 1
ATOM 3084 C C . LEU B 1 108 ? -10.474 -30.17 1.509 1 98.8 108 LEU B C 1
ATOM 3086 O O . LEU B 1 108 ? -11.584 -30.703 1.583 1 98.8 108 LEU B O 1
ATOM 3090 N N . LEU B 1 109 ? -9.987 -29.716 0.395 1 98.89 109 LEU B N 1
ATOM 3091 C CA . LEU B 1 109 ? -10.731 -29.808 -0.856 1 98.89 109 LEU B CA 1
ATOM 3092 C C . LEU B 1 109 ? -10.95 -31.264 -1.253 1 98.89 109 LEU B C 1
ATOM 3094 O O . LEU B 1 109 ? -12.055 -31.646 -1.645 1 98.89 109 LEU B O 1
ATOM 3098 N N . LEU B 1 110 ? -9.93 -32.102 -1.157 1 98.85 110 LEU B N 1
ATOM 3099 C CA . LEU B 1 110 ? -10.029 -33.513 -1.513 1 98.85 110 LEU B CA 1
ATOM 3100 C C . LEU B 1 110 ? -11.024 -34.233 -0.609 1 98.85 110 LEU B C 1
ATOM 3102 O O . LEU B 1 110 ? -11.82 -35.049 -1.081 1 98.85 110 LEU B O 1
ATOM 3106 N N . ASP B 1 111 ? -10.945 -33.889 0.699 1 98.55 111 ASP B N 1
ATOM 3107 C CA . ASP B 1 111 ? -11.884 -34.468 1.654 1 98.55 111 ASP B CA 1
ATOM 3108 C C . ASP B 1 111 ? -13.32 -34.066 1.327 1 98.55 111 ASP B C 1
ATOM 3110 O O . ASP B 1 111 ? -14.269 -34.706 1.783 1 98.55 111 ASP B O 1
ATOM 3114 N N . ASN B 1 112 ? -13.529 -33.071 0.56 1 98.66 112 ASN B N 1
ATOM 3115 C CA . ASN B 1 112 ? -14.859 -32.593 0.197 1 98.66 112 ASN B CA 1
ATOM 3116 C C . ASN B 1 112 ? -15.194 -32.917 -1.256 1 98.66 112 ASN B C 1
ATOM 3118 O O . ASN B 1 112 ? -16.036 -32.255 -1.865 1 98.66 112 ASN B O 1
ATOM 3122 N N . GLY B 1 113 ? -14.451 -33.804 -1.852 1 98.35 113 GLY B N 1
ATOM 3123 C CA . GLY B 1 113 ? -14.855 -34.393 -3.119 1 98.35 113 GLY B CA 1
ATOM 3124 C C . GLY B 1 113 ? -14.228 -33.713 -4.321 1 98.35 113 GLY B C 1
ATOM 3125 O O . GLY B 1 113 ? -14.708 -33.863 -5.446 1 98.35 113 GLY B O 1
ATOM 3126 N N . ALA B 1 114 ? -13.197 -32.925 -4.093 1 98.8 114 ALA B N 1
ATOM 3127 C CA . ALA B 1 114 ? -12.522 -32.309 -5.233 1 98.8 114 ALA B CA 1
ATOM 3128 C C . ALA B 1 114 ? -11.997 -33.368 -6.198 1 98.8 114 ALA B C 1
ATOM 3130 O O . ALA B 1 114 ? -11.478 -34.402 -5.771 1 98.8 114 ALA B O 1
ATOM 3131 N N . ASP B 1 115 ? -12.139 -33.137 -7.493 1 98.76 115 ASP B N 1
ATOM 3132 C CA . ASP B 1 115 ? -11.569 -34 -8.523 1 98.76 115 ASP B CA 1
ATOM 3133 C C . ASP B 1 115 ? -10.057 -33.807 -8.627 1 98.76 115 ASP B C 1
ATOM 3135 O O . ASP B 1 115 ? -9.59 -32.76 -9.079 1 98.76 115 ASP B O 1
ATOM 3139 N N . VAL B 1 116 ? -9.335 -34.747 -8.251 1 98.73 116 VAL B N 1
ATOM 3140 C CA . VAL B 1 116 ? -7.884 -34.678 -8.115 1 98.73 116 VAL B CA 1
ATOM 3141 C C . VAL B 1 116 ? -7.241 -34.548 -9.493 1 98.73 116 VAL B C 1
ATOM 3143 O O . VAL B 1 116 ? -6.112 -34.067 -9.615 1 98.73 116 VAL B O 1
ATOM 3146 N N . ASN B 1 117 ? -7.941 -34.935 -10.568 1 98.69 117 ASN B N 1
ATOM 3147 C CA . ASN B 1 117 ? -7.364 -34.965 -11.908 1 98.69 117 ASN B CA 1
ATOM 3148 C C . ASN B 1 117 ? -7.97 -33.888 -12.803 1 98.69 117 ASN B C 1
ATOM 3150 O O . ASN B 1 117 ? -7.811 -33.928 -14.025 1 98.69 117 ASN B O 1
ATOM 3154 N N . LEU B 1 118 ? -8.759 -32.941 -12.214 1 98.5 118 LEU B N 1
ATOM 3155 C CA . LEU B 1 118 ? -9.348 -31.856 -12.992 1 98.5 118 LEU B CA 1
ATOM 3156 C C . LEU B 1 118 ? -8.268 -30.917 -13.52 1 98.5 118 LEU B C 1
ATOM 3158 O O . LEU B 1 118 ? -7.539 -30.3 -12.739 1 98.5 118 LEU B O 1
ATOM 3162 N N . CYS B 1 119 ? -8.144 -30.771 -14.835 1 98.41 119 CYS B N 1
ATOM 3163 C CA . CYS B 1 119 ? -7.098 -29.979 -15.473 1 98.41 119 CYS B CA 1
ATOM 3164 C C . CYS B 1 119 ? -7.642 -28.634 -15.941 1 98.41 119 CYS B C 1
ATOM 3166 O O . CYS B 1 119 ? -8.851 -28.478 -16.125 1 98.41 119 CYS B O 1
ATOM 3168 N N . ASP B 1 120 ? -6.803 -27.679 -16.057 1 98.25 120 ASP B N 1
ATOM 3169 C CA . ASP B 1 120 ? -7.202 -26.411 -16.659 1 98.25 120 ASP B CA 1
ATOM 3170 C C . ASP B 1 120 ? -7.277 -26.524 -18.18 1 98.25 120 ASP B C 1
ATOM 3172 O O . ASP B 1 120 ? -7.187 -27.624 -18.731 1 98.25 120 ASP B O 1
ATOM 3176 N N . ASP B 1 121 ? -7.453 -25.466 -18.888 1 98.2 121 ASP B N 1
ATOM 3177 C CA . ASP B 1 121 ? -7.701 -25.483 -20.327 1 98.2 121 ASP B CA 1
ATOM 3178 C C . ASP B 1 121 ? -6.454 -25.916 -21.094 1 98.2 121 ASP B C 1
ATOM 3180 O O . ASP B 1 121 ? -6.538 -26.291 -22.265 1 98.2 121 ASP B O 1
ATOM 3184 N N . ASP B 1 122 ? -5.282 -25.869 -20.522 1 97.85 122 ASP B N 1
ATOM 3185 C CA . ASP B 1 122 ? -4.042 -26.295 -21.164 1 97.85 122 ASP B CA 1
ATOM 3186 C C . ASP B 1 122 ? -3.711 -27.743 -20.811 1 97.85 122 ASP B C 1
ATOM 3188 O O . ASP B 1 122 ? -2.661 -28.258 -21.201 1 97.85 122 ASP B O 1
ATOM 3192 N N . GLY B 1 123 ? -4.56 -28.322 -20.013 1 98.33 123 GLY B N 1
ATOM 3193 C CA . GLY B 1 123 ? -4.365 -29.709 -19.622 1 98.33 123 GLY B CA 1
ATOM 3194 C C . GLY B 1 123 ? -3.48 -29.866 -18.401 1 98.33 123 GLY B C 1
ATOM 3195 O O . GLY B 1 123 ? -3.004 -30.965 -18.11 1 98.33 123 GLY B O 1
ATOM 3196 N N . ILE B 1 124 ? -3.261 -28.787 -17.757 1 98.32 124 ILE B N 1
ATOM 3197 C CA . ILE B 1 124 ? -2.394 -28.827 -16.584 1 98.32 124 ILE B CA 1
ATOM 3198 C C . ILE B 1 124 ? -3.192 -29.291 -15.368 1 98.32 124 ILE B C 1
ATOM 3200 O O . ILE B 1 124 ? -4.207 -28.685 -15.015 1 98.32 124 ILE B O 1
ATOM 3204 N N . SER B 1 125 ? -2.76 -30.399 -14.762 1 98.47 125 SER B N 1
ATOM 3205 C CA . SER B 1 125 ? -3.41 -30.954 -13.579 1 98.47 125 SER B CA 1
ATOM 3206 C C . SER B 1 125 ? -2.835 -30.356 -12.3 1 98.47 125 SER B C 1
ATOM 3208 O O . SER B 1 125 ? -1.775 -29.727 -12.325 1 98.47 125 SER B O 1
ATOM 3210 N N . PRO B 1 126 ? -3.508 -30.532 -11.136 1 98.83 126 PRO B N 1
ATOM 3211 C CA . PRO B 1 126 ? -2.952 -30.104 -9.851 1 98.83 126 PRO B CA 1
ATOM 3212 C C . PRO B 1 126 ? -1.599 -30.745 -9.551 1 98.83 126 PRO B C 1
ATOM 3214 O O . PRO B 1 126 ? -0.693 -30.076 -9.047 1 98.83 126 PRO B O 1
ATOM 3217 N N . LEU B 1 127 ? -1.442 -32.006 -9.937 1 98.9 127 LEU B N 1
ATOM 3218 C CA . LEU B 1 127 ? -0.165 -32.676 -9.715 1 98.9 127 LEU B CA 1
ATOM 3219 C C . LEU B 1 127 ? 0.94 -32.027 -10.542 1 98.9 127 LEU B C 1
ATOM 3221 O O . LEU B 1 127 ? 2.031 -31.765 -10.031 1 98.9 127 LEU B O 1
ATOM 3225 N N . TRP B 1 128 ? 0.623 -31.775 -11.808 1 98.7 128 TRP B N 1
ATOM 3226 C CA . TRP B 1 128 ? 1.593 -31.142 -12.695 1 98.7 128 TRP B CA 1
ATOM 3227 C C . TRP B 1 128 ? 2.104 -29.835 -12.1 1 98.7 128 TRP B C 1
ATOM 3229 O O . TRP B 1 128 ? 3.314 -29.613 -12.019 1 98.7 128 TRP B O 1
ATOM 3239 N N . THR B 1 129 ? 1.181 -28.946 -11.652 1 98.59 129 THR B N 1
ATOM 3240 C CA . THR B 1 129 ? 1.57 -27.631 -11.156 1 98.59 129 THR B CA 1
ATOM 3241 C C . THR B 1 129 ? 2.327 -27.752 -9.837 1 98.59 129 THR B C 1
ATOM 3243 O O . THR B 1 129 ? 3.262 -26.991 -9.579 1 98.59 129 THR B O 1
ATOM 3246 N N . ALA B 1 130 ? 1.948 -28.607 -8.955 1 98.78 130 ALA B N 1
ATOM 3247 C CA . ALA B 1 130 ? 2.679 -28.852 -7.715 1 98.78 130 ALA B CA 1
ATOM 3248 C C . ALA B 1 130 ? 4.122 -29.259 -8.001 1 98.78 130 ALA B C 1
ATOM 3250 O O . ALA B 1 130 ? 5.052 -28.765 -7.359 1 98.78 130 ALA B O 1
ATOM 3251 N N . CYS B 1 131 ? 4.31 -30.141 -8.97 1 98.71 131 CYS B N 1
ATOM 3252 C CA . CYS B 1 131 ? 5.633 -30.636 -9.333 1 98.71 131 CYS B CA 1
ATOM 3253 C C . CYS B 1 131 ? 6.466 -29.54 -9.986 1 98.71 131 CYS B C 1
ATOM 3255 O O . CYS B 1 131 ? 7.662 -29.42 -9.718 1 98.71 131 CYS B O 1
ATOM 3257 N N . PHE B 1 132 ? 5.829 -28.805 -10.843 1 98.32 132 PHE B N 1
ATOM 3258 C CA . PHE B 1 132 ? 6.503 -27.673 -11.466 1 98.32 132 PHE B CA 1
ATOM 3259 C C . PHE B 1 132 ? 7.109 -26.756 -10.41 1 98.32 132 PHE B C 1
ATOM 3261 O O . PHE B 1 132 ? 8.217 -26.244 -10.588 1 98.32 132 PHE B O 1
ATOM 3268 N N . ASN B 1 133 ? 6.385 -26.604 -9.296 1 98.51 133 ASN B N 1
ATOM 3269 C CA . ASN B 1 133 ? 6.8 -25.657 -8.266 1 98.51 133 ASN B CA 1
ATOM 3270 C C . ASN B 1 133 ? 7.554 -26.352 -7.136 1 98.51 133 ASN B C 1
ATOM 3272 O O . ASN B 1 133 ? 7.942 -25.712 -6.158 1 98.51 133 ASN B O 1
ATOM 3276 N N . GLY B 1 134 ? 7.738 -27.586 -7.22 1 98.39 134 GLY B N 1
ATOM 3277 C CA . GLY B 1 134 ? 8.56 -28.331 -6.279 1 98.39 134 GLY B CA 1
ATOM 3278 C C . GLY B 1 134 ? 7.884 -28.549 -4.939 1 98.39 134 GLY B C 1
ATOM 3279 O O . GLY B 1 134 ? 8.544 -28.555 -3.898 1 98.39 134 GLY B O 1
ATOM 3280 N N . HIS B 1 135 ? 6.578 -28.667 -4.893 1 98.59 135 HIS B N 1
ATOM 3281 C CA . HIS B 1 135 ? 5.823 -28.886 -3.665 1 98.59 135 HIS B CA 1
ATOM 3282 C C . HIS B 1 135 ? 5.635 -30.374 -3.392 1 98.59 135 HIS B C 1
ATOM 3284 O O . HIS B 1 135 ? 4.588 -30.941 -3.713 1 98.59 135 HIS B O 1
ATOM 3290 N N . ASP B 1 136 ? 6.583 -30.94 -2.696 1 98.59 136 ASP B N 1
ATOM 3291 C CA . ASP B 1 136 ? 6.656 -32.386 -2.506 1 98.59 136 ASP B CA 1
ATOM 3292 C C . ASP B 1 136 ? 5.475 -32.891 -1.68 1 98.59 136 ASP B C 1
ATOM 3294 O O . ASP B 1 136 ? 4.867 -33.909 -2.016 1 98.59 136 ASP B O 1
ATOM 3298 N N . SER B 1 137 ? 5.242 -32.177 -0.606 1 98.51 137 SER B N 1
ATOM 3299 C CA . SER B 1 137 ? 4.182 -32.624 0.291 1 98.51 137 SER B CA 1
ATOM 3300 C C . SER B 1 137 ? 2.825 -32.609 -0.405 1 98.51 137 SER B C 1
ATOM 3302 O O . SER B 1 137 ? 2.042 -33.551 -0.27 1 98.51 137 SER B O 1
ATOM 3304 N N . THR B 1 138 ? 2.578 -31.62 -1.147 1 98.69 138 THR B N 1
ATOM 3305 C CA . THR B 1 138 ? 1.328 -31.51 -1.891 1 98.69 138 THR B CA 1
ATOM 3306 C C . THR B 1 138 ? 1.257 -32.568 -2.988 1 98.69 138 THR B C 1
ATOM 3308 O O . THR B 1 138 ? 0.202 -33.166 -3.214 1 98.69 138 THR B O 1
ATOM 3311 N N . ALA B 1 139 ? 2.335 -32.796 -3.678 1 98.82 139 ALA B N 1
ATOM 3312 C CA . ALA B 1 139 ? 2.392 -33.836 -4.702 1 98.82 139 ALA B CA 1
ATOM 3313 C C . ALA B 1 139 ? 2.093 -35.209 -4.105 1 98.82 139 ALA B C 1
ATOM 3315 O O . ALA B 1 139 ? 1.328 -35.988 -4.678 1 98.82 139 ALA B O 1
ATOM 3316 N N . GLN B 1 140 ? 2.69 -35.468 -2.976 1 98.77 140 GLN B N 1
ATOM 3317 C CA . GLN B 1 140 ? 2.452 -36.736 -2.295 1 98.77 140 GLN B CA 1
ATOM 3318 C C . GLN B 1 140 ? 0.975 -36.908 -1.952 1 98.77 140 GLN B C 1
ATOM 3320 O O . GLN B 1 140 ? 0.409 -37.986 -2.142 1 98.77 140 GLN B O 1
ATOM 3325 N N . LEU B 1 141 ? 0.388 -35.867 -1.408 1 98.84 141 LEU B N 1
ATOM 3326 C CA . LEU B 1 141 ? -1.032 -35.874 -1.071 1 98.84 141 LEU B CA 1
ATOM 3327 C C . LEU B 1 141 ? -1.88 -36.201 -2.295 1 98.84 141 LEU B C 1
ATOM 3329 O O . LEU B 1 141 ? -2.804 -37.014 -2.216 1 98.84 141 LEU B O 1
ATOM 3333 N N . LEU B 1 142 ? -1.601 -35.607 -3.386 1 98.91 142 LEU B N 1
ATOM 3334 C CA . LEU B 1 142 ? -2.359 -35.821 -4.614 1 98.91 142 LEU B CA 1
ATOM 3335 C C . LEU B 1 142 ? -2.212 -37.259 -5.099 1 98.91 142 LEU B C 1
ATOM 3337 O O . LEU B 1 142 ? -3.197 -37.89 -5.49 1 98.91 142 LEU B O 1
ATOM 3341 N N . LEU B 1 143 ? -1.012 -37.816 -5.083 1 98.86 143 LEU B N 1
ATOM 3342 C CA . LEU B 1 143 ? -0.76 -39.183 -5.527 1 98.86 143 LEU B CA 1
ATOM 3343 C C . LEU B 1 143 ? -1.519 -40.184 -4.663 1 98.86 143 LEU B C 1
ATOM 3345 O O . LEU B 1 143 ? -2.1 -41.141 -5.179 1 98.86 143 LEU B O 1
ATOM 3349 N N . LYS B 1 144 ? -1.489 -39.899 -3.361 1 98.56 144 LYS B N 1
ATOM 3350 C CA . LYS B 1 144 ? -2.216 -40.759 -2.431 1 98.56 144 LYS B CA 1
ATOM 3351 C C . LYS B 1 144 ? -3.714 -40.74 -2.722 1 98.56 144 LYS B C 1
ATOM 3353 O O . LYS B 1 144 ? -4.437 -41.664 -2.343 1 98.56 144 LYS B O 1
ATOM 3358 N N . ASN B 1 145 ? -4.201 -39.753 -3.386 1 98.72 145 ASN B N 1
ATOM 3359 C CA . ASN B 1 145 ? -5.625 -39.6 -3.661 1 98.72 145 ASN B CA 1
ATOM 3360 C C . ASN B 1 145 ? -5.948 -39.888 -5.124 1 98.72 145 ASN B C 1
ATOM 3362 O O . ASN B 1 145 ? -6.976 -39.443 -5.637 1 98.72 145 ASN B O 1
ATOM 3366 N N . GLY B 1 146 ? -5.042 -40.507 -5.827 1 98.36 146 GLY B N 1
ATOM 3367 C CA . GLY B 1 146 ? -5.373 -41.081 -7.121 1 98.36 146 GLY B CA 1
ATOM 3368 C C . GLY B 1 146 ? -4.982 -40.193 -8.286 1 98.36 146 GLY B C 1
ATOM 3369 O O . GLY B 1 146 ? -5.47 -40.375 -9.404 1 98.36 146 GLY B O 1
ATOM 3370 N N . ALA B 1 147 ? -4.165 -39.201 -8.04 1 98.74 147 ALA B N 1
ATOM 3371 C CA . ALA B 1 147 ? -3.693 -38.376 -9.15 1 98.74 147 ALA B CA 1
ATOM 3372 C C . ALA B 1 147 ? -2.954 -39.22 -10.184 1 98.74 147 ALA B C 1
ATOM 3374 O O . ALA B 1 147 ? -2.192 -40.122 -9.829 1 98.74 147 ALA B O 1
ATOM 3375 N N . GLY B 1 148 ? -3.133 -38.881 -11.51 1 98.48 148 GLY B N 1
ATOM 3376 C CA . GLY B 1 148 ? -2.433 -39.584 -12.573 1 98.48 148 GLY B CA 1
ATOM 3377 C C . GLY B 1 148 ? -0.97 -39.2 -12.679 1 98.48 148 GLY B C 1
ATOM 3378 O O . GLY B 1 148 ? -0.64 -38.117 -13.167 1 98.48 148 GLY B O 1
ATOM 3379 N N . VAL B 1 149 ? -0.17 -40.07 -12.267 1 98.6 149 VAL B N 1
ATOM 3380 C CA . VAL B 1 149 ? 1.258 -39.786 -12.166 1 98.6 149 VAL B CA 1
ATOM 3381 C C . VAL B 1 149 ? 1.839 -39.56 -13.56 1 98.6 149 VAL B C 1
ATOM 3383 O O . VAL B 1 149 ? 2.796 -38.799 -13.725 1 98.6 149 VAL B O 1
ATOM 3386 N N . ASN B 1 150 ? 1.237 -40.198 -14.631 1 98.68 150 ASN B N 1
ATOM 3387 C CA . ASN B 1 150 ? 1.749 -40.1 -15.994 1 98.68 150 ASN B CA 1
ATOM 3388 C C . ASN B 1 150 ? 0.831 -39.26 -16.878 1 98.68 150 ASN B C 1
ATOM 3390 O O . ASN B 1 150 ? 0.905 -39.337 -18.106 1 98.68 150 ASN B O 1
ATOM 3394 N N . SER B 1 151 ? -0.087 -38.539 -16.224 1 97.83 151 SER B N 1
ATOM 3395 C CA . SER B 1 151 ? -0.924 -37.63 -16.999 1 97.83 151 SER B CA 1
ATOM 3396 C C . SER B 1 151 ? -0.103 -36.484 -17.581 1 97.83 151 SER B C 1
ATOM 3398 O O . SER B 1 151 ? 0.778 -35.942 -16.911 1 97.83 151 SER B O 1
ATOM 3400 N N . VAL B 1 152 ? -0.472 -36.082 -18.848 1 98.2 152 VAL B N 1
ATOM 3401 C CA . VAL B 1 152 ? 0.328 -35.069 -19.529 1 98.2 152 VAL B CA 1
ATOM 3402 C C . VAL B 1 152 ? -0.555 -33.882 -19.909 1 98.2 152 VAL B C 1
ATOM 3404 O O . VAL B 1 152 ? -1.778 -34.016 -20.006 1 98.2 152 VAL B O 1
ATOM 3407 N N . ASN B 1 153 ? -0.015 -32.754 -20.018 1 97.92 153 ASN B N 1
ATOM 3408 C CA . ASN B 1 153 ? -0.747 -31.592 -20.511 1 97.92 153 ASN B CA 1
ATOM 3409 C C . ASN B 1 153 ? -0.889 -31.621 -22.03 1 97.92 153 ASN B C 1
ATOM 3411 O O . ASN B 1 153 ? -0.616 -32.642 -22.664 1 97.92 153 ASN B O 1
ATOM 3415 N N . LYS B 1 154 ? -1.3 -30.574 -22.637 1 97.74 154 LYS B N 1
ATOM 3416 C CA . LYS B 1 154 ? -1.611 -30.538 -24.064 1 97.74 154 LYS B CA 1
ATOM 3417 C C . LYS B 1 154 ? -0.349 -30.702 -24.906 1 97.74 154 LYS B C 1
ATOM 3419 O O . LYS B 1 154 ? -0.418 -31.127 -26.061 1 97.74 154 LYS B O 1
ATOM 3424 N N . ASP B 1 155 ? 0.766 -30.395 -24.36 1 97.25 155 ASP B N 1
ATOM 3425 C CA . ASP B 1 155 ? 2.032 -30.516 -25.078 1 97.25 155 ASP B CA 1
ATOM 3426 C C . ASP B 1 155 ? 2.697 -31.86 -24.794 1 97.25 155 ASP B C 1
ATOM 3428 O O . ASP B 1 155 ? 3.861 -32.069 -25.143 1 97.25 155 ASP B O 1
ATOM 3432 N N . GLY B 1 156 ? 2.046 -32.681 -24.046 1 98.19 156 GLY B N 1
ATOM 3433 C CA . GLY B 1 156 ? 2.563 -34.004 -23.734 1 98.19 156 GLY B CA 1
ATOM 3434 C C . GLY B 1 156 ? 3.543 -34.004 -22.576 1 98.19 156 GLY B C 1
ATOM 3435 O O . GLY B 1 156 ? 4.25 -34.989 -22.354 1 98.19 156 GLY B O 1
ATOM 3436 N N . VAL B 1 157 ? 3.608 -32.926 -21.873 1 98.27 157 VAL B N 1
ATOM 3437 C CA . VAL B 1 157 ? 4.58 -32.784 -20.793 1 98.27 157 VAL B CA 1
ATOM 3438 C C . VAL B 1 157 ? 4.023 -33.402 -19.512 1 98.27 157 VAL B C 1
ATOM 3440 O O . VAL B 1 157 ? 2.932 -33.041 -19.065 1 98.27 157 VAL B O 1
ATOM 3443 N N . SER B 1 158 ? 4.753 -34.361 -18.972 1 98.54 158 SER B N 1
ATOM 3444 C CA . SER B 1 158 ? 4.341 -35.056 -17.757 1 98.54 158 SER B CA 1
ATOM 3445 C C . SER B 1 158 ? 4.822 -34.322 -16.51 1 98.54 158 SER B C 1
ATOM 3447 O O . SER B 1 158 ? 5.693 -33.453 -16.592 1 98.54 158 SER B O 1
ATOM 3449 N N . PRO B 1 159 ? 4.272 -34.65 -15.309 1 98.77 159 PRO B N 1
ATOM 3450 C CA . PRO B 1 159 ? 4.768 -34.077 -14.056 1 98.77 159 PRO B CA 1
ATOM 3451 C C . PRO B 1 159 ? 6.25 -34.364 -13.822 1 98.77 159 PRO B C 1
ATOM 3453 O O . PRO B 1 159 ? 6.988 -33.487 -13.366 1 98.77 159 PRO B O 1
ATOM 3456 N N . LEU B 1 160 ? 6.681 -35.587 -14.184 1 98.87 160 LEU B N 1
ATOM 3457 C CA . LEU B 1 160 ? 8.086 -35.938 -14.007 1 98.87 160 LEU B CA 1
ATOM 3458 C C . LEU B 1 160 ? 8.98 -35.046 -14.862 1 98.87 160 LEU B C 1
ATOM 3460 O O . LEU B 1 160 ? 9.995 -34.536 -14.382 1 98.87 160 LEU B O 1
ATOM 3464 N N . TYR B 1 161 ? 8.58 -34.852 -16.128 1 98.61 161 TYR B N 1
ATOM 3465 C CA . TYR B 1 161 ? 9.353 -34.003 -17.028 1 98.61 161 TYR B CA 1
ATOM 3466 C C . TYR B 1 161 ? 9.546 -32.612 -16.434 1 98.61 161 TYR B C 1
ATOM 3468 O O . TYR B 1 161 ? 10.664 -32.094 -16.402 1 98.61 161 TYR B O 1
ATOM 3476 N N . THR B 1 162 ? 8.468 -32.017 -15.935 1 98.22 162 THR B N 1
ATOM 3477 C CA . THR B 1 162 ? 8.54 -30.647 -15.441 1 98.22 162 THR B CA 1
ATOM 3478 C C . THR B 1 162 ? 9.361 -30.578 -14.156 1 98.22 162 THR B C 1
ATOM 3480 O O . THR B 1 162 ? 10.108 -29.621 -13.941 1 98.22 162 THR B O 1
ATOM 3483 N N . ALA B 1 163 ? 9.185 -31.478 -13.263 1 98.73 163 ALA B N 1
ATOM 3484 C CA . ALA B 1 163 ? 9.999 -31.53 -12.052 1 98.73 163 ALA B CA 1
ATOM 3485 C C . ALA B 1 163 ? 11.486 -31.579 -12.392 1 98.73 163 ALA B C 1
ATOM 3487 O O . ALA B 1 163 ? 12.295 -30.884 -11.773 1 98.73 163 ALA B O 1
ATOM 3488 N N . CYS B 1 164 ? 11.865 -32.368 -13.362 1 98.61 164 CYS B N 1
ATOM 3489 C CA . CYS B 1 164 ? 13.252 -32.53 -13.781 1 98.61 164 CYS B CA 1
ATOM 3490 C C . CYS B 1 164 ? 13.77 -31.267 -14.458 1 98.61 164 CYS B C 1
ATOM 3492 O O . CYS B 1 164 ? 14.921 -30.876 -14.256 1 98.61 164 CYS B O 1
ATOM 3494 N N . ARG B 1 165 ? 12.922 -30.727 -15.275 1 98.24 165 ARG B N 1
ATOM 3495 C CA . ARG B 1 165 ? 13.283 -29.473 -15.929 1 98.24 165 ARG B CA 1
ATOM 3496 C C . ARG B 1 165 ? 13.658 -28.409 -14.904 1 98.24 165 ARG B C 1
ATOM 3498 O O . ARG B 1 165 ? 14.584 -27.626 -15.125 1 98.24 165 ARG B O 1
ATOM 3505 N N . LYS B 1 166 ? 12.948 -28.401 -13.774 1 98.09 166 LYS B N 1
ATOM 3506 C CA . LYS B 1 166 ? 13.144 -27.397 -12.732 1 98.09 166 LYS B CA 1
ATOM 3507 C C . LYS B 1 166 ? 14.198 -27.848 -11.725 1 98.09 166 LYS B C 1
ATOM 3509 O O . LYS B 1 166 ? 14.591 -27.08 -10.844 1 98.09 166 LYS B O 1
ATOM 3514 N N . GLY B 1 167 ? 14.623 -29.052 -11.852 1 98.12 167 GLY B N 1
ATOM 3515 C CA . GLY B 1 167 ? 15.666 -29.573 -10.983 1 98.12 167 GLY B CA 1
ATOM 3516 C C . GLY B 1 167 ? 15.152 -29.989 -9.617 1 98.12 167 GLY B C 1
ATOM 3517 O O . GLY B 1 167 ? 15.897 -29.969 -8.635 1 98.12 167 GLY B O 1
ATOM 3518 N N . HIS B 1 168 ? 13.91 -30.311 -9.462 1 98.45 168 HIS B N 1
ATOM 3519 C CA . HIS B 1 168 ? 13.32 -30.768 -8.209 1 98.45 168 HIS B CA 1
ATOM 3520 C C . HIS B 1 168 ? 13.554 -32.26 -8.002 1 98.45 168 HIS B C 1
ATOM 3522 O O . HIS B 1 168 ? 12.674 -33.076 -8.286 1 98.45 168 HIS B O 1
ATOM 3528 N N . GLU B 1 169 ? 14.635 -32.579 -7.485 1 98.49 169 GLU B N 1
ATOM 3529 C CA . GLU B 1 169 ? 15.066 -33.968 -7.361 1 98.49 169 GLU B CA 1
ATOM 3530 C C . GLU B 1 169 ? 14.121 -34.761 -6.462 1 98.49 169 GLU B C 1
ATOM 3532 O O . GLU B 1 169 ? 13.739 -35.886 -6.792 1 98.49 169 GLU B O 1
ATOM 3537 N N . ASN B 1 170 ? 13.801 -34.186 -5.295 1 98.57 170 ASN B N 1
ATOM 3538 C CA . ASN B 1 170 ? 12.911 -34.878 -4.368 1 98.57 170 ASN B CA 1
ATOM 3539 C C . ASN B 1 170 ? 11.553 -35.164 -5.003 1 98.57 170 ASN B C 1
ATOM 3541 O O . ASN B 1 170 ? 11.004 -36.255 -4.839 1 98.57 170 ASN B O 1
ATOM 3545 N N . THR B 1 171 ? 11.049 -34.235 -5.687 1 98.76 171 THR B N 1
ATOM 3546 C CA . THR B 1 171 ? 9.773 -34.407 -6.373 1 98.76 171 THR B CA 1
ATOM 3547 C C . THR B 1 171 ? 9.879 -35.486 -7.448 1 98.76 171 THR B C 1
ATOM 3549 O O . THR B 1 171 ? 8.974 -36.309 -7.598 1 98.76 171 THR B O 1
ATOM 3552 N N . ALA B 1 172 ? 10.949 -35.453 -8.22 1 98.8 172 ALA B N 1
ATOM 3553 C CA . ALA B 1 172 ? 11.175 -36.47 -9.243 1 98.8 172 ALA B CA 1
ATOM 3554 C C . ALA B 1 172 ? 11.222 -37.866 -8.628 1 98.8 172 ALA B C 1
ATOM 3556 O O . ALA B 1 172 ? 10.6 -38.799 -9.142 1 98.8 172 ALA B O 1
ATOM 3557 N N . LYS B 1 173 ? 11.959 -37.952 -7.546 1 98.73 173 LYS B N 1
ATOM 3558 C CA . LYS B 1 173 ? 12.053 -39.232 -6.849 1 98.73 173 LYS B CA 1
ATOM 3559 C C . LYS B 1 173 ? 10.677 -39.716 -6.401 1 98.73 173 LYS B C 1
ATOM 3561 O O . LYS B 1 173 ? 10.339 -40.889 -6.576 1 98.73 173 LYS B O 1
ATOM 3566 N N . LEU B 1 174 ? 9.923 -38.839 -5.817 1 98.78 174 LEU B N 1
ATOM 3567 C CA . LEU B 1 174 ? 8.568 -39.146 -5.373 1 98.78 174 LEU B CA 1
ATOM 3568 C C . LEU B 1 174 ? 7.727 -39.685 -6.526 1 98.78 174 LEU B C 1
ATOM 3570 O O . LEU B 1 174 ? 7.033 -40.693 -6.374 1 98.78 174 LEU B O 1
ATOM 3574 N N . LEU B 1 175 ? 7.78 -39.071 -7.634 1 98.9 175 LEU B N 1
ATOM 3575 C CA . LEU B 1 175 ? 7.006 -39.485 -8.799 1 98.9 175 LEU B CA 1
ATOM 3576 C C . LEU B 1 175 ? 7.456 -40.857 -9.291 1 98.9 175 LEU B C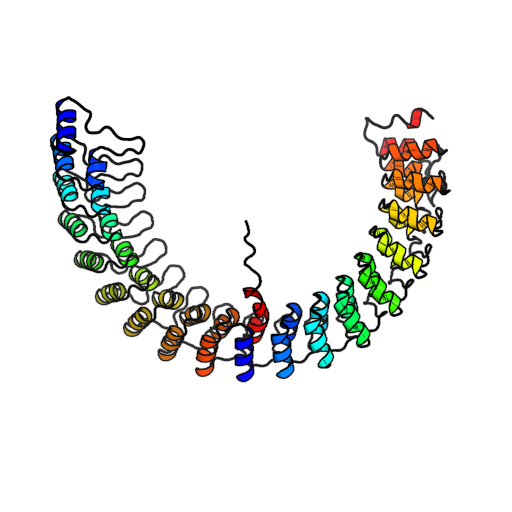 1
ATOM 3578 O O . LEU B 1 175 ? 6.625 -41.718 -9.587 1 98.9 175 LEU B O 1
ATOM 3582 N N . LEU B 1 176 ? 8.73 -41.073 -9.392 1 98.82 176 LEU B N 1
ATOM 3583 C CA . LEU B 1 176 ? 9.276 -42.343 -9.856 1 98.82 176 LEU B CA 1
ATOM 3584 C C . LEU B 1 176 ? 8.889 -43.478 -8.913 1 98.82 176 LEU B C 1
ATOM 3586 O O . LEU B 1 176 ? 8.555 -44.577 -9.361 1 98.82 176 LEU B O 1
ATOM 3590 N N . ASP B 1 177 ? 8.97 -43.179 -7.619 1 98.46 177 ASP B N 1
ATOM 3591 C CA . ASP B 1 177 ? 8.586 -44.173 -6.621 1 98.46 177 ASP B CA 1
ATOM 3592 C C . ASP B 1 177 ? 7.096 -44.498 -6.714 1 98.46 177 ASP B C 1
ATOM 3594 O O . ASP B 1 177 ? 6.642 -45.51 -6.178 1 98.46 177 ASP B O 1
ATOM 3598 N N . ASN B 1 178 ? 6.314 -43.715 -7.374 1 98.58 178 ASN B N 1
ATOM 3599 C CA . ASN B 1 178 ? 4.877 -43.924 -7.514 1 98.58 178 ASN B CA 1
ATOM 3600 C C . ASN B 1 178 ? 4.504 -44.312 -8.942 1 98.58 178 ASN B C 1
ATOM 3602 O O . ASN B 1 178 ? 3.368 -44.103 -9.37 1 98.58 178 ASN B O 1
ATOM 3606 N N . GLY B 1 179 ? 5.474 -44.732 -9.715 1 98.18 179 GLY B N 1
ATOM 3607 C CA . GLY B 1 179 ? 5.179 -45.408 -10.968 1 98.18 179 GLY B CA 1
ATOM 3608 C C . GLY B 1 179 ? 5.293 -44.5 -12.178 1 98.18 179 GLY B C 1
ATOM 3609 O O . GLY B 1 179 ? 4.812 -44.837 -13.262 1 98.18 179 GLY B O 1
ATOM 3610 N N . ALA B 1 180 ? 5.859 -43.385 -11.983 1 98.8 180 ALA B N 1
ATOM 3611 C CA . ALA B 1 180 ? 6.058 -42.522 -13.144 1 98.8 180 ALA B CA 1
ATOM 3612 C C . ALA B 1 180 ? 6.911 -43.215 -14.203 1 98.8 180 ALA B C 1
ATOM 3614 O O . ALA B 1 180 ? 7.887 -43.894 -13.875 1 98.8 180 ALA B O 1
ATOM 3615 N N . ASP B 1 181 ? 6.557 -43.039 -15.449 1 98.68 181 ASP B N 1
ATOM 3616 C CA . ASP B 1 181 ? 7.345 -43.549 -16.568 1 98.68 181 ASP B CA 1
ATOM 3617 C C . ASP B 1 181 ? 8.573 -42.678 -16.817 1 98.68 181 ASP B C 1
ATOM 3619 O O . ASP B 1 181 ? 8.449 -41.531 -17.251 1 98.68 181 ASP B O 1
ATOM 3623 N N . VAL B 1 182 ? 9.71 -43.202 -16.566 1 98.64 182 VAL B N 1
ATOM 3624 C CA . VAL B 1 182 ? 10.97 -42.465 -16.581 1 98.64 182 VAL B CA 1
ATOM 3625 C C . VAL B 1 182 ? 11.301 -42.037 -18.009 1 98.64 182 VAL B C 1
ATOM 3627 O O . VAL B 1 182 ? 12.041 -41.073 -18.218 1 98.64 182 VAL B O 1
ATOM 3630 N N . ASN B 1 183 ? 10.74 -42.723 -19.018 1 98.68 183 ASN B N 1
ATOM 3631 C CA . ASN B 1 183 ? 11.06 -42.439 -20.413 1 98.68 183 ASN B CA 1
ATOM 3632 C C . ASN B 1 183 ? 9.859 -41.865 -21.158 1 98.68 183 ASN B C 1
ATOM 3634 O O . ASN B 1 183 ? 9.787 -41.946 -22.385 1 98.68 183 ASN B O 1
ATOM 3638 N N . LEU B 1 184 ? 8.85 -41.384 -20.414 1 98.37 184 LEU B N 1
ATOM 3639 C CA . LEU B 1 184 ? 7.696 -40.767 -21.06 1 98.37 184 LEU B CA 1
ATOM 3640 C C . LEU B 1 184 ? 8.098 -39.487 -21.783 1 98.37 184 LEU B C 1
ATOM 3642 O O . LEU B 1 184 ? 8.613 -38.554 -21.163 1 98.37 184 LEU B O 1
ATOM 3646 N N . CYS B 1 185 ? 7.876 -39.416 -23.122 1 97.25 185 CYS B N 1
ATOM 3647 C CA . CYS B 1 185 ? 8.313 -38.301 -23.956 1 97.25 185 CYS B CA 1
ATOM 3648 C C . CYS B 1 185 ? 7.21 -37.259 -24.094 1 97.25 185 CYS B C 1
ATOM 3650 O O . CYS B 1 185 ? 6.025 -37.59 -24.028 1 97.25 185 CYS B O 1
ATOM 3652 N N . ASP B 1 186 ? 7.627 -36.038 -24.231 1 97.75 186 ASP B N 1
ATOM 3653 C CA . ASP B 1 186 ? 6.658 -35.022 -24.63 1 97.75 186 ASP B CA 1
ATOM 3654 C C . ASP B 1 186 ? 6.395 -35.074 -26.133 1 97.75 186 ASP B C 1
ATOM 3656 O O . ASP B 1 186 ? 6.81 -36.017 -26.809 1 97.75 186 ASP B O 1
ATOM 3660 N N . ASP B 1 187 ? 5.665 -34.143 -26.673 1 97.82 187 ASP B N 1
ATOM 3661 C CA . ASP B 1 187 ? 5.252 -34.17 -28.073 1 97.82 187 ASP B CA 1
ATOM 3662 C C . ASP B 1 187 ? 6.45 -33.994 -29.003 1 97.82 187 ASP B C 1
ATOM 3664 O O . ASP B 1 187 ? 6.36 -34.275 -30.2 1 97.82 187 ASP B O 1
ATOM 3668 N N . GLU B 1 188 ? 7.537 -33.49 -28.514 1 97.58 188 GLU B N 1
ATOM 3669 C CA . GLU B 1 188 ? 8.738 -33.297 -29.321 1 97.58 188 GLU B CA 1
ATOM 3670 C C . GLU B 1 188 ? 9.697 -34.474 -29.174 1 97.58 188 GLU B C 1
ATOM 3672 O O . GLU B 1 188 ? 10.8 -34.455 -29.724 1 97.58 188 GLU B O 1
ATOM 3677 N N . GLY B 1 189 ? 9.328 -35.439 -28.33 1 97.87 189 GLY B N 1
ATOM 3678 C CA . GLY B 1 189 ? 10.134 -36.636 -28.147 1 97.87 189 GLY B CA 1
ATOM 3679 C C . GLY B 1 189 ? 11.152 -36.505 -27.031 1 97.87 189 GLY B C 1
ATOM 3680 O O . GLY B 1 189 ? 12.044 -37.345 -26.895 1 97.87 189 GLY B O 1
ATOM 3681 N N . ARG B 1 190 ? 10.946 -35.592 -26.217 1 97.22 190 ARG B N 1
ATOM 3682 C CA . ARG B 1 190 ? 11.897 -35.341 -25.139 1 97.22 190 ARG B CA 1
ATOM 3683 C C . ARG B 1 190 ? 11.48 -36.061 -23.862 1 97.22 190 ARG B C 1
ATOM 3685 O O . ARG B 1 190 ? 10.331 -35.955 -23.43 1 97.22 190 ARG B O 1
ATOM 3692 N N . ILE B 1 191 ? 12.468 -36.723 -23.375 1 98.3 191 ILE B N 1
ATOM 3693 C CA . ILE B 1 191 ? 12.192 -37.413 -22.12 1 98.3 191 ILE B CA 1
ATOM 3694 C C . ILE B 1 191 ? 12.696 -36.574 -20.948 1 98.3 191 ILE B C 1
ATOM 3696 O O . ILE B 1 191 ? 13.407 -35.586 -21.145 1 98.3 191 ILE B O 1
ATOM 3700 N N . PRO B 1 192 ? 12.39 -36.933 -19.648 1 98.79 192 PRO B N 1
ATOM 3701 C CA . PRO B 1 192 ? 12.815 -36.165 -18.475 1 98.79 192 PRO B CA 1
ATOM 3702 C C . PRO B 1 192 ? 14.332 -36.003 -18.395 1 98.79 192 PRO B C 1
ATOM 3704 O O . PRO B 1 192 ? 14.824 -34.929 -18.038 1 98.79 192 PRO B O 1
ATOM 3707 N N . LEU B 1 193 ? 15.057 -37.011 -18.79 1 98.84 193 LEU B N 1
ATOM 3708 C CA . LEU B 1 193 ? 16.514 -36.931 -18.757 1 98.84 193 LEU B CA 1
ATOM 3709 C C . LEU B 1 193 ? 17.019 -35.839 -19.693 1 98.84 193 LEU B C 1
ATOM 3711 O O . LEU B 1 193 ? 17.966 -35.121 -19.363 1 98.84 193 LEU B O 1
ATOM 3715 N N . TRP B 1 194 ? 16.4 -35.756 -20.887 1 98.52 194 TRP B N 1
ATOM 3716 C CA . TRP B 1 194 ? 16.758 -34.739 -21.871 1 98.52 194 TRP B CA 1
ATOM 3717 C C . TRP B 1 194 ? 16.732 -33.347 -21.249 1 98.52 194 TRP B C 1
ATOM 3719 O O . TRP B 1 194 ? 17.709 -32.6 -21.342 1 98.52 194 TRP B O 1
ATOM 3729 N N . THR B 1 195 ? 15.619 -32.971 -20.522 1 98.41 195 THR B N 1
ATOM 3730 C CA . THR B 1 195 ? 15.449 -31.633 -19.967 1 98.41 195 THR B CA 1
ATOM 3731 C C . THR B 1 195 ? 16.342 -31.436 -18.745 1 98.41 195 THR B C 1
ATOM 3733 O O . THR B 1 195 ? 16.843 -30.335 -18.506 1 98.41 195 THR B O 1
ATOM 3736 N N . ALA B 1 196 ? 16.495 -32.406 -17.92 1 98.68 196 ALA B N 1
ATOM 3737 C CA . ALA B 1 196 ? 17.412 -32.323 -16.786 1 98.68 196 ALA B CA 1
ATOM 3738 C C . ALA B 1 196 ? 18.829 -31.995 -17.249 1 98.68 196 ALA B C 1
ATOM 3740 O O . ALA B 1 196 ? 19.508 -31.16 -16.648 1 98.68 196 ALA B O 1
ATOM 3741 N N . CYS B 1 197 ? 19.269 -32.62 -18.314 1 98.42 197 CYS B N 1
ATOM 3742 C CA . CYS B 1 197 ? 20.607 -32.413 -18.857 1 98.42 197 CYS B CA 1
ATOM 3743 C C . CYS B 1 197 ? 20.723 -31.042 -19.512 1 98.42 197 CYS B C 1
ATOM 3745 O O . CYS B 1 197 ? 21.758 -30.382 -19.399 1 98.42 197 CYS B O 1
ATOM 3747 N N . PHE B 1 198 ? 19.69 -30.684 -20.232 1 98.15 198 PHE B N 1
ATOM 3748 C CA . PHE B 1 198 ? 19.661 -29.352 -20.826 1 98.15 198 PHE B CA 1
ATOM 3749 C C . PHE B 1 198 ? 19.927 -28.284 -19.772 1 98.15 198 PHE B C 1
ATOM 3751 O O . PHE B 1 198 ? 20.638 -27.311 -20.032 1 98.15 198 PHE B O 1
ATOM 3758 N N . ASN B 1 199 ? 19.399 -28.51 -18.59 1 98.12 199 ASN B N 1
ATOM 3759 C CA . ASN B 1 199 ? 19.47 -27.501 -17.538 1 98.12 199 ASN B CA 1
ATOM 3760 C C . ASN B 1 199 ? 20.622 -27.775 -16.576 1 98.12 199 ASN B C 1
ATOM 3762 O O . ASN B 1 199 ? 20.832 -27.023 -15.622 1 98.12 199 ASN B O 1
ATOM 3766 N N . GLY B 1 200 ? 21.308 -28.818 -16.733 1 98.12 200 GLY B N 1
ATOM 3767 C CA . GLY B 1 200 ? 22.501 -29.116 -15.957 1 98.12 200 GLY B CA 1
ATOM 3768 C C . GLY B 1 200 ? 22.194 -29.623 -14.561 1 98.12 200 GLY B C 1
ATOM 3769 O O . GLY B 1 200 ? 22.929 -29.335 -13.614 1 98.12 200 GLY B O 1
ATOM 3770 N N . HIS B 1 201 ? 21.104 -30.331 -14.362 1 98.42 201 HIS B N 1
ATOM 3771 C CA . HIS B 1 201 ? 20.719 -30.884 -13.068 1 98.42 201 HIS B CA 1
ATOM 3772 C C . HIS B 1 201 ? 21.322 -32.269 -12.858 1 98.42 201 HIS B C 1
ATOM 3774 O O . HIS B 1 201 ? 20.68 -33.28 -13.15 1 98.42 201 HIS B O 1
ATOM 3780 N N . ASP B 1 202 ? 22.489 -32.298 -12.282 1 98.42 202 ASP B N 1
ATOM 3781 C CA . ASP B 1 202 ? 23.272 -33.525 -12.167 1 98.42 202 ASP B CA 1
ATOM 3782 C C . ASP B 1 202 ? 22.565 -34.546 -11.279 1 98.42 202 ASP B C 1
ATOM 3784 O O . ASP B 1 202 ? 22.465 -35.722 -11.634 1 98.42 202 ASP B O 1
ATOM 3788 N N . SER B 1 203 ? 22.174 -34.045 -10.154 1 98.38 203 SER B N 1
ATOM 3789 C CA . SER B 1 203 ? 21.562 -34.961 -9.196 1 98.38 203 SER B CA 1
ATOM 3790 C C . SER B 1 203 ? 20.293 -35.587 -9.764 1 98.38 203 SER B C 1
ATOM 3792 O O . SER B 1 203 ? 20.073 -36.792 -9.625 1 98.38 203 SER B O 1
ATOM 3794 N N . THR B 1 204 ? 19.518 -34.833 -10.404 1 98.67 204 THR B N 1
ATOM 3795 C CA . THR B 1 204 ? 18.295 -35.319 -11.032 1 98.67 204 THR B CA 1
ATOM 3796 C C . THR B 1 204 ? 18.618 -36.268 -12.182 1 98.67 204 THR B C 1
ATOM 3798 O O . THR B 1 204 ? 17.95 -37.289 -12.358 1 98.67 204 THR B O 1
ATOM 3801 N N . SER B 1 205 ? 19.592 -35.946 -12.933 1 98.79 205 SER B N 1
ATOM 3802 C CA . SER B 1 205 ? 20.026 -36.812 -14.024 1 98.79 205 SER B CA 1
ATOM 3803 C C . SER B 1 205 ? 20.467 -38.176 -13.505 1 98.79 205 SER B C 1
ATOM 3805 O O . SER B 1 205 ? 20.088 -39.21 -14.059 1 98.79 205 SER B O 1
ATOM 3807 N N . GLN B 1 206 ? 21.25 -38.093 -12.487 1 98.63 206 GLN B N 1
ATOM 3808 C CA . GLN B 1 206 ? 21.711 -39.339 -11.883 1 98.63 206 GLN B CA 1
ATOM 3809 C C . GLN B 1 206 ? 20.535 -40.184 -11.401 1 98.63 206 GLN B C 1
ATOM 3811 O O . GLN B 1 206 ? 20.513 -41.4 -11.604 1 98.63 206 GLN B O 1
ATOM 3816 N N . LEU B 1 207 ? 19.619 -39.588 -10.718 1 98.72 207 LEU B N 1
ATOM 3817 C CA . LEU B 1 207 ? 18.418 -40.268 -10.243 1 98.72 207 LEU B CA 1
ATOM 3818 C C . LEU B 1 207 ? 17.686 -40.947 -11.396 1 98.72 207 LEU B C 1
ATOM 3820 O O . LEU B 1 207 ? 17.305 -42.115 -11.292 1 98.72 207 LEU B O 1
ATOM 3824 N N . LEU B 1 208 ? 17.493 -40.268 -12.473 1 98.87 208 LEU B N 1
ATOM 3825 C CA . LEU B 1 208 ? 16.787 -40.803 -13.632 1 98.87 208 LEU B CA 1
ATOM 3826 C C . LEU B 1 208 ? 17.537 -41.991 -14.226 1 98.87 208 LEU B C 1
ATOM 3828 O O . LEU B 1 208 ? 16.927 -43.004 -14.575 1 98.87 208 LEU B O 1
ATOM 3832 N N . LEU B 1 209 ? 18.819 -41.88 -14.351 1 98.77 209 LEU B N 1
ATOM 3833 C CA . LEU B 1 209 ? 19.634 -42.96 -14.895 1 98.77 209 LEU B CA 1
ATOM 3834 C C . LEU B 1 209 ? 19.558 -44.198 -14.008 1 98.77 209 LEU B C 1
ATOM 3836 O O . LEU B 1 209 ? 19.428 -45.318 -14.508 1 98.77 209 LEU B O 1
ATOM 3840 N N . ASN B 1 210 ? 19.652 -43.963 -12.682 1 98.43 210 ASN B N 1
ATOM 3841 C CA . ASN B 1 210 ? 19.518 -45.068 -11.739 1 98.43 210 ASN B CA 1
ATOM 3842 C C . ASN B 1 210 ? 18.165 -45.76 -11.876 1 98.43 210 ASN B C 1
ATOM 3844 O O . ASN B 1 210 ? 18.037 -46.948 -11.571 1 98.43 210 ASN B O 1
ATOM 3848 N N . LYS B 1 211 ? 17.171 -45.087 -12.349 1 98.44 211 LYS B N 1
ATOM 3849 C CA . LYS B 1 211 ? 15.812 -45.61 -12.459 1 98.44 211 LYS B CA 1
ATOM 3850 C C . LYS B 1 211 ? 15.534 -46.123 -13.869 1 98.44 211 LYS B C 1
ATOM 3852 O O . LYS B 1 211 ? 14.394 -46.455 -14.2 1 98.44 211 LYS B O 1
ATOM 3857 N N . GLY B 1 212 ? 16.547 -46.125 -14.72 1 97.96 212 GLY B N 1
ATOM 3858 C CA . GLY B 1 212 ? 16.444 -46.822 -15.992 1 97.96 212 GLY B CA 1
ATOM 3859 C C . GLY B 1 212 ? 16.15 -45.897 -17.158 1 97.96 212 GLY B C 1
ATOM 3860 O O . GLY B 1 212 ? 15.653 -46.337 -18.196 1 97.96 212 GLY B O 1
ATOM 3861 N N . ALA B 1 213 ? 16.36 -44.66 -16.963 1 98.74 213 ALA B N 1
ATOM 3862 C CA . ALA B 1 213 ? 16.177 -43.748 -18.089 1 98.74 213 ALA B CA 1
ATOM 3863 C C . ALA B 1 213 ? 17.072 -44.138 -19.262 1 98.74 213 ALA B C 1
ATOM 3865 O O . ALA B 1 213 ? 18.231 -44.511 -19.07 1 98.74 213 ALA B O 1
ATOM 3866 N N . ASP B 1 214 ? 16.561 -44.01 -20.452 1 98.47 214 ASP B N 1
ATOM 3867 C CA . ASP B 1 214 ? 17.346 -44.275 -21.654 1 98.47 214 ASP B CA 1
ATOM 3868 C C . ASP B 1 214 ? 18.304 -43.123 -21.95 1 98.47 214 ASP B C 1
ATOM 3870 O O . ASP B 1 214 ? 17.874 -42.037 -22.343 1 98.47 214 ASP B O 1
ATOM 3874 N N . VAL B 1 215 ? 19.547 -43.354 -21.8 1 98.45 215 VAL B N 1
ATOM 3875 C CA . VAL B 1 215 ? 20.581 -42.327 -21.869 1 98.45 215 VAL B CA 1
ATOM 3876 C C . VAL B 1 215 ? 20.741 -41.849 -23.31 1 98.45 215 VAL B C 1
ATOM 3878 O O . VAL B 1 215 ? 21.248 -40.751 -23.555 1 98.45 215 VAL B O 1
ATOM 3881 N N . ASN B 1 216 ? 20.276 -42.69 -24.287 1 98.28 216 ASN B N 1
ATOM 3882 C CA . ASN B 1 216 ? 20.529 -42.381 -25.69 1 98.28 216 ASN B CA 1
ATOM 3883 C C . ASN B 1 216 ? 19.244 -42.007 -26.423 1 98.28 216 ASN B C 1
ATOM 3885 O O . ASN B 1 216 ? 19.244 -41.854 -27.646 1 98.28 216 ASN B O 1
ATOM 3889 N N . LEU B 1 217 ? 18.117 -41.926 -25.718 1 98.04 217 LEU B N 1
ATOM 3890 C CA . LEU B 1 217 ? 16.875 -41.52 -26.366 1 98.04 217 LEU B CA 1
ATOM 3891 C C . LEU B 1 217 ? 16.938 -40.058 -26.796 1 98.04 217 LEU B C 1
ATOM 3893 O O . LEU B 1 217 ? 17.244 -39.181 -25.985 1 98.04 217 LEU B O 1
ATOM 3897 N N . CYS B 1 218 ? 16.667 -39.813 -28.083 1 97.69 218 CYS B N 1
ATOM 3898 C CA . CYS B 1 218 ? 16.795 -38.484 -28.67 1 97.69 218 CYS B CA 1
ATOM 3899 C C . CYS B 1 218 ? 15.426 -37.889 -28.978 1 97.69 218 CYS B C 1
ATOM 3901 O O . CYS B 1 218 ? 14.433 -38.614 -29.055 1 97.69 218 CYS B O 1
ATOM 3903 N N . ASP B 1 219 ? 15.321 -36.61 -29.095 1 97.61 219 ASP B N 1
ATOM 3904 C CA . ASP B 1 219 ? 14.091 -35.937 -29.5 1 97.61 219 ASP B CA 1
ATOM 3905 C C . ASP B 1 219 ? 13.853 -36.085 -31.001 1 97.61 219 ASP B C 1
ATOM 3907 O O . ASP B 1 219 ? 14.56 -36.836 -31.676 1 97.61 219 ASP B O 1
ATOM 3911 N N . LYS B 1 220 ? 12.855 -35.432 -31.496 1 97.29 220 LYS B N 1
ATOM 3912 C CA . LYS B 1 220 ? 12.443 -35.601 -32.886 1 97.29 220 LYS B CA 1
ATOM 3913 C C . LYS B 1 220 ? 13.544 -35.154 -33.844 1 97.29 220 LYS B C 1
ATOM 3915 O O . LYS B 1 220 ? 13.614 -35.625 -34.981 1 97.29 220 LYS B O 1
ATOM 3920 N N . ASP B 1 221 ? 14.41 -34.262 -33.431 1 96.99 221 ASP B N 1
ATOM 3921 C CA . ASP B 1 221 ? 15.492 -33.761 -34.273 1 96.99 221 ASP B CA 1
ATOM 3922 C C . ASP B 1 221 ? 16.739 -34.632 -34.141 1 96.99 221 ASP B C 1
ATOM 3924 O O . ASP B 1 221 ? 17.732 -34.414 -34.838 1 96.99 221 ASP B O 1
ATOM 3928 N N . GLY B 1 222 ? 16.707 -35.542 -33.22 1 97.75 222 GLY B N 1
ATOM 3929 C CA . GLY B 1 222 ? 17.824 -36.457 -33.045 1 97.75 222 GLY B CA 1
ATOM 3930 C C . GLY B 1 222 ? 18.792 -36.016 -31.964 1 97.75 222 GLY B C 1
ATOM 3931 O O . GLY B 1 222 ? 19.855 -36.616 -31.792 1 97.75 222 GLY B O 1
ATOM 3932 N N . ASP B 1 223 ? 18.42 -34.967 -31.281 1 97.66 223 ASP B N 1
ATOM 3933 C CA . ASP B 1 223 ? 19.264 -34.512 -30.18 1 97.66 223 ASP B CA 1
ATOM 3934 C C . ASP B 1 223 ? 18.995 -35.32 -28.912 1 97.66 223 ASP B C 1
ATOM 3936 O O . ASP B 1 223 ? 17.858 -35.383 -28.44 1 97.66 223 ASP B O 1
ATOM 3940 N N . GLY B 1 224 ? 20.045 -35.907 -28.364 1 98.07 224 GLY B N 1
ATOM 3941 C CA . GLY B 1 224 ? 19.932 -36.644 -27.115 1 98.07 224 GLY B CA 1
ATOM 3942 C C . GLY B 1 224 ? 20.406 -35.853 -25.91 1 98.07 224 GLY B C 1
ATOM 3943 O O . GLY B 1 224 ? 20.808 -34.694 -26.041 1 98.07 224 GLY B O 1
ATOM 3944 N N . PRO B 1 225 ? 20.355 -36.436 -24.713 1 98.69 225 PRO B N 1
ATOM 3945 C CA . PRO B 1 225 ? 20.778 -35.775 -23.477 1 98.69 225 PRO B CA 1
ATOM 3946 C C . PRO B 1 225 ? 22.22 -35.274 -23.539 1 98.69 225 PRO B C 1
ATOM 3948 O O . PRO B 1 225 ? 22.516 -34.175 -23.063 1 98.69 225 PRO B O 1
ATOM 3951 N N . LEU B 1 226 ? 23.068 -36.044 -24.182 1 98.71 226 LEU B N 1
ATOM 3952 C CA . LEU B 1 226 ? 24.469 -35.644 -24.255 1 98.71 226 LEU B CA 1
ATOM 3953 C C . LEU B 1 226 ? 24.634 -34.394 -25.114 1 98.71 226 LEU B C 1
ATOM 3955 O O . LEU B 1 226 ? 25.425 -33.508 -24.783 1 98.71 226 LEU B O 1
ATOM 3959 N N . HIS B 1 227 ? 23.9 -34.363 -26.265 1 98.27 227 HIS B N 1
ATOM 3960 C CA . HIS B 1 227 ? 23.929 -33.151 -27.076 1 98.27 227 HIS B CA 1
ATOM 3961 C C . HIS B 1 227 ? 23.625 -31.917 -26.233 1 98.27 227 HIS B C 1
ATOM 3963 O O . HIS B 1 227 ? 24.316 -30.901 -26.341 1 98.27 227 HIS B O 1
ATOM 3969 N N . MET B 1 228 ? 22.611 -31.977 -25.418 1 98.02 228 MET B N 1
ATOM 3970 C CA . MET B 1 228 ? 22.116 -30.839 -24.65 1 98.02 228 MET B CA 1
ATOM 3971 C C . MET B 1 228 ? 23.104 -30.45 -23.555 1 98.02 228 MET B C 1
ATOM 3973 O O . MET B 1 228 ? 23.376 -29.266 -23.35 1 98.02 228 MET B O 1
ATOM 3977 N N . ALA B 1 229 ? 23.589 -31.395 -22.813 1 98.48 229 ALA B N 1
ATOM 3978 C CA . ALA B 1 229 ? 24.601 -31.12 -21.796 1 98.48 229 ALA B CA 1
ATOM 3979 C C . ALA B 1 229 ? 25.797 -30.387 -22.397 1 98.48 229 ALA B C 1
ATOM 3981 O O . ALA B 1 229 ? 26.314 -29.438 -21.802 1 98.48 229 ALA B O 1
ATOM 3982 N N . CYS B 1 230 ? 26.22 -30.801 -23.559 1 97.79 230 CYS B N 1
ATOM 3983 C CA . CYS B 1 230 ? 27.385 -30.227 -24.223 1 97.79 230 CYS B CA 1
ATOM 3984 C C . CYS B 1 230 ? 27.075 -28.836 -24.764 1 97.79 230 CYS B C 1
ATOM 3986 O O . CYS B 1 230 ? 27.913 -27.936 -24.69 1 97.79 230 CYS B O 1
ATOM 3988 N N . GLN B 1 231 ? 25.953 -28.734 -25.362 1 96.8 231 GLN B N 1
ATOM 3989 C CA . GLN B 1 231 ? 25.528 -27.436 -25.877 1 96.8 231 GLN B CA 1
ATOM 3990 C C . GLN B 1 231 ? 25.607 -26.362 -24.796 1 96.8 231 GLN B C 1
ATOM 3992 O O . GLN B 1 231 ? 25.991 -25.224 -25.072 1 96.8 231 GLN B O 1
ATOM 3997 N N . ASN B 1 232 ? 25.254 -26.721 -23.58 1 97.6 232 ASN B N 1
ATOM 3998 C CA . ASN B 1 232 ? 25.165 -25.732 -22.511 1 97.6 232 ASN B CA 1
ATOM 3999 C C . ASN B 1 232 ? 26.376 -25.796 -21.585 1 97.6 232 ASN B C 1
ATOM 4001 O O . ASN B 1 232 ? 26.398 -25.147 -20.538 1 97.6 232 ASN B O 1
ATOM 4005 N N . GLY B 1 233 ? 27.275 -26.615 -21.892 1 97.18 233 GLY B N 1
ATOM 4006 C CA . GLY B 1 233 ? 28.552 -26.655 -21.199 1 97.18 233 GLY B CA 1
ATOM 4007 C C . GLY B 1 233 ? 28.465 -27.29 -19.824 1 97.18 233 GLY B C 1
ATOM 4008 O O . GLY B 1 233 ? 29.167 -26.878 -18.898 1 97.18 233 GLY B O 1
ATOM 4009 N N . HIS B 1 234 ? 27.592 -28.177 -19.608 1 98.4 234 HIS B N 1
ATOM 4010 C CA . HIS B 1 234 ? 27.448 -28.876 -18.336 1 98.4 234 HIS B CA 1
ATOM 4011 C C . HIS B 1 234 ? 28.424 -30.044 -18.236 1 98.4 234 HIS B C 1
ATOM 4013 O O . HIS B 1 234 ? 28.084 -31.175 -18.588 1 98.4 234 HIS B O 1
ATOM 4019 N N . GLU B 1 235 ? 29.556 -29.795 -17.698 1 98.4 235 GLU B N 1
ATOM 4020 C CA . GLU B 1 235 ? 30.669 -30.739 -17.682 1 98.4 235 GLU B CA 1
ATOM 4021 C C . GLU B 1 235 ? 30.328 -31.981 -16.864 1 98.4 235 GLU B C 1
ATOM 4023 O O . GLU B 1 235 ? 30.494 -33.108 -17.337 1 98.4 235 GLU B O 1
ATOM 4028 N N . SER B 1 236 ? 29.88 -31.719 -15.662 1 98.56 236 SER B N 1
ATOM 4029 C CA . SER B 1 236 ? 29.572 -32.835 -14.774 1 98.56 236 SER B CA 1
ATOM 4030 C C . SER B 1 236 ? 28.476 -33.72 -15.358 1 98.56 236 SER B C 1
ATOM 4032 O O . SER B 1 236 ? 28.549 -34.948 -15.27 1 98.56 236 SER B O 1
ATOM 4034 N N . THR B 1 237 ? 27.518 -33.148 -15.951 1 98.72 237 THR B N 1
ATOM 4035 C CA . THR B 1 237 ? 26.419 -33.884 -16.566 1 98.72 237 THR B CA 1
ATOM 4036 C C . THR B 1 237 ? 26.913 -34.694 -17.762 1 98.72 237 THR B C 1
ATOM 4038 O O . THR B 1 237 ? 26.503 -35.841 -17.953 1 98.72 237 THR B O 1
ATOM 4041 N N . ALA B 1 238 ? 27.743 -34.126 -18.562 1 98.61 238 ALA B N 1
ATOM 4042 C CA . ALA B 1 238 ? 28.317 -34.832 -19.705 1 98.61 238 ALA B CA 1
ATOM 4043 C C . ALA B 1 238 ? 29.086 -36.07 -19.255 1 98.61 238 ALA B C 1
ATOM 4045 O O . ALA B 1 238 ? 28.923 -37.151 -19.826 1 98.61 238 ALA B O 1
ATOM 4046 N N . GLN B 1 239 ? 29.873 -35.867 -18.243 1 98.58 239 GLN B N 1
ATOM 4047 C CA . GLN B 1 239 ? 30.635 -36.988 -17.703 1 98.58 239 GLN B CA 1
ATOM 4048 C C . GLN B 1 239 ? 29.708 -38.095 -17.209 1 98.58 239 GLN B C 1
ATOM 4050 O O . GLN B 1 239 ? 29.95 -39.276 -17.469 1 98.58 239 GLN B O 1
ATOM 4055 N N . LEU B 1 240 ? 28.729 -37.708 -16.494 1 98.54 240 LEU B N 1
ATOM 4056 C CA . LEU B 1 240 ? 27.746 -38.645 -15.962 1 98.54 240 LEU B CA 1
ATOM 4057 C C . LEU B 1 240 ? 27.099 -39.45 -17.084 1 98.54 240 LEU B C 1
ATOM 4059 O O . LEU B 1 240 ? 26.95 -40.669 -16.973 1 98.54 240 LEU B O 1
ATOM 4063 N N . LEU B 1 241 ? 26.736 -38.835 -18.109 1 98.83 241 LEU B N 1
ATOM 4064 C CA . LEU B 1 241 ? 26.086 -39.496 -19.235 1 98.83 241 LEU B CA 1
ATOM 4065 C C . LEU B 1 241 ? 27.036 -40.477 -19.913 1 98.83 241 LEU B C 1
ATOM 4067 O O . LEU B 1 241 ? 26.65 -41.605 -20.228 1 98.83 241 LEU B O 1
ATOM 4071 N N . LEU B 1 242 ? 28.269 -40.067 -20.161 1 98.73 242 LEU B N 1
ATOM 4072 C CA . LEU B 1 242 ? 29.256 -40.919 -20.816 1 98.73 242 LEU B CA 1
ATOM 4073 C C . LEU B 1 242 ? 29.543 -42.161 -19.979 1 98.73 242 LEU B C 1
ATOM 4075 O O . LEU B 1 242 ? 29.661 -43.264 -20.517 1 98.73 242 LEU B O 1
ATOM 4079 N N . LYS B 1 243 ? 29.621 -41.929 -18.704 1 98.16 243 LYS B N 1
ATOM 4080 C CA . LYS B 1 243 ? 29.838 -43.046 -17.789 1 98.16 243 LYS B CA 1
ATOM 4081 C C . LYS B 1 243 ? 28.679 -44.037 -17.846 1 98.16 243 LYS B C 1
ATOM 4083 O O . LYS B 1 243 ? 28.843 -45.212 -17.513 1 98.16 243 LYS B O 1
ATOM 4088 N N . ASN B 1 244 ? 27.561 -43.635 -18.264 1 98.53 244 ASN B N 1
ATOM 4089 C CA . ASN B 1 244 ? 26.372 -44.479 -18.309 1 98.53 244 ASN B CA 1
ATOM 4090 C C . ASN B 1 244 ? 26.038 -44.902 -19.737 1 98.53 244 ASN B C 1
ATOM 4092 O O . ASN B 1 244 ? 24.898 -45.264 -20.032 1 98.53 244 ASN B O 1
ATOM 4096 N N . GLY B 1 245 ? 26.934 -44.756 -20.625 1 97.73 245 GLY B N 1
ATOM 4097 C CA . GLY B 1 245 ? 26.819 -45.407 -21.92 1 97.73 245 GLY B CA 1
ATOM 4098 C C . GLY B 1 245 ? 26.312 -44.482 -23.01 1 97.73 245 GLY B C 1
ATOM 4099 O O . GLY B 1 245 ? 25.888 -44.94 -24.073 1 97.73 245 GLY B O 1
ATOM 4100 N N . ALA B 1 246 ? 26.293 -43.245 -22.755 1 98.56 246 ALA B N 1
ATOM 4101 C CA . ALA B 1 246 ? 25.893 -42.326 -23.817 1 98.56 246 ALA B CA 1
ATOM 4102 C C . ALA B 1 246 ? 26.828 -42.434 -25.018 1 98.56 246 ALA B C 1
ATOM 4104 O O . ALA B 1 246 ? 28.045 -42.554 -24.856 1 98.56 246 ALA B O 1
ATOM 4105 N N . GLY B 1 247 ? 26.259 -42.314 -26.236 1 97.9 247 GLY B N 1
ATOM 4106 C CA . GLY B 1 247 ? 27.073 -42.36 -27.441 1 97.9 247 GLY B CA 1
ATOM 4107 C C . GLY B 1 247 ? 27.852 -41.082 -27.683 1 97.9 247 GLY B C 1
ATOM 4108 O O . GLY B 1 247 ? 27.276 -40.058 -28.055 1 97.9 247 GLY B O 1
ATOM 4109 N N . VAL B 1 248 ? 29.111 -41.176 -27.49 1 98.07 248 VAL B N 1
ATOM 4110 C CA . VAL B 1 248 ? 29.973 -40.001 -27.561 1 98.07 248 VAL B CA 1
ATOM 4111 C C . VAL B 1 248 ? 29.949 -39.427 -28.976 1 98.07 248 VAL B C 1
ATOM 4113 O O . VAL B 1 248 ? 30.105 -38.219 -29.165 1 98.07 248 VAL B O 1
ATOM 4116 N N . ASN B 1 249 ? 29.757 -40.303 -30.014 1 98.03 249 ASN B N 1
ATOM 4117 C CA . ASN B 1 249 ? 29.773 -39.873 -31.408 1 98.03 249 ASN B CA 1
ATOM 4118 C C . ASN B 1 249 ? 28.38 -39.931 -32.029 1 98.03 249 ASN B C 1
ATOM 4120 O O . ASN B 1 249 ? 28.243 -40.018 -33.25 1 98.03 249 ASN B O 1
ATOM 4124 N N . SER B 1 250 ? 27.378 -39.969 -31.174 1 97.38 250 SER B N 1
ATOM 4125 C CA . SER B 1 250 ? 26.015 -39.908 -31.692 1 97.38 250 SER B CA 1
ATOM 4126 C C . SER B 1 250 ? 25.766 -38.601 -32.437 1 97.38 250 SER B C 1
ATOM 4128 O O . SER B 1 250 ? 26.256 -37.546 -32.031 1 97.38 250 SER B O 1
ATOM 4130 N N . VAL B 1 251 ? 24.945 -38.691 -33.525 1 97 251 VAL B N 1
ATOM 4131 C CA . VAL B 1 251 ? 24.673 -37.488 -34.305 1 97 251 VAL B CA 1
ATOM 4132 C C . VAL B 1 251 ? 23.166 -37.313 -34.478 1 97 251 VAL B C 1
ATOM 4134 O O . VAL B 1 251 ? 22.414 -38.29 -34.451 1 97 251 VAL B O 1
ATOM 4137 N N . ASN B 1 252 ? 22.728 -36.139 -34.533 1 96.71 252 ASN B N 1
ATOM 4138 C CA . ASN B 1 252 ? 21.315 -35.876 -34.785 1 96.71 252 ASN B CA 1
ATOM 4139 C C . ASN B 1 252 ? 20.99 -35.943 -36.274 1 96.71 252 ASN B C 1
ATOM 4141 O O . ASN B 1 252 ? 21.77 -36.482 -37.061 1 96.71 252 ASN B O 1
ATOM 4145 N N . LYS B 1 253 ? 19.857 -35.456 -36.699 1 96.18 253 LYS B N 1
ATOM 4146 C CA . LYS B 1 253 ? 19.4 -35.586 -38.079 1 96.18 253 LYS B CA 1
ATOM 4147 C C . LYS B 1 253 ? 20.304 -34.811 -39.034 1 96.18 253 LYS B C 1
ATOM 4149 O O . LYS B 1 253 ? 20.44 -35.176 -40.203 1 96.18 253 LYS B O 1
ATOM 4154 N N . ASP B 1 254 ? 20.93 -33.768 -38.573 1 95.72 254 ASP B N 1
ATOM 4155 C CA . ASP B 1 254 ? 21.831 -32.954 -39.385 1 95.72 254 ASP B CA 1
ATOM 4156 C C . ASP B 1 254 ? 23.282 -33.397 -39.206 1 95.72 254 ASP B C 1
ATOM 4158 O O . ASP B 1 254 ? 24.208 -32.663 -39.558 1 95.72 254 ASP B O 1
ATOM 4162 N N . GLU B 1 255 ? 23.458 -34.532 -38.479 1 97 255 GLU B N 1
ATOM 4163 C CA . GLU B 1 255 ? 24.76 -35.144 -38.231 1 97 255 GLU B CA 1
ATOM 4164 C C . GLU B 1 255 ? 25.601 -34.288 -37.288 1 97 255 GLU B C 1
ATOM 4166 O O . GLU B 1 255 ? 26.825 -34.224 -37.425 1 97 255 GLU B O 1
ATOM 4171 N N . VAL B 1 256 ? 24.889 -33.547 -36.491 1 96.63 256 VAL B N 1
ATOM 4172 C CA . VAL B 1 256 ? 25.559 -32.76 -35.462 1 96.63 256 VAL B CA 1
ATOM 4173 C C . VAL B 1 256 ? 25.919 -33.656 -34.279 1 96.63 256 VAL B C 1
ATOM 4175 O O . VAL B 1 256 ? 25.053 -34.33 -33.717 1 96.63 256 VAL B O 1
ATOM 4178 N N . SER B 1 257 ? 27.193 -33.667 -33.945 1 97.26 257 SER B N 1
ATOM 4179 C CA . SER B 1 257 ? 27.661 -34.473 -32.822 1 97.26 257 SER B CA 1
ATOM 4180 C C . SER B 1 257 ? 27.713 -33.655 -31.537 1 97.26 257 SER B C 1
ATOM 4182 O O . SER B 1 257 ? 27.663 -32.423 -31.576 1 97.26 257 SER B O 1
ATOM 4184 N N . PRO B 1 258 ? 27.824 -34.293 -30.34 1 98.14 258 PRO B N 1
ATOM 4185 C CA . PRO B 1 258 ? 28.008 -33.56 -29.085 1 98.14 258 PRO B CA 1
ATOM 4186 C C . PRO B 1 258 ? 29.258 -32.684 -29.092 1 98.14 258 PRO B C 1
ATOM 4188 O O . PRO B 1 258 ? 29.239 -31.571 -28.559 1 98.14 258 PRO B O 1
ATOM 4191 N N . LEU B 1 259 ? 30.275 -33.177 -29.744 1 97.56 259 LEU B N 1
ATOM 4192 C CA . LEU B 1 259 ? 31.505 -32.397 -29.822 1 97.56 259 LEU B CA 1
ATOM 4193 C C . LEU B 1 259 ? 31.283 -31.108 -30.608 1 97.56 259 LEU B C 1
ATOM 4195 O O . LEU B 1 259 ? 31.732 -30.038 -30.193 1 97.56 259 LEU B O 1
ATOM 4199 N N . TYR B 1 260 ? 30.599 -31.294 -31.754 1 95.25 260 TYR B N 1
ATOM 4200 C CA . TYR B 1 260 ? 30.264 -30.104 -32.528 1 95.25 260 TYR B CA 1
ATOM 4201 C C . TYR B 1 260 ? 29.525 -29.084 -31.669 1 95.25 260 TYR B C 1
ATOM 4203 O O . TYR B 1 260 ? 29.849 -27.894 -31.691 1 95.25 260 TYR B O 1
ATOM 4211 N N . ARG B 1 261 ? 28.461 -29.438 -30.862 1 95.99 261 ARG B N 1
ATOM 4212 C CA . ARG B 1 261 ? 27.664 -28.559 -30.013 1 95.99 261 ARG B CA 1
ATOM 4213 C C . ARG B 1 261 ? 28.539 -27.846 -28.987 1 95.99 261 ARG B C 1
ATOM 4215 O O . ARG B 1 261 ? 28.383 -26.646 -28.756 1 95.99 261 ARG B O 1
ATOM 4222 N N . ALA B 1 262 ? 29.381 -28.599 -28.326 1 96.63 262 ALA B N 1
ATOM 4223 C CA . ALA B 1 262 ? 30.285 -28.018 -27.336 1 96.63 262 ALA B CA 1
ATOM 4224 C C . ALA B 1 262 ? 31.165 -26.941 -27.963 1 96.63 262 ALA B C 1
ATOM 4226 O O . ALA B 1 262 ? 31.306 -25.846 -27.413 1 96.63 262 ALA B O 1
ATOM 4227 N N . CYS B 1 263 ? 31.705 -27.233 -29.09 1 93.59 263 CYS B N 1
ATOM 4228 C CA . CYS B 1 263 ? 32.614 -26.321 -29.775 1 93.59 263 CYS B CA 1
ATOM 4229 C C . CYS B 1 263 ? 31.871 -25.096 -30.295 1 93.59 263 CYS B C 1
ATOM 4231 O O . CYS B 1 263 ? 32.375 -23.975 -30.207 1 93.59 263 CYS B O 1
ATOM 4233 N N . CYS B 1 264 ? 30.764 -25.399 -30.901 1 92.31 264 CYS B N 1
ATOM 4234 C CA . CYS B 1 264 ? 29.951 -24.313 -31.436 1 92.31 264 CYS B CA 1
ATOM 4235 C C . CYS B 1 264 ? 29.63 -23.289 -30.354 1 92.31 264 CYS B C 1
ATOM 4237 O O . CYS B 1 264 ? 29.532 -22.093 -30.635 1 92.31 264 CYS B O 1
ATOM 4239 N N . ASN B 1 265 ? 29.508 -23.683 -29.135 1 93.71 265 ASN B N 1
ATOM 4240 C CA . ASN B 1 265 ? 29.095 -22.814 -28.039 1 93.71 265 ASN B CA 1
ATOM 4241 C C . ASN B 1 265 ? 30.27 -22.454 -27.135 1 93.71 265 ASN B C 1
ATOM 4243 O O . ASN B 1 265 ? 30.081 -21.876 -26.064 1 93.71 265 ASN B O 1
ATOM 4247 N N . GLY B 1 266 ? 31.428 -22.923 -27.479 1 91.14 266 GLY B N 1
ATOM 4248 C CA . GLY B 1 266 ? 32.658 -22.496 -26.831 1 91.14 266 GLY B CA 1
ATOM 4249 C C . GLY B 1 266 ? 32.902 -23.186 -25.502 1 91.14 266 GLY B C 1
ATOM 4250 O O . GLY B 1 266 ? 33.464 -22.589 -24.581 1 91.14 266 GLY B O 1
ATOM 4251 N N . HIS B 1 267 ? 32.442 -24.304 -25.324 1 95.39 267 HIS B N 1
ATOM 4252 C CA . HIS B 1 267 ? 32.615 -25.051 -24.084 1 95.39 267 HIS B CA 1
ATOM 4253 C C . HIS B 1 267 ? 33.821 -25.981 -24.164 1 95.39 267 HIS B C 1
ATOM 4255 O O . HIS B 1 267 ? 33.677 -27.165 -24.477 1 95.39 267 HIS B O 1
ATOM 4261 N N . GLU B 1 268 ? 34.919 -25.462 -23.893 1 93.63 268 GLU B N 1
ATOM 4262 C CA . GLU B 1 268 ? 36.198 -26.148 -24.046 1 93.63 268 GLU B CA 1
ATOM 4263 C C . GLU B 1 268 ? 36.283 -27.368 -23.133 1 93.63 268 GLU B C 1
ATOM 4265 O O . GLU B 1 268 ? 36.716 -28.441 -23.56 1 93.63 268 GLU B O 1
ATOM 4270 N N . ASN B 1 269 ? 35.963 -27.183 -21.88 1 96.43 269 ASN B N 1
ATOM 4271 C CA . ASN B 1 269 ? 36.059 -28.286 -20.929 1 96.43 269 ASN B CA 1
ATOM 4272 C C . ASN B 1 269 ? 35.165 -29.454 -21.333 1 96.43 269 ASN B C 1
ATOM 4274 O O . ASN B 1 269 ? 35.567 -30.615 -21.228 1 96.43 269 ASN B O 1
ATOM 4278 N N . THR B 1 270 ? 34.009 -29.157 -21.777 1 97.02 270 THR B N 1
ATOM 4279 C CA . THR B 1 270 ? 33.101 -30.204 -22.234 1 97.02 270 THR B CA 1
ATOM 4280 C C . THR B 1 270 ? 33.653 -30.892 -23.479 1 97.02 270 THR B C 1
ATOM 4282 O O . THR B 1 270 ? 33.534 -32.11 -23.625 1 97.02 270 THR B O 1
ATOM 4285 N N . ALA B 1 271 ? 34.219 -30.146 -24.325 1 96.34 271 ALA B N 1
ATOM 4286 C CA . ALA B 1 271 ? 34.867 -30.717 -25.504 1 96.34 271 ALA B CA 1
ATOM 4287 C C . ALA B 1 271 ? 35.988 -31.671 -25.105 1 96.34 271 ALA B C 1
ATOM 4289 O O . ALA B 1 271 ? 36.11 -32.764 -25.664 1 96.34 271 ALA B O 1
ATOM 4290 N N . LYS B 1 272 ? 36.753 -31.234 -24.156 1 96.88 272 LYS B N 1
ATOM 4291 C CA . LYS B 1 272 ? 37.847 -32.068 -23.666 1 96.88 272 LYS B CA 1
ATOM 4292 C C . LYS B 1 272 ? 37.325 -33.392 -23.114 1 96.88 272 LYS B C 1
ATOM 4294 O O . LYS B 1 272 ? 37.903 -34.449 -23.375 1 96.88 272 LYS B O 1
ATOM 4299 N N . ILE B 1 273 ? 36.326 -33.351 -22.355 1 97.79 273 ILE B N 1
ATOM 4300 C CA . ILE B 1 273 ? 35.702 -34.542 -21.788 1 97.79 273 ILE B CA 1
ATOM 4301 C C . ILE B 1 273 ? 35.284 -35.489 -22.911 1 97.79 273 ILE B C 1
ATOM 4303 O O . ILE B 1 273 ? 35.515 -36.698 -22.83 1 97.79 273 ILE B O 1
ATOM 4307 N N . LEU B 1 274 ? 34.709 -34.987 -23.929 1 98.22 274 LEU B N 1
ATOM 4308 C CA . LEU B 1 274 ? 34.271 -35.799 -25.059 1 98.22 274 LEU B CA 1
ATOM 4309 C C . LEU B 1 274 ? 35.463 -36.441 -25.761 1 98.22 274 LEU B C 1
ATOM 4311 O O . LEU B 1 274 ? 35.433 -37.632 -26.081 1 98.22 274 LEU B O 1
ATOM 4315 N N . LEU B 1 275 ? 36.495 -35.668 -25.985 1 97.22 275 LEU B N 1
ATOM 4316 C CA . LEU B 1 275 ? 37.689 -36.168 -26.657 1 97.22 275 LEU B CA 1
ATOM 4317 C C . LEU B 1 275 ? 38.36 -37.26 -25.83 1 97.22 275 LEU B C 1
ATOM 4319 O O . LEU B 1 275 ? 38.806 -38.272 -26.376 1 97.22 275 LEU B O 1
ATOM 4323 N N . ASP B 1 276 ? 38.405 -37.032 -24.564 1 97.25 276 ASP B N 1
ATOM 4324 C CA . ASP B 1 276 ? 38.973 -38.027 -23.659 1 97.25 276 ASP B CA 1
ATOM 4325 C C . ASP B 1 276 ? 38.162 -39.321 -23.687 1 97.25 276 ASP B C 1
ATOM 4327 O O . ASP B 1 276 ? 38.643 -40.37 -23.254 1 97.25 276 ASP B O 1
ATOM 4331 N N . ASN B 1 277 ? 36.989 -39.286 -24.177 1 98.06 277 ASN B N 1
ATOM 4332 C CA . ASN B 1 277 ? 36.123 -40.459 -24.219 1 98.06 277 ASN B CA 1
ATOM 4333 C C . ASN B 1 277 ? 35.921 -40.955 -25.648 1 98.06 277 ASN B C 1
ATOM 4335 O O . ASN B 1 277 ? 34.942 -41.645 -25.938 1 98.06 277 ASN B O 1
ATOM 4339 N N . GLY B 1 278 ? 36.718 -40.529 -26.522 1 96.79 278 GLY B N 1
ATOM 4340 C CA . GLY B 1 278 ? 36.793 -41.154 -27.833 1 96.79 278 GLY B CA 1
ATOM 4341 C C . GLY B 1 278 ? 35.977 -40.432 -28.888 1 96.79 278 GLY B C 1
ATOM 4342 O O . GLY B 1 278 ? 35.647 -41.007 -29.927 1 96.79 278 GLY B O 1
ATOM 4343 N N . ALA B 1 279 ? 35.656 -39.234 -28.65 1 97.73 279 ALA B N 1
ATOM 4344 C CA . ALA B 1 279 ? 34.906 -38.483 -29.653 1 97.73 279 ALA B CA 1
ATOM 4345 C C . ALA B 1 279 ? 35.712 -38.33 -30.94 1 97.73 279 ALA B C 1
ATOM 4347 O O . ALA B 1 279 ? 36.92 -38.086 -30.898 1 97.73 279 ALA B O 1
ATOM 4348 N N . ASP B 1 280 ? 35.029 -38.433 -32.041 1 96.82 280 ASP B N 1
ATOM 4349 C CA . ASP B 1 280 ? 35.646 -38.218 -33.346 1 96.82 280 ASP B CA 1
ATOM 4350 C C . ASP B 1 280 ? 35.764 -36.728 -33.659 1 96.82 280 ASP B C 1
ATOM 4352 O O . ASP B 1 280 ? 34.757 -36.054 -33.885 1 96.82 280 ASP B O 1
ATOM 4356 N N . VAL B 1 281 ? 36.938 -36.219 -33.708 1 94.08 281 VAL B N 1
ATOM 4357 C CA . VAL B 1 281 ? 37.217 -34.793 -33.846 1 94.08 281 VAL B CA 1
ATOM 4358 C C . VAL B 1 281 ? 36.861 -34.331 -35.257 1 94.08 281 VAL B C 1
ATOM 4360 O O . VAL B 1 281 ? 36.657 -33.138 -35.493 1 94.08 281 VAL B O 1
ATOM 4363 N N . ASN B 1 282 ? 36.807 -35.334 -36.182 1 93.64 282 ASN B N 1
ATOM 4364 C CA . ASN B 1 282 ? 36.621 -34.978 -37.585 1 93.64 282 ASN B CA 1
ATOM 4365 C C . ASN B 1 282 ? 35.19 -35.241 -38.044 1 93.64 282 ASN B C 1
ATOM 4367 O O . ASN B 1 282 ? 34.899 -35.195 -39.241 1 93.64 282 ASN B O 1
ATOM 4371 N N . LEU B 1 283 ? 34.385 -35.647 -37.131 1 94.95 283 LEU B N 1
ATOM 4372 C CA . LEU B 1 283 ? 32.994 -35.886 -37.501 1 94.95 283 LEU B CA 1
ATOM 4373 C C . LEU B 1 283 ? 32.32 -34.591 -37.944 1 94.95 283 LEU B C 1
ATOM 4375 O O . LEU B 1 283 ? 32.203 -33.647 -37.16 1 94.95 283 LEU B O 1
ATOM 4379 N N . CYS B 1 284 ? 31.867 -34.5 -39.185 1 93.83 284 CYS B N 1
ATOM 4380 C CA . CYS B 1 284 ? 31.297 -33.288 -39.762 1 93.83 284 CYS B CA 1
ATOM 4381 C C . CYS B 1 284 ? 29.78 -33.391 -39.859 1 93.83 284 CYS B C 1
ATOM 4383 O O . CYS B 1 284 ? 29.228 -34.493 -39.875 1 93.83 284 CYS B O 1
ATOM 4385 N N . THR B 1 285 ? 29.159 -32.289 -39.909 1 95.29 285 THR B N 1
ATOM 4386 C CA . THR B 1 285 ? 27.721 -32.238 -40.147 1 95.29 285 THR B CA 1
ATOM 4387 C C . THR B 1 285 ? 27.398 -32.61 -41.591 1 95.29 285 THR B C 1
ATOM 4389 O O . THR B 1 285 ? 28.303 -32.838 -42.396 1 95.29 285 THR B O 1
ATOM 4392 N N . ASN B 1 286 ? 26.137 -32.645 -41.863 1 94.46 286 ASN B N 1
ATOM 4393 C CA . ASN B 1 286 ? 25.714 -32.966 -43.222 1 94.46 286 ASN B CA 1
ATOM 4394 C C . ASN B 1 286 ? 26.248 -31.952 -44.23 1 94.46 286 ASN B C 1
ATOM 4396 O O . ASN B 1 286 ? 26.455 -32.282 -45.399 1 94.46 286 ASN B O 1
ATOM 4400 N N . ASP B 1 287 ? 26.518 -30.744 -43.828 1 92.81 287 ASP B N 1
ATOM 4401 C CA . ASP B 1 287 ? 27.01 -29.681 -44.699 1 92.81 287 ASP B CA 1
ATOM 4402 C C . ASP B 1 287 ? 28.536 -29.665 -44.738 1 92.81 287 ASP B C 1
ATOM 4404 O O . ASP B 1 287 ? 29.139 -28.742 -45.289 1 92.81 287 ASP B O 1
ATOM 4408 N N . GLY B 1 288 ? 29.081 -30.519 -43.985 1 93.72 288 GLY B N 1
ATOM 4409 C CA . GLY B 1 288 ? 30.527 -30.667 -44.03 1 93.72 288 GLY B CA 1
ATOM 4410 C C . GLY B 1 288 ? 31.248 -29.795 -43.02 1 93.72 288 GLY B C 1
ATOM 4411 O O . GLY B 1 288 ? 32.458 -29.586 -43.124 1 93.72 288 GLY B O 1
ATOM 4412 N N . ILE B 1 289 ? 30.489 -29.325 -42.128 1 92.54 289 ILE B N 1
ATOM 4413 C CA . ILE B 1 289 ? 31.09 -28.446 -41.131 1 92.54 289 ILE B CA 1
ATOM 4414 C C . ILE B 1 289 ? 31.703 -29.281 -40.01 1 92.54 289 ILE B C 1
ATOM 4416 O O . ILE B 1 289 ? 31.015 -30.09 -39.382 1 92.54 289 ILE B O 1
ATOM 4420 N N . SER B 1 290 ? 32.951 -29.089 -39.73 1 92.72 290 SER B N 1
ATOM 4421 C CA . SER B 1 290 ? 33.649 -29.82 -38.678 1 92.72 290 SER B CA 1
ATOM 4422 C C . SER B 1 290 ? 33.6 -29.066 -37.353 1 92.72 290 SER B C 1
ATOM 4424 O O . SER B 1 290 ? 33.317 -27.866 -37.327 1 92.72 290 SER B O 1
ATOM 4426 N N . PRO B 1 291 ? 33.854 -29.717 -36.235 1 93.44 291 PRO B N 1
ATOM 4427 C CA . PRO B 1 291 ? 33.937 -29.031 -34.943 1 93.44 291 PRO B CA 1
ATOM 4428 C C . PRO B 1 291 ? 34.972 -27.909 -34.936 1 93.44 291 PRO B 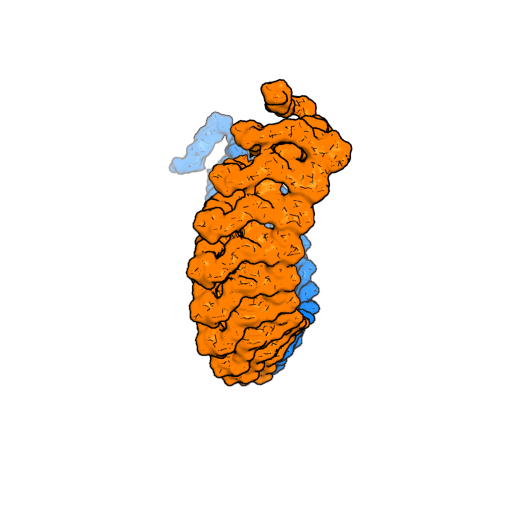C 1
ATOM 4430 O O . PRO B 1 291 ? 34.724 -26.839 -34.373 1 93.44 291 PRO B O 1
ATOM 4433 N N . LEU B 1 292 ? 36.036 -28.104 -35.625 1 91.02 292 LEU B N 1
ATOM 4434 C CA . LEU B 1 292 ? 37.066 -27.074 -35.701 1 91.02 292 LEU B CA 1
ATOM 4435 C C . LEU B 1 292 ? 36.554 -25.848 -36.45 1 91.02 292 LEU B C 1
ATOM 4437 O O . LEU B 1 292 ? 36.779 -24.714 -36.02 1 91.02 292 LEU B O 1
ATOM 4441 N N . TRP B 1 293 ? 35.909 -26.102 -37.609 1 89.22 293 TRP B N 1
ATOM 4442 C CA . TRP B 1 293 ? 35.383 -25.002 -38.41 1 89.22 293 TRP B CA 1
ATOM 4443 C C . TRP B 1 293 ? 34.45 -24.124 -37.582 1 89.22 293 TRP B C 1
ATOM 4445 O O . TRP B 1 293 ? 34.582 -22.898 -37.579 1 89.22 293 TRP B O 1
ATOM 4455 N N . THR B 1 294 ? 33.502 -24.761 -36.883 1 90.55 294 THR B N 1
ATOM 4456 C CA . THR B 1 294 ? 32.499 -24.006 -36.139 1 90.55 294 THR B CA 1
ATOM 4457 C C . THR B 1 294 ? 33.138 -23.269 -34.965 1 90.55 294 THR B C 1
ATOM 4459 O O . THR B 1 294 ? 32.712 -22.169 -34.61 1 90.55 294 THR B O 1
ATOM 4462 N N . ALA B 1 295 ? 34.053 -23.893 -34.248 1 88.01 295 ALA B N 1
ATOM 4463 C CA . ALA B 1 295 ? 34.784 -23.23 -33.17 1 88.01 295 ALA B CA 1
ATOM 4464 C C . ALA B 1 295 ? 35.471 -21.963 -33.671 1 88.01 295 ALA B C 1
ATOM 4466 O O . ALA B 1 295 ? 35.434 -20.926 -33.006 1 88.01 295 ALA B O 1
ATOM 4467 N N . CYS B 1 296 ? 36.092 -22.057 -34.822 1 85.53 296 CYS B N 1
ATOM 4468 C CA . CYS B 1 296 ? 36.766 -20.916 -35.432 1 85.53 296 CYS B CA 1
ATOM 4469 C C . CYS B 1 296 ? 35.759 -19.863 -35.878 1 85.53 296 CYS B C 1
ATOM 4471 O O . CYS B 1 296 ? 35.991 -18.664 -35.709 1 85.53 296 CYS B O 1
ATOM 4473 N N . PHE B 1 297 ? 34.699 -20.474 -36.442 1 82.36 297 PHE B N 1
ATOM 4474 C CA . PHE B 1 297 ? 33.675 -19.57 -36.954 1 82.36 297 PHE B CA 1
ATOM 4475 C C . PHE B 1 297 ? 33.065 -18.748 -35.824 1 82.36 297 PHE B C 1
ATOM 4477 O O . PHE B 1 297 ? 32.877 -17.538 -35.962 1 82.36 297 PHE B O 1
ATOM 4484 N N . ASN B 1 298 ? 32.594 -19.505 -34.698 1 79.88 298 ASN B N 1
ATOM 4485 C CA . ASN B 1 298 ? 31.89 -18.844 -33.605 1 79.88 298 ASN B CA 1
ATOM 4486 C C . ASN B 1 298 ? 32.86 -18.151 -32.652 1 79.88 298 ASN B C 1
ATOM 4488 O O . ASN B 1 298 ? 32.443 -17.366 -31.798 1 79.88 298 ASN B O 1
ATOM 4492 N N . GLY B 1 299 ? 34.039 -18.964 -32.319 1 65.16 299 GLY B N 1
ATOM 4493 C CA . GLY B 1 299 ? 35.105 -18.465 -31.465 1 65.16 299 GLY B CA 1
ATOM 4494 C C . GLY B 1 299 ? 35.777 -17.221 -32.014 1 65.16 299 GLY B C 1
ATOM 4495 O O . GLY B 1 299 ? 36.051 -17.136 -33.213 1 65.16 299 GLY B O 1
ATOM 4496 N N . HIS B 1 300 ? 36.081 -16.588 -31.167 1 49.81 300 HIS B N 1
ATOM 4497 C CA . HIS B 1 300 ? 36.898 -15.52 -30.601 1 49.81 300 HIS B CA 1
ATOM 4498 C C . HIS B 1 300 ? 38.377 -15.742 -30.898 1 49.81 300 HIS B C 1
ATOM 4500 O O . HIS B 1 300 ? 38.844 -16.883 -30.931 1 49.81 300 HIS B O 1
ATOM 4506 N N . GLU B 1 301 ? 39.242 -15.08 -31.555 1 47.34 301 GLU B N 1
ATOM 4507 C CA . GLU B 1 301 ? 40.667 -15.182 -31.854 1 47.34 301 GLU B CA 1
ATOM 4508 C C . GLU B 1 301 ? 41.359 -16.165 -30.914 1 47.34 301 GLU B C 1
ATOM 4510 O O . GLU B 1 301 ? 42.251 -16.907 -31.331 1 47.34 301 GLU B O 1
ATOM 4515 N N . ARG B 1 302 ? 41.412 -15.922 -29.553 1 40.25 302 ARG B N 1
ATOM 4516 C CA . ARG B 1 302 ? 42.458 -16.321 -28.616 1 40.25 302 ARG B CA 1
ATOM 4517 C C . ARG B 1 302 ? 42.354 -17.805 -28.279 1 40.25 302 ARG B C 1
ATOM 4519 O O . ARG B 1 302 ? 43.331 -18.418 -27.844 1 40.25 302 ARG B O 1
ATOM 4526 N N . ASP B 1 303 ? 41.227 -18.573 -28.185 1 38.92 303 ASP B N 1
ATOM 4527 C CA . ASP B 1 303 ? 41.197 -19.582 -27.131 1 38.92 303 ASP B CA 1
ATOM 4528 C C . ASP B 1 303 ? 41.324 -20.988 -27.713 1 38.92 303 ASP B C 1
ATOM 4530 O O . ASP B 1 303 ? 41.25 -21.978 -26.981 1 38.92 303 ASP B O 1
ATOM 4534 N N . MET B 1 304 ? 41.088 -21.545 -28.92 1 46.31 304 MET B N 1
ATOM 4535 C CA . MET B 1 304 ? 40.868 -22.986 -28.85 1 46.31 304 MET B CA 1
ATOM 4536 C C . MET B 1 304 ? 42.099 -23.748 -29.329 1 46.31 304 MET B C 1
ATOM 4538 O O . MET B 1 304 ? 42.274 -23.961 -30.53 1 46.31 304 MET B O 1
ATOM 4542 N N . PRO B 1 305 ? 43.183 -23.886 -28.658 1 45.51 305 PRO B N 1
ATOM 4543 C CA . PRO B 1 305 ? 44.339 -24.729 -28.968 1 45.51 305 PRO B CA 1
ATOM 4544 C C . PRO B 1 305 ? 44 -26.218 -28.973 1 45.51 305 PRO B C 1
ATOM 4546 O O . PRO B 1 305 ? 44.759 -27.026 -29.514 1 45.51 305 PRO B O 1
ATOM 4549 N N . ILE B 1 306 ? 42.904 -26.682 -28.292 1 44.64 306 ILE B N 1
ATOM 4550 C CA . ILE B 1 306 ? 42.856 -28.082 -27.886 1 44.64 306 ILE B CA 1
ATOM 4551 C C . ILE B 1 306 ? 42.656 -28.968 -29.113 1 44.64 306 ILE B C 1
ATOM 4553 O O . ILE B 1 306 ? 43.034 -30.142 -29.108 1 44.64 306 ILE B O 1
ATOM 4557 N N . LEU B 1 307 ? 42.036 -28.616 -30.18 1 47.82 307 LEU B N 1
ATOM 4558 C CA . LEU B 1 307 ? 41.737 -29.544 -31.266 1 47.82 307 LEU B CA 1
ATOM 4559 C C . LEU B 1 307 ? 42.985 -29.829 -32.095 1 47.82 307 LEU B C 1
ATOM 4561 O O . LEU B 1 307 ? 42.99 -30.745 -32.921 1 47.82 307 LEU B O 1
ATOM 4565 N N . TYR B 1 308 ? 44.064 -29.194 -31.975 1 40.86 308 TYR B N 1
ATOM 4566 C CA . TYR B 1 308 ? 45.27 -29.453 -32.754 1 40.86 308 TYR B CA 1
ATOM 4567 C C . TYR B 1 308 ? 46.039 -30.641 -32.19 1 40.86 308 TYR B C 1
ATOM 4569 O O . TYR B 1 308 ? 46.951 -31.162 -32.838 1 40.86 308 TYR B O 1
ATOM 4577 N N . ARG B 1 309 ? 45.819 -30.792 -30.935 1 38.46 309 ARG B N 1
ATOM 4578 C CA . ARG B 1 309 ? 46.673 -31.852 -30.407 1 38.46 309 ARG B CA 1
ATOM 4579 C C . ARG B 1 309 ? 46.147 -33.227 -30.802 1 38.46 309 ARG B C 1
ATOM 4581 O O . ARG B 1 309 ? 46.794 -34.244 -30.54 1 38.46 309 ARG B O 1
ATOM 4588 N N . PHE B 1 310 ? 44.997 -33.598 -31.064 1 30.24 310 PHE B N 1
ATOM 4589 C CA . PHE B 1 310 ? 44.505 -34.922 -31.424 1 30.24 310 PHE B CA 1
ATOM 4590 C C . PHE B 1 310 ? 44.324 -35.041 -32.933 1 30.24 310 PHE B C 1
ATOM 4592 O O . PHE B 1 310 ? 44.012 -34.056 -33.605 1 30.24 310 PHE B O 1
#

InterPro domains:
  IPR002110 Ankyrin repeat [PF12796] (2-73)
  IPR002110 Ankyrin repeat [PF12796] (106-184)
  IPR002110 Ankyrin repeat [PF12796] (206-283)
  IPR002110 Ankyrin repeat [PR01415] (57-72)
  IPR002110 Ankyrin repeat [PR01415] (105-119)
  IPR002110 Ankyrin repeat [PS50088] (23-55)
  IPR002110 Ankyrin repeat [PS50088] (56-88)
  IPR002110 Ankyrin repeat [PS50088] (89-121)
  IPR002110 Ankyrin repeat [PS50088] (122-154)
  IPR002110 Ankyrin repeat [PS50088] (155-187)
  IPR002110 Ankyrin repeat [PS50088] (188-220)
  IPR002110 Ankyrin repeat [PS50088] (221-253)
  IPR002110 Ankyrin repeat [PS50088] (254-286)
  IPR002110 Ankyrin repeat [SM00248] (23-52)
  IPR002110 Ankyrin repeat [SM00248] (56-85)
  IPR002110 Ankyrin repeat [SM00248] (89-118)
  IPR002110 Ankyrin repeat [SM00248] (122-151)
  IPR002110 Ankyrin repeat [SM00248] (155-184)
  IPR002110 Ankyrin repeat [SM00248] (188-217)
  IPR002110 Ankyrin repeat [SM00248] (221-250)

pLDDT: mean 94.91, std 11.74, range [19.19, 98.91]